Protein AF-A0A975MZT1-F1 (afdb_monomer)

Radius of gyration: 40.88 Å; Cα contacts (8 Å, |Δi|>4): 598; chains: 1; bounding box: 102×52×107 Å

pLDDT: mean 73.88, std 17.23, range [32.19, 97.5]

Solvent-accessible surface area (backbone atoms only — not comparable to full-atom values): 27147 Å² total; per-residue (Å²): 133,56,74,67,60,53,53,51,53,48,47,58,49,14,68,72,69,76,45,55,59,68,58,54,52,48,57,64,64,66,68,65,71,82,81,72,93,66,81,82,68,78,74,76,83,67,62,69,78,75,48,38,39,38,52,30,38,39,34,41,80,92,55,64,87,86,48,52,51,46,24,29,26,72,45,65,45,78,77,51,101,84,35,39,41,34,33,29,26,22,51,75,49,96,95,52,94,55,54,16,40,75,42,83,40,44,58,80,67,29,53,71,44,62,38,70,67,57,55,53,29,66,70,45,85,74,56,53,46,45,99,85,70,30,34,42,39,56,83,77,76,62,56,60,56,33,42,23,35,69,76,53,29,48,74,72,43,26,38,75,37,90,89,64,70,66,34,27,31,33,47,42,95,87,63,63,71,45,58,21,32,49,42,67,63,32,39,73,54,75,79,75,50,72,67,54,48,54,50,54,48,49,31,17,25,19,74,82,82,60,51,74,49,98,58,68,39,54,71,36,85,84,72,47,17,26,45,84,84,51,32,62,58,52,35,48,54,47,50,54,50,52,40,46,41,39,18,48,37,30,24,54,50,29,40,52,50,75,70,37,87,58,26,33,39,36,14,68,18,68,37,78,91,78,56,22,34,35,39,31,32,23,35,81,90,65,50,76,65,42,81,46,79,38,70,67,78,62,98,77,70,61,70,80,73,44,65,86,69,55,62,78,66,69,76,32,67,61,64,54,56,60,65,74,38,51,69,42,56,46,89,72,52,65,66,58,51,55,50,50,53,49,49,49,67,69,43,70,87,49,93,69,71,73,63,74,82,67,66,80,60,50,48,66,58,39,51,47,34,46,52,49,62,58,60,43,93,86,48,76,68,52,90,79,58,88,78,60,65,72,82,66,78,52,92,80,49,48,21,65,57,50,38,51,51,51,51,50,52,37,47,57,39,37,68,55,86,73,54,75,67,51,51,57,53,33,72,45,77,76,80,70,74,83,61,52,76,67,55,44,53,51,51,52,50,54,53,56,71,71,39,87,86,58,67,68,70,64,56,55,63,62,77,69,68,83,128

Secondary structure (DSSP, 8-state):
--HHHHHHHHHHHHHHHT--HHHHHHHHHHT-PPPP-----------GGGSTT-EEEEE-TT--GGGEEEEEEEEEEE-SSS-EEEEEEEPPBTTB--TTPEEEEETTTSEEEE-HHHHHHHHSTTSSB-TTS-BEE-TTSS-TTTEE-HHHHHHTTEEPPTTPPP-EEEE-TTSSEEEEEEGGGPEEPPPPPHHHHHHHHHHHB-TTT--B-SSPPEE-TTS-EE-HHHHHHHHHHHHHHHHHHHHHHHHHHHHHHHH-TTEEEEEEEEETTTTEEEEEEEETT--EEEEEEEE---TT--HHHHGGG--GGGG-HHHHHGGGSEEEE-S-HHHHHHHHHHHHHHHTTS------------HHHHHHHHHGGGG-TTS---TTTTT--TT---TT--HHHHHHHHHHHHHHHHHS---HHHHHHHHSPP------HHHHHHHHHHHHHT-TTS-HHHHHHHHS---

Foldseek 3Di:
DDPVVVLVVLVVVCVVVVHDSVVSVVVVVVPPDDDPDDPDDPPPDPDQLLQQQFKKWKAFPPDPPVRTFIFGFHHWDDPDPRKIWTWTQGPDDPPDPSHRPTDTDIVVGMDIGTDPVVVVVLVPPDPQADPVSAGEAEVPPGDVSFKNFQVSCVVVQWGADVPRDFRHWYADPVGDITGIHGSSRTHGNDDDDPVRVVVVQQQQAAPPPRDGDPDGADQAQVRGGHDPVCRVVRNVVVVLVVLLLLQLLLLVVLQVLLPDQLEKEWFWAQDPVQRWIFIWIAGLVGHTLDTDTGHPDDPPPDLVVCPVVDDPCLPPVSVVSNQLGHYQYDPPCPVVVVSNVNSCVVCVVPPPDRNPPPPRPHLQVSLCSNCVSQVPPPRDRPPPRVPCDPQDPDNPDDRVNSRVSSSVSSVVSNVPDDDPVSNVSSPDDPPDRPQDPVRVVVVVVVVVVVCPPDDVVVVVVVVPPDD

Nearest PDB structures (foldseek):
  2qsh-assembly1_A  TM=8.111E-01  e=2.366E+00  Saccharomyces cerevisiae
  4yir-assembly1_A  TM=8.191E-01  e=4.434E+00  Saccharomyces cerevisiae S288C
  7yta-assembly3_C  TM=5.699E-01  e=7.999E-01  Nicotiana tabacum
  6cfi-assembly1_A  TM=8.114E-01  e=4.970E+00  Saccharomyces cerevisiae S288C
  4ol8-assembly1_A  TM=1.560E-01  e=8.469E-01  Saccharomyces cerevisiae

Mean predicted aligned error: 18.11 Å

Sequence (467 aa):
MNSRSRKRRIRAAANRSGESYTTTLRKRTARAEPASSTEATPISWVAPGLLLGVRVDVNLPGAELHASGSGVIVSSTVTSLDSQFCRVALLPVDGHNDDGRLLGVESDIWDMRPSPAEIAEAAQRGEGRCRLGRPLYQPGDIPTSVLATVPELERMRLRPHPGQPPLASRKKKSGGTDDLYATALAEPIPAKSPRDKARQERARTCAECHATSKVPFKEGDDGKHYCATHLDEANARTAHQAVADQSFRAVLWARELMLDPATVLVGTSWDREIQGYRLRVETFSSDVVVDRLLPRLERHIQTQKLVKYLPSWVSDPDAHTWTTSRIIEAPIAHAVAAYRDLLRAVSADTSCHAPNVHKKDNFSRRYTEFIQPLAAPDTAPVPGYADAEPVRPHTSQSAADVIEQMRTVLREMGDTALTEEQIKRAKRRPRQPKLNGVERIRRDRLRATANPDGNPSLLASRLYRDD

Structure (mmCIF, N/CA/C/O backbone):
data_AF-A0A975MZT1-F1
#
_entry.id   AF-A0A975MZT1-F1
#
loop_
_atom_site.group_PDB
_atom_site.id
_atom_site.type_symbol
_atom_site.label_atom_id
_atom_site.label_alt_id
_atom_site.label_comp_id
_atom_site.label_asym_id
_atom_site.label_entity_id
_atom_site.label_seq_id
_atom_site.pdbx_PDB_ins_code
_atom_site.Cartn_x
_atom_site.Cartn_y
_atom_site.Cartn_z
_atom_site.occupancy
_atom_site.B_iso_or_equiv
_atom_site.auth_seq_id
_atom_site.auth_comp_id
_atom_site.auth_asym_id
_atom_site.auth_atom_id
_atom_site.pdbx_PDB_model_num
ATOM 1 N N . MET A 1 1 ? 53.944 -8.806 -9.855 1.00 49.22 1 MET A N 1
ATOM 2 C CA . MET A 1 1 ? 54.673 -7.848 -8.984 1.00 49.22 1 MET A CA 1
ATOM 3 C C . MET A 1 1 ? 53.750 -6.666 -8.688 1.00 49.22 1 MET A C 1
ATOM 5 O O . MET A 1 1 ? 53.369 -5.978 -9.625 1.00 49.22 1 MET A O 1
ATOM 9 N N . ASN A 1 2 ? 53.311 -6.463 -7.440 1.00 51.50 2 ASN A N 1
ATOM 10 C CA . ASN A 1 2 ? 52.351 -5.397 -7.104 1.00 51.50 2 ASN A CA 1
ATOM 11 C C . ASN A 1 2 ? 52.976 -3.983 -7.239 1.00 51.50 2 ASN A C 1
ATOM 13 O O . ASN A 1 2 ? 54.203 -3.821 -7.239 1.00 51.50 2 ASN A O 1
ATOM 17 N N . SER A 1 3 ? 52.141 -2.944 -7.380 1.00 59.62 3 SER A N 1
ATOM 18 C CA . SER A 1 3 ? 52.603 -1.564 -7.640 1.00 59.62 3 SER A CA 1
ATOM 19 C C . SER A 1 3 ? 53.528 -1.029 -6.535 1.00 59.62 3 SER A C 1
ATOM 21 O O . SER A 1 3 ? 54.468 -0.275 -6.808 1.00 59.62 3 SER A O 1
ATOM 23 N N . ARG A 1 4 ? 53.325 -1.495 -5.294 1.00 62.81 4 ARG A N 1
ATOM 24 C CA . ARG A 1 4 ? 54.157 -1.176 -4.125 1.00 62.81 4 ARG A CA 1
ATOM 25 C C . ARG A 1 4 ? 55.567 -1.768 -4.238 1.00 62.81 4 ARG A C 1
ATOM 27 O O . ARG A 1 4 ? 56.537 -1.040 -4.019 1.00 62.81 4 ARG A O 1
ATOM 34 N N . SER A 1 5 ? 55.711 -3.021 -4.672 1.00 67.38 5 SER A N 1
ATOM 35 C CA . SER A 1 5 ? 57.021 -3.657 -4.888 1.00 67.38 5 SER A CA 1
ATOM 36 C C . SER A 1 5 ? 57.790 -3.040 -6.060 1.00 67.38 5 SER A C 1
ATOM 38 O O . SER A 1 5 ? 59.013 -2.908 -5.989 1.00 67.38 5 SER A O 1
ATOM 40 N N . ARG A 1 6 ? 57.095 -2.576 -7.112 1.00 67.44 6 ARG A N 1
ATOM 41 C CA . ARG A 1 6 ? 57.721 -1.840 -8.230 1.00 67.44 6 ARG A CA 1
ATOM 42 C C . ARG A 1 6 ? 58.277 -0.488 -7.777 1.00 67.44 6 ARG A C 1
ATOM 44 O O . ARG A 1 6 ? 59.429 -0.181 -8.079 1.00 67.44 6 ARG A O 1
ATOM 51 N N . LYS A 1 7 ? 57.515 0.280 -6.988 1.00 75.31 7 LYS A N 1
ATOM 52 C CA . LYS A 1 7 ? 57.978 1.563 -6.428 1.00 75.31 7 LYS A CA 1
ATOM 53 C C . LYS A 1 7 ? 59.166 1.392 -5.476 1.00 75.31 7 LYS A C 1
ATOM 55 O O . LYS A 1 7 ? 60.121 2.158 -5.586 1.00 75.31 7 LYS A O 1
ATOM 60 N N . ARG A 1 8 ? 59.155 0.372 -4.604 1.00 80.31 8 ARG A N 1
ATOM 61 C CA . ARG A 1 8 ? 60.295 0.069 -3.713 1.00 80.31 8 ARG A CA 1
ATOM 62 C C . ARG A 1 8 ? 61.567 -0.270 -4.493 1.00 80.31 8 ARG A C 1
ATOM 64 O O . ARG A 1 8 ? 62.614 0.280 -4.179 1.00 80.31 8 ARG A O 1
ATOM 71 N N . ARG A 1 9 ? 61.478 -1.092 -5.547 1.00 77.56 9 ARG A N 1
ATOM 72 C CA . ARG A 1 9 ? 62.640 -1.425 -6.396 1.00 77.56 9 ARG A CA 1
ATOM 73 C C . ARG A 1 9 ? 63.222 -0.211 -7.123 1.00 77.56 9 ARG A C 1
ATOM 75 O O . ARG A 1 9 ? 64.437 -0.103 -7.207 1.00 77.56 9 ARG A O 1
ATOM 82 N N . ILE A 1 10 ? 62.380 0.691 -7.634 1.00 70.12 10 ILE A N 1
ATOM 83 C CA . ILE A 1 10 ? 62.850 1.897 -8.340 1.00 70.12 10 ILE A CA 1
ATOM 84 C C . ILE A 1 10 ? 63.498 2.879 -7.355 1.00 70.12 10 ILE A C 1
ATOM 86 O O . ILE A 1 10 ? 64.565 3.400 -7.650 1.00 70.12 10 ILE A O 1
ATOM 90 N N . ARG A 1 11 ? 62.930 3.061 -6.154 1.00 78.75 11 ARG A N 1
ATOM 91 C CA . ARG A 1 11 ? 63.566 3.871 -5.097 1.00 78.75 11 ARG A CA 1
ATOM 92 C C . ARG A 1 11 ? 64.896 3.279 -4.630 1.00 78.75 11 ARG A C 1
ATOM 94 O O . ARG A 1 11 ? 65.860 4.010 -4.478 1.00 78.75 11 ARG A O 1
ATOM 101 N N . ALA A 1 12 ? 64.977 1.959 -4.469 1.00 78.44 12 ALA A N 1
ATOM 102 C CA . ALA A 1 12 ? 66.222 1.287 -4.096 1.00 78.44 12 ALA A CA 1
ATOM 103 C C . ALA A 1 12 ? 67.294 1.332 -5.202 1.00 78.44 12 ALA A C 1
ATOM 105 O O . ALA A 1 12 ? 68.479 1.195 -4.911 1.00 78.44 12 ALA A O 1
ATOM 106 N N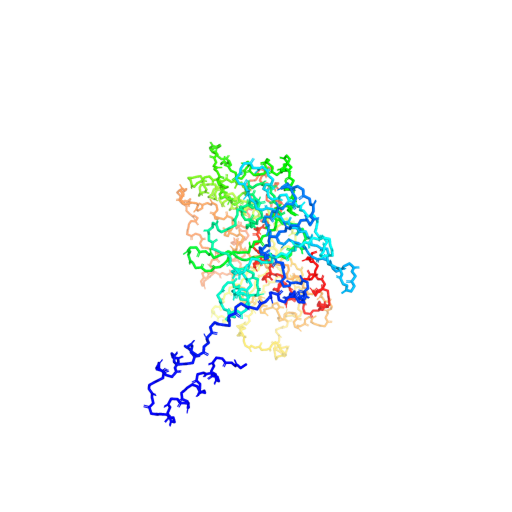 . ALA A 1 13 ? 66.899 1.470 -6.471 1.00 73.56 13 ALA A N 1
ATOM 107 C CA . ALA A 1 13 ? 67.829 1.692 -7.576 1.00 73.56 13 ALA A CA 1
ATOM 108 C C . ALA A 1 13 ? 68.323 3.147 -7.594 1.00 73.56 13 ALA A C 1
ATOM 110 O O . ALA A 1 13 ? 69.527 3.358 -7.621 1.00 73.56 13 ALA A O 1
ATOM 111 N N . ALA A 1 14 ? 67.408 4.114 -7.465 1.00 78.88 14 ALA A N 1
ATOM 112 C CA . ALA A 1 14 ? 67.715 5.543 -7.391 1.00 78.88 14 ALA A CA 1
ATOM 113 C C . ALA A 1 14 ? 68.654 5.882 -6.215 1.00 78.88 14 ALA A C 1
ATOM 115 O O . ALA A 1 14 ? 69.676 6.534 -6.399 1.00 78.88 14 ALA A O 1
ATOM 116 N N . ASN A 1 15 ? 68.378 5.337 -5.023 1.00 80.81 15 ASN A N 1
ATOM 117 C CA . ASN A 1 15 ? 69.221 5.544 -3.840 1.00 80.81 15 ASN A CA 1
ATOM 118 C C . ASN A 1 15 ? 70.630 4.952 -3.990 1.00 80.81 15 ASN A C 1
ATOM 120 O O . ASN A 1 15 ? 71.560 5.454 -3.373 1.00 80.81 15 ASN A O 1
ATOM 124 N N . ARG A 1 16 ? 70.794 3.883 -4.781 1.00 82.12 16 ARG A N 1
ATOM 125 C CA . ARG A 1 16 ? 72.109 3.272 -5.026 1.00 82.12 16 ARG A CA 1
ATOM 126 C C . ARG A 1 16 ? 72.921 4.018 -6.076 1.00 82.12 16 ARG A C 1
ATOM 128 O O . ARG A 1 16 ? 74.140 3.969 -6.017 1.00 82.12 16 ARG A O 1
ATOM 135 N N . SER A 1 17 ? 72.263 4.681 -7.023 1.00 80.69 17 SER A N 1
ATOM 136 C CA . SER A 1 17 ? 72.931 5.436 -8.086 1.00 80.69 17 SER A CA 1
ATOM 137 C C . SER A 1 17 ? 73.109 6.924 -7.769 1.00 80.69 17 SER A C 1
ATOM 139 O O . SER A 1 17 ? 73.713 7.628 -8.568 1.00 80.69 17 SER A O 1
ATOM 141 N N . GLY A 1 18 ? 72.558 7.421 -6.654 1.00 76.44 18 GLY A N 1
ATOM 142 C CA . GLY A 1 18 ? 72.543 8.854 -6.325 1.00 76.44 18 GLY A CA 1
ATOM 143 C C . GLY A 1 18 ? 71.661 9.696 -7.258 1.00 76.44 18 GLY A C 1
ATOM 144 O O . GLY A 1 18 ? 71.683 10.921 -7.195 1.00 76.44 18 GLY A O 1
ATOM 145 N N . GLU A 1 19 ? 70.874 9.056 -8.127 1.00 82.50 19 GLU A N 1
ATOM 146 C CA . GLU A 1 19 ? 70.016 9.738 -9.096 1.00 82.50 19 GLU A CA 1
ATOM 147 C C . GLU A 1 19 ? 68.617 9.977 -8.522 1.00 82.50 19 GLU A C 1
ATOM 149 O O . GLU A 1 19 ? 68.115 9.208 -7.699 1.00 82.50 19 GLU A O 1
ATOM 154 N N . SER A 1 20 ? 67.932 11.020 -8.997 1.00 80.81 20 SER A N 1
ATOM 155 C CA . SER A 1 20 ? 66.545 11.252 -8.598 1.00 80.81 20 SER A CA 1
ATOM 156 C C . SER A 1 20 ? 65.618 10.163 -9.162 1.00 80.81 20 SER A C 1
ATOM 158 O O . SER A 1 20 ? 65.795 9.655 -10.273 1.00 80.81 20 SER A O 1
ATOM 160 N N . TYR A 1 21 ? 64.576 9.825 -8.396 1.00 73.06 21 TYR A N 1
ATOM 161 C CA . TYR A 1 21 ? 63.594 8.791 -8.749 1.00 73.06 21 TYR A CA 1
ATOM 162 C C . TYR A 1 21 ? 62.990 8.980 -10.151 1.00 73.06 21 TYR A C 1
ATOM 164 O O . TYR A 1 21 ? 62.734 8.003 -10.855 1.00 73.06 21 TYR A O 1
ATOM 172 N N . THR A 1 22 ? 62.760 10.229 -10.562 1.00 74.06 22 THR A N 1
ATOM 173 C CA . THR A 1 22 ? 62.193 10.581 -11.870 1.00 74.06 22 THR A CA 1
ATOM 174 C C . THR A 1 22 ? 63.183 10.338 -13.009 1.00 74.06 22 THR A C 1
ATOM 176 O O . THR A 1 22 ? 62.777 9.844 -14.062 1.00 74.06 22 THR A O 1
ATOM 179 N N . THR A 1 23 ? 64.477 10.584 -12.793 1.00 74.69 23 THR A N 1
ATOM 180 C CA . THR A 1 23 ? 65.537 10.309 -13.774 1.00 74.69 23 THR A CA 1
ATOM 181 C C . THR A 1 23 ? 65.730 8.807 -13.976 1.00 74.69 23 THR A C 1
ATOM 183 O O . THR A 1 23 ? 65.762 8.333 -15.113 1.00 74.69 23 THR A O 1
ATOM 186 N N . THR A 1 24 ? 65.739 8.023 -12.892 1.00 70.44 24 THR A N 1
ATOM 187 C CA . THR A 1 24 ? 65.833 6.553 -12.968 1.00 70.44 24 THR A CA 1
ATOM 188 C C . THR A 1 24 ? 64.589 5.928 -13.613 1.00 70.44 24 THR A C 1
ATOM 190 O O . THR A 1 24 ? 64.685 4.912 -14.307 1.00 70.44 24 THR A O 1
ATOM 193 N N . LEU A 1 25 ? 63.410 6.533 -13.415 1.00 68.31 25 LEU A N 1
ATOM 194 C CA . LEU A 1 25 ? 62.173 6.126 -14.084 1.00 68.31 25 LEU A CA 1
ATOM 195 C C . LEU A 1 25 ? 62.263 6.369 -15.600 1.00 68.31 25 LEU A C 1
ATOM 197 O O . LEU A 1 25 ? 61.980 5.449 -16.364 1.00 68.31 25 LEU A O 1
ATOM 201 N N . ARG A 1 26 ? 62.728 7.558 -16.019 1.00 70.94 26 ARG A N 1
ATOM 202 C CA . ARG A 1 26 ? 62.876 7.941 -17.434 1.00 70.94 26 ARG A CA 1
ATOM 203 C C . ARG A 1 26 ? 63.918 7.107 -18.179 1.00 70.94 26 ARG A C 1
ATOM 205 O O . ARG A 1 26 ? 63.640 6.657 -19.285 1.00 70.94 26 ARG A O 1
ATOM 212 N N . LYS A 1 27 ? 65.072 6.822 -17.564 1.00 69.88 27 LYS A N 1
ATOM 213 C CA . LYS A 1 27 ? 66.105 5.952 -18.164 1.00 69.88 27 LYS A CA 1
ATOM 214 C C . LYS A 1 27 ? 65.606 4.525 -18.401 1.00 69.88 27 LYS A C 1
ATOM 216 O O . LYS A 1 27 ? 66.024 3.882 -19.356 1.00 69.88 27 LYS A O 1
ATOM 221 N N . ARG A 1 28 ? 64.691 4.022 -17.562 1.00 58.56 28 ARG A N 1
ATOM 222 C CA . ARG A 1 28 ? 64.089 2.691 -17.749 1.00 58.56 28 ARG A CA 1
ATOM 223 C C . ARG A 1 28 ? 63.011 2.645 -18.823 1.00 58.56 28 ARG A C 1
ATOM 225 O O . ARG A 1 28 ? 62.843 1.594 -19.424 1.00 58.56 28 ARG A O 1
ATOM 232 N N . THR A 1 29 ? 62.295 3.740 -19.056 1.00 53.84 29 THR 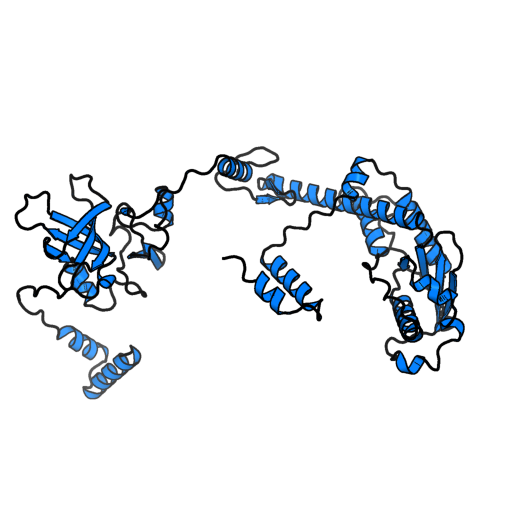A N 1
ATOM 233 C CA . THR A 1 29 ? 61.356 3.850 -20.183 1.00 53.84 29 THR A CA 1
ATOM 234 C C . THR A 1 29 ? 62.067 4.136 -21.506 1.00 53.84 29 THR A C 1
ATOM 236 O O . THR A 1 29 ? 61.599 3.677 -22.535 1.00 53.84 29 THR A O 1
ATOM 239 N N . ALA A 1 30 ? 63.217 4.820 -21.485 1.00 45.94 30 ALA A N 1
ATOM 240 C CA . ALA A 1 30 ? 63.980 5.172 -22.687 1.00 45.94 30 ALA A CA 1
ATOM 241 C C . ALA A 1 30 ? 64.866 4.038 -23.242 1.00 45.94 30 ALA A C 1
ATOM 243 O O . ALA A 1 30 ? 65.376 4.160 -24.346 1.00 45.94 30 ALA A O 1
ATOM 244 N N . ARG A 1 31 ? 65.057 2.936 -22.501 1.00 40.34 31 ARG A N 1
ATOM 245 C CA . ARG A 1 31 ? 65.858 1.776 -22.945 1.00 40.34 31 ARG A CA 1
ATOM 246 C C . ARG A 1 31 ? 65.047 0.697 -23.677 1.00 40.34 31 ARG A C 1
ATOM 248 O O . ARG A 1 31 ? 65.533 -0.417 -23.835 1.00 40.34 31 ARG A O 1
ATOM 255 N N . ALA A 1 32 ? 63.815 1.008 -24.072 1.00 41.78 32 ALA A N 1
ATOM 256 C CA . ALA A 1 32 ? 63.055 0.207 -25.021 1.00 41.78 32 ALA A CA 1
ATOM 257 C C . ALA A 1 32 ? 63.304 0.790 -26.418 1.00 41.78 32 ALA A C 1
ATOM 259 O O . ALA A 1 32 ? 62.562 1.653 -26.879 1.00 41.78 32 ALA A O 1
ATOM 260 N N . GLU A 1 33 ? 64.411 0.386 -27.038 1.00 33.28 33 GLU A N 1
ATOM 261 C CA . GLU A 1 33 ? 64.651 0.662 -28.455 1.00 33.28 33 GLU A CA 1
ATOM 262 C C . GLU A 1 33 ? 63.573 -0.038 -29.303 1.00 33.28 33 GLU A C 1
ATOM 264 O O . GLU A 1 33 ? 63.150 -1.148 -28.955 1.00 33.28 33 GLU A O 1
ATOM 269 N N . PRO A 1 34 ? 63.102 0.582 -30.399 1.00 36.09 34 PRO A N 1
ATOM 270 C CA . PRO A 1 34 ? 62.216 -0.080 -31.339 1.00 36.09 34 PRO A CA 1
ATOM 271 C C . PRO A 1 34 ? 63.022 -1.145 -32.086 1.00 36.09 34 PRO A C 1
ATOM 273 O O . PRO A 1 34 ? 63.969 -0.828 -32.804 1.00 36.09 34 PRO A O 1
ATOM 276 N N . ALA A 1 35 ? 62.654 -2.413 -31.909 1.00 32.19 35 ALA A N 1
ATOM 277 C CA . ALA A 1 35 ? 63.165 -3.481 -32.753 1.00 32.19 35 ALA A CA 1
ATOM 278 C C . ALA A 1 35 ? 62.807 -3.156 -34.210 1.00 32.19 35 ALA A C 1
ATOM 280 O O . ALA A 1 35 ? 61.638 -2.963 -34.552 1.00 32.19 35 ALA A O 1
ATOM 281 N N . SER A 1 36 ? 63.835 -3.046 -35.046 1.00 32.88 36 SER A N 1
ATOM 282 C CA . SER A 1 36 ? 63.712 -2.908 -36.489 1.00 32.88 36 SER A CA 1
ATOM 283 C C . SER A 1 36 ? 62.979 -4.111 -37.079 1.00 32.88 36 SER A C 1
ATOM 285 O O . SER A 1 36 ? 63.187 -5.241 -36.634 1.00 32.88 36 SER A O 1
ATOM 287 N N . SER A 1 37 ? 62.156 -3.827 -38.092 1.00 44.41 37 SER A N 1
ATOM 288 C CA . SER A 1 37 ? 61.491 -4.749 -39.022 1.00 44.41 37 SER A CA 1
ATOM 289 C C . SER A 1 37 ? 61.905 -6.217 -38.881 1.00 44.41 37 SER A C 1
ATOM 291 O O . SER A 1 37 ? 62.922 -6.654 -39.417 1.00 44.41 37 SER A O 1
ATOM 293 N N . THR A 1 38 ? 61.087 -6.978 -38.169 1.00 34.62 38 THR A N 1
ATOM 294 C CA . THR A 1 38 ? 61.089 -8.438 -38.212 1.00 34.62 38 THR A CA 1
ATOM 295 C C . THR A 1 38 ? 59.696 -8.846 -38.653 1.00 34.62 38 THR A C 1
ATOM 297 O O . THR A 1 38 ? 58.711 -8.281 -38.174 1.00 34.62 38 THR A O 1
ATOM 300 N N . GLU A 1 39 ? 59.632 -9.750 -39.628 1.00 37.38 39 GLU A N 1
ATOM 301 C CA . GLU A 1 39 ? 58.408 -10.371 -40.126 1.00 37.38 39 GLU A CA 1
ATOM 302 C C . GLU A 1 39 ? 57.459 -10.662 -38.962 1.00 37.38 39 GLU A C 1
ATOM 304 O O . GLU A 1 39 ? 57.864 -11.258 -37.958 1.00 37.38 39 GLU A O 1
ATOM 309 N N . ALA A 1 40 ? 56.219 -10.174 -39.072 1.00 38.09 40 ALA A N 1
ATOM 310 C CA . ALA A 1 40 ? 55.190 -10.401 -38.074 1.00 38.09 40 ALA A CA 1
ATOM 311 C C . ALA A 1 40 ? 55.026 -11.913 -37.909 1.00 38.09 40 ALA A C 1
ATOM 313 O O . ALA A 1 40 ? 54.444 -12.586 -38.756 1.00 38.09 40 ALA A O 1
ATOM 314 N N . THR A 1 41 ? 55.594 -12.453 -36.835 1.00 35.88 41 THR A N 1
ATOM 315 C CA . THR A 1 41 ? 55.403 -13.848 -36.460 1.00 35.88 41 THR A CA 1
ATOM 316 C C . THR A 1 41 ? 53.895 -14.030 -36.289 1.00 35.88 41 THR A C 1
ATOM 318 O O . THR A 1 41 ? 53.296 -13.214 -35.577 1.00 35.88 41 THR A O 1
ATOM 321 N N . PRO A 1 42 ? 53.253 -15.018 -36.944 1.00 42.66 42 PRO A N 1
ATOM 322 C CA . PRO A 1 42 ? 51.826 -15.242 -36.768 1.00 42.66 42 PRO A CA 1
ATOM 323 C C . PRO A 1 42 ? 51.590 -15.430 -35.273 1.00 42.66 42 PRO A C 1
ATOM 325 O O . PRO A 1 42 ? 52.156 -16.328 -34.647 1.00 42.66 42 PRO A O 1
ATOM 328 N N . ILE A 1 43 ? 50.848 -14.495 -34.678 1.00 45.84 43 ILE A N 1
ATOM 329 C CA . ILE A 1 43 ? 50.525 -14.510 -33.256 1.00 45.84 43 ILE A CA 1
ATOM 330 C C . ILE A 1 43 ? 49.833 -15.848 -33.020 1.00 45.84 43 ILE A C 1
ATOM 332 O O . ILE A 1 43 ? 48.726 -16.044 -33.512 1.00 45.84 43 ILE A O 1
ATOM 336 N N . SER A 1 44 ? 50.484 -16.784 -32.316 1.00 45.84 44 SER A N 1
ATOM 337 C CA . SER A 1 44 ? 49.837 -18.044 -31.952 1.00 45.84 44 SER A CA 1
ATOM 338 C C . SER A 1 44 ? 48.573 -17.673 -31.185 1.00 45.84 44 SER A C 1
ATOM 340 O O . SER A 1 44 ? 48.674 -17.040 -30.127 1.00 45.84 44 SER A O 1
ATOM 342 N N . TRP A 1 45 ? 47.415 -17.971 -31.767 1.00 52.44 45 TRP A N 1
ATOM 343 C CA . TRP A 1 45 ? 46.110 -17.484 -31.342 1.00 52.44 45 TRP A CA 1
ATOM 344 C C . TRP A 1 45 ? 45.920 -17.691 -29.837 1.00 52.44 45 TRP A C 1
ATOM 346 O O . TRP A 1 45 ? 45.753 -18.799 -29.330 1.00 52.44 45 TRP A O 1
ATOM 356 N N . VAL A 1 46 ? 46.045 -16.592 -29.093 1.00 54.47 46 VAL A N 1
ATOM 357 C CA . VAL A 1 46 ? 45.933 -16.580 -27.636 1.00 54.47 46 VAL A CA 1
ATOM 358 C C . VAL A 1 46 ? 44.463 -16.809 -27.284 1.00 54.47 46 VAL A C 1
ATOM 360 O O . VAL A 1 46 ? 43.597 -16.205 -27.905 1.00 54.47 46 VAL A O 1
ATOM 363 N N . ALA A 1 47 ? 44.211 -17.671 -26.292 1.00 59.03 47 ALA A N 1
ATOM 364 C CA . ALA A 1 47 ? 42.921 -18.039 -25.692 1.00 59.03 47 ALA A CA 1
ATOM 365 C C . ALA A 1 47 ? 41.662 -17.322 -26.264 1.00 59.03 47 ALA A C 1
ATOM 367 O O . ALA A 1 47 ? 41.529 -16.108 -26.082 1.00 59.03 47 ALA A O 1
ATOM 368 N N . PRO A 1 48 ? 40.673 -18.056 -26.816 1.00 57.34 48 PRO A N 1
ATOM 369 C CA . PRO A 1 48 ? 39.525 -17.522 -27.571 1.00 57.34 48 PRO A CA 1
ATOM 370 C C . PRO A 1 48 ? 38.761 -16.346 -26.943 1.00 57.34 48 PRO A C 1
ATOM 372 O O . PRO A 1 48 ? 38.201 -15.512 -27.650 1.00 57.34 48 PRO A O 1
ATOM 375 N N . GLY A 1 49 ? 38.743 -16.246 -25.611 1.00 59.62 49 GLY A N 1
ATOM 376 C CA . GLY A 1 49 ? 38.072 -15.163 -24.889 1.00 59.62 49 GLY A CA 1
ATOM 377 C C . GLY A 1 49 ? 38.777 -13.800 -24.940 1.00 59.62 49 GLY A C 1
ATOM 378 O O . GLY A 1 49 ? 38.147 -12.793 -24.631 1.00 59.62 49 GLY A O 1
ATOM 379 N N . LEU A 1 50 ? 40.060 -13.728 -25.316 1.00 66.00 50 LEU A N 1
ATOM 380 C CA . LEU A 1 50 ? 40.830 -12.471 -25.326 1.00 66.00 50 LEU A CA 1
ATOM 381 C C . LEU A 1 50 ? 40.571 -11.589 -26.549 1.00 66.00 50 LEU A C 1
ATOM 383 O O . LEU A 1 50 ? 40.894 -10.395 -26.511 1.00 66.00 50 LEU A O 1
ATOM 387 N N . LEU A 1 51 ? 40.001 -12.187 -27.594 1.00 72.50 51 LEU A N 1
ATOM 388 C CA . LEU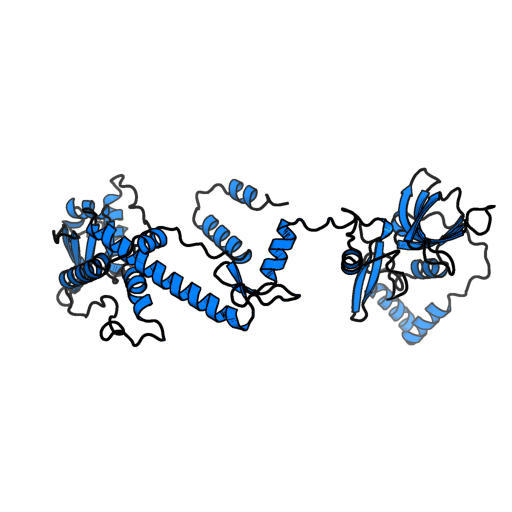 A 1 51 ? 39.707 -11.562 -28.879 1.00 72.50 51 LEU A CA 1
ATOM 389 C C . LEU A 1 51 ? 38.294 -10.976 -28.944 1.00 72.50 51 LEU A C 1
ATOM 391 O O . LEU A 1 51 ? 38.001 -10.190 -29.835 1.00 72.50 51 LEU A O 1
ATOM 395 N N . LEU A 1 52 ? 37.418 -11.315 -27.995 1.00 80.12 52 LEU A N 1
ATOM 396 C CA . LEU A 1 52 ? 36.069 -10.757 -27.945 1.00 80.12 52 LEU A CA 1
ATOM 397 C C . LEU A 1 52 ? 36.115 -9.238 -27.753 1.00 80.12 52 LEU A C 1
ATOM 399 O O . LEU A 1 52 ? 36.789 -8.726 -26.857 1.00 80.12 52 LEU A O 1
ATOM 403 N N . GLY A 1 53 ? 35.373 -8.535 -28.604 1.00 75.06 53 GLY A N 1
ATOM 404 C CA . GLY A 1 53 ? 35.309 -7.082 -28.628 1.00 75.06 53 GLY A CA 1
ATOM 405 C C . GLY A 1 53 ? 36.535 -6.402 -29.236 1.00 75.06 53 GLY A C 1
ATOM 406 O O . GLY A 1 53 ? 36.596 -5.189 -29.126 1.00 75.06 53 GLY A O 1
ATOM 407 N N . VAL A 1 54 ? 37.492 -7.137 -29.820 1.00 83.12 54 VAL A N 1
ATOM 408 C CA . VAL A 1 54 ? 38.698 -6.595 -30.481 1.00 83.12 54 VAL A CA 1
ATOM 409 C C . VAL A 1 54 ? 38.395 -6.293 -31.949 1.00 83.12 54 VAL A C 1
ATOM 411 O O . VAL A 1 54 ? 37.691 -7.063 -32.613 1.00 83.12 54 VAL A O 1
ATOM 414 N N . ARG A 1 55 ? 38.935 -5.185 -32.458 1.00 84.62 55 ARG A N 1
ATOM 415 C CA . ARG A 1 55 ? 38.886 -4.787 -33.861 1.00 84.62 55 ARG A CA 1
ATOM 416 C C . ARG A 1 55 ? 39.904 -5.575 -34.681 1.00 84.62 55 ARG A C 1
ATOM 418 O O . ARG A 1 55 ? 41.094 -5.638 -34.365 1.00 84.62 55 ARG A O 1
ATOM 425 N N . VAL A 1 56 ? 39.426 -6.137 -35.778 1.00 85.19 56 VAL A N 1
ATOM 426 C CA . VAL A 1 56 ? 40.206 -6.941 -36.713 1.00 85.19 56 VAL A CA 1
ATOM 427 C C . VAL A 1 56 ? 39.968 -6.471 -38.136 1.00 85.19 56 VAL A C 1
ATOM 429 O O . VAL A 1 56 ? 38.852 -6.095 -38.493 1.00 85.19 56 VAL A O 1
ATOM 432 N N . ASP A 1 57 ? 41.019 -6.526 -38.938 1.00 84.88 57 ASP A N 1
ATOM 433 C CA . ASP A 1 57 ? 40.925 -6.486 -40.387 1.00 84.88 57 ASP A CA 1
ATOM 434 C C . ASP A 1 57 ? 40.916 -7.932 -40.878 1.00 84.88 57 ASP A C 1
ATOM 436 O O . ASP A 1 57 ? 41.766 -8.738 -40.492 1.00 84.88 57 ASP A O 1
ATOM 440 N N . VAL A 1 58 ? 39.916 -8.280 -41.678 1.00 84.81 58 VAL A N 1
ATOM 441 C CA . VAL A 1 58 ? 39.738 -9.623 -42.227 1.00 84.81 58 VAL A CA 1
ATOM 442 C C . VAL A 1 58 ? 39.892 -9.571 -43.735 1.00 84.81 58 VAL A C 1
ATOM 444 O O . VAL A 1 58 ? 39.331 -8.692 -44.390 1.00 84.81 58 VAL A O 1
ATOM 447 N N . ASN A 1 59 ? 40.675 -10.495 -44.283 1.00 84.50 59 ASN A N 1
ATOM 448 C CA . ASN A 1 59 ? 40.941 -10.583 -45.710 1.00 84.50 59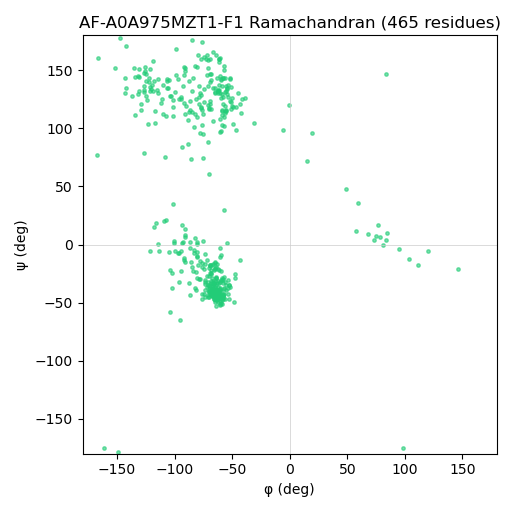 ASN A CA 1
ATOM 449 C C . ASN A 1 59 ? 40.888 -12.040 -46.179 1.00 84.50 59 ASN A C 1
ATOM 451 O O . ASN A 1 59 ? 41.569 -12.892 -45.612 1.00 84.50 59 ASN A O 1
ATOM 455 N N . LEU A 1 60 ? 40.102 -12.325 -47.218 1.00 82.06 60 LEU A N 1
ATOM 456 C CA . LEU A 1 60 ? 40.079 -13.636 -47.859 1.00 82.06 60 LEU A CA 1
ATOM 457 C C . LEU A 1 60 ? 41.164 -13.700 -48.953 1.00 82.06 60 LEU A C 1
ATOM 459 O O . LEU A 1 60 ? 41.058 -12.983 -49.953 1.00 82.06 60 LEU A O 1
ATOM 463 N N . PRO A 1 61 ? 42.207 -14.540 -48.810 1.00 77.38 61 PRO A N 1
ATOM 464 C CA . PRO A 1 61 ? 43.282 -14.618 -49.794 1.00 77.38 61 PRO A CA 1
ATOM 465 C C . PRO A 1 61 ? 42.749 -15.013 -51.180 1.00 77.38 61 PRO A C 1
ATOM 467 O O . PRO A 1 61 ? 42.088 -16.036 -51.331 1.00 77.38 61 PRO A O 1
ATOM 470 N N . GLY A 1 62 ? 43.057 -14.212 -52.204 1.00 71.94 62 GLY A N 1
ATOM 471 C CA . GLY A 1 62 ? 42.714 -14.514 -53.602 1.00 71.94 62 GLY A CA 1
ATOM 472 C C . GLY A 1 62 ? 41.300 -14.126 -54.049 1.00 71.94 62 GLY A C 1
ATOM 473 O O . GLY A 1 62 ? 40.950 -14.394 -55.196 1.00 71.94 62 GLY A O 1
ATOM 474 N N . ALA A 1 63 ? 40.499 -13.485 -53.195 1.00 69.00 63 ALA A N 1
ATOM 475 C CA . ALA A 1 63 ? 39.200 -12.937 -53.578 1.00 69.00 63 ALA A CA 1
ATOM 476 C C . ALA A 1 63 ? 39.306 -11.474 -54.058 1.00 69.00 63 ALA A C 1
ATOM 478 O O . ALA A 1 63 ? 40.206 -10.736 -53.654 1.00 69.00 63 ALA A O 1
ATOM 479 N N . GLU A 1 64 ? 38.389 -11.047 -54.935 1.00 54.22 64 GLU A N 1
ATOM 480 C CA . GLU A 1 64 ? 38.273 -9.644 -55.364 1.00 54.22 64 GLU A CA 1
ATOM 481 C C . GLU A 1 64 ? 37.951 -8.719 -54.168 1.00 54.22 64 GLU A C 1
ATOM 483 O O . GLU A 1 64 ? 37.444 -9.180 -53.144 1.00 54.22 64 GLU A O 1
ATOM 488 N N . LEU A 1 65 ? 38.217 -7.408 -54.313 1.00 54.03 65 LEU A N 1
ATOM 489 C CA . LEU A 1 65 ? 38.132 -6.316 -53.310 1.00 54.03 65 LEU A CA 1
ATOM 490 C C . LEU A 1 65 ? 36.896 -6.304 -52.376 1.00 54.03 65 LEU A C 1
ATOM 492 O O . LEU A 1 65 ? 36.900 -5.598 -51.372 1.00 54.03 65 LEU A O 1
ATOM 496 N N . HIS A 1 66 ? 35.852 -7.076 -52.672 1.00 55.09 66 HIS A N 1
ATOM 497 C CA . HIS A 1 66 ? 34.638 -7.219 -51.868 1.00 55.09 66 HIS A CA 1
ATOM 498 C C . HIS A 1 66 ? 34.741 -8.231 -50.709 1.00 55.09 66 HIS A C 1
ATOM 500 O O . HIS A 1 66 ? 33.798 -8.344 -49.928 1.00 55.09 66 HIS A O 1
ATOM 506 N N . ALA A 1 67 ? 35.852 -8.963 -50.575 1.00 64.69 67 ALA A N 1
ATOM 507 C CA . ALA A 1 67 ? 36.054 -9.960 -49.515 1.00 64.69 67 ALA A CA 1
ATOM 508 C C . ALA A 1 67 ? 37.062 -9.527 -48.431 1.00 64.69 67 ALA A C 1
ATOM 510 O O . ALA A 1 67 ? 37.611 -10.368 -47.716 1.00 64.69 67 ALA A O 1
ATOM 511 N N . SER A 1 68 ? 37.303 -8.221 -48.295 1.00 75.12 68 SER A N 1
ATOM 512 C CA . SER A 1 68 ? 38.108 -7.645 -47.215 1.00 75.12 68 SER A CA 1
ATOM 513 C C . SER A 1 68 ? 37.282 -6.620 -46.435 1.00 75.12 68 SER A C 1
ATOM 515 O O . SER A 1 68 ? 36.486 -5.887 -47.018 1.00 75.12 68 SER A O 1
ATOM 517 N N . GLY A 1 69 ? 37.466 -6.537 -45.118 1.00 81.75 69 GLY A N 1
ATOM 518 C CA . GLY A 1 69 ? 36.759 -5.555 -44.294 1.00 81.75 69 GLY A CA 1
ATOM 519 C C . GLY A 1 69 ? 37.342 -5.400 -42.894 1.00 81.75 69 GLY A C 1
ATOM 520 O O . GLY A 1 69 ? 38.046 -6.276 -42.402 1.00 81.75 69 GLY A O 1
ATOM 521 N N . SER A 1 70 ? 37.033 -4.285 -42.235 1.00 85.25 70 SER A N 1
ATOM 522 C CA . SER A 1 70 ? 37.320 -4.093 -40.809 1.00 85.25 70 SER A CA 1
ATOM 523 C C . SER A 1 70 ? 36.078 -4.420 -39.988 1.00 85.25 70 SER A C 1
ATOM 525 O O . SER A 1 70 ? 34.965 -4.065 -40.369 1.00 85.25 70 SER A O 1
ATOM 527 N N . GLY A 1 71 ? 36.241 -5.035 -38.824 1.00 86.94 71 GLY A N 1
ATOM 528 C CA . GLY A 1 71 ? 35.122 -5.349 -37.943 1.00 86.94 71 GLY A CA 1
ATOM 529 C C . GLY A 1 71 ? 35.544 -5.630 -36.511 1.00 86.94 71 GLY A C 1
ATOM 530 O O . GLY A 1 71 ? 36.707 -5.483 -36.155 1.00 86.94 71 GLY A O 1
ATOM 531 N N . VAL A 1 72 ? 34.588 -6.021 -35.676 1.00 86.06 72 VAL A N 1
ATOM 532 C CA . VAL A 1 72 ? 34.798 -6.369 -34.267 1.00 86.06 72 VAL A CA 1
ATOM 533 C C . VAL A 1 72 ? 34.404 -7.820 -34.040 1.00 86.06 72 VAL A C 1
ATOM 535 O O . VAL A 1 72 ? 33.314 -8.232 -34.433 1.00 86.06 72 VAL A O 1
ATOM 538 N N . ILE A 1 73 ? 35.248 -8.606 -33.373 1.00 85.88 73 ILE A N 1
ATOM 539 C CA . ILE A 1 73 ? 34.912 -9.996 -33.040 1.00 85.88 73 ILE A CA 1
ATOM 540 C C . ILE A 1 73 ? 33.817 -10.008 -31.966 1.00 85.88 73 ILE A C 1
ATOM 542 O O . ILE A 1 73 ? 34.024 -9.553 -30.840 1.00 85.88 73 ILE A O 1
ATOM 546 N N . VAL A 1 74 ? 32.649 -10.566 -32.289 1.00 85.31 74 VAL A N 1
ATOM 547 C CA . VAL A 1 74 ? 31.492 -10.626 -31.377 1.00 85.31 74 VAL A CA 1
ATOM 548 C C . VAL A 1 74 ? 31.269 -11.999 -30.756 1.00 85.31 74 VAL A C 1
ATOM 550 O O . VAL A 1 74 ? 30.652 -12.104 -29.697 1.00 85.31 74 VAL A O 1
ATOM 553 N N . SER A 1 75 ? 31.783 -13.054 -31.383 1.00 84.12 75 SER A N 1
ATOM 554 C CA . SER A 1 75 ? 31.823 -14.397 -30.808 1.00 84.12 75 SER A CA 1
ATOM 555 C C . SER A 1 75 ? 32.997 -15.173 -31.374 1.00 84.12 75 SER A C 1
ATOM 557 O O . SER A 1 75 ? 33.382 -14.962 -32.524 1.00 84.12 75 SER A O 1
ATOM 559 N N . SER A 1 76 ? 33.512 -16.117 -30.598 1.00 83.00 76 SER A N 1
ATOM 560 C CA . SER A 1 76 ? 34.554 -17.020 -31.055 1.00 83.00 76 SER A CA 1
ATOM 561 C C . SER A 1 76 ? 34.331 -18.420 -30.499 1.00 83.00 76 SER A C 1
ATOM 563 O O . SER A 1 76 ? 34.026 -18.581 -29.316 1.00 83.00 76 SER A O 1
ATOM 565 N N . THR A 1 77 ? 34.464 -19.419 -31.363 1.00 80.88 77 THR A N 1
ATOM 566 C CA . THR A 1 77 ? 34.315 -20.839 -31.051 1.00 80.88 77 THR A CA 1
ATOM 567 C C . THR A 1 77 ? 35.496 -21.599 -31.629 1.00 80.88 77 THR A C 1
ATOM 569 O O . THR A 1 77 ? 35.818 -21.448 -32.804 1.00 80.88 77 THR A O 1
ATOM 572 N N . VAL A 1 78 ? 36.133 -22.427 -30.806 1.00 75.62 78 VAL A N 1
ATOM 573 C CA . VAL A 1 78 ? 37.195 -23.331 -31.260 1.00 75.62 78 VAL A CA 1
ATOM 574 C C . VAL A 1 78 ? 36.533 -24.506 -31.968 1.00 75.62 78 VAL A C 1
ATOM 576 O O . VAL A 1 78 ? 35.723 -25.201 -31.354 1.00 75.62 78 VAL A O 1
ATOM 579 N N . THR A 1 79 ? 36.829 -24.690 -33.251 1.00 70.62 79 THR A N 1
ATOM 580 C CA . THR A 1 79 ? 36.268 -25.769 -34.079 1.00 70.62 79 THR A CA 1
ATOM 581 C C . THR A 1 79 ? 37.214 -26.967 -34.145 1.00 70.62 79 THR A C 1
ATOM 583 O O . THR A 1 79 ? 36.747 -28.104 -34.169 1.00 70.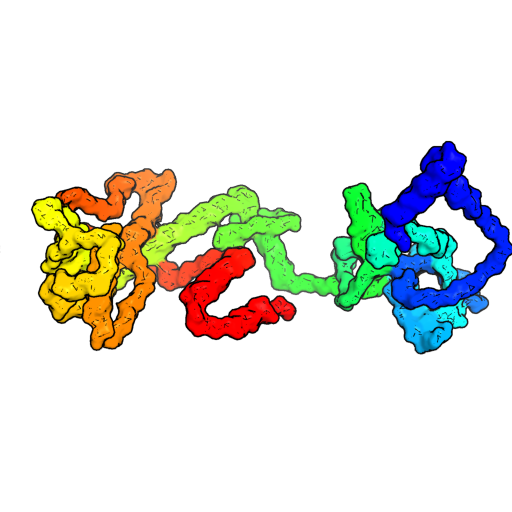62 79 THR A O 1
ATOM 586 N N . SER A 1 80 ? 38.531 -26.742 -34.092 1.00 72.12 80 SER A N 1
ATOM 587 C CA . SER A 1 80 ? 39.558 -27.787 -33.997 1.00 72.12 80 SER A CA 1
ATOM 588 C C . SER A 1 80 ? 40.794 -27.290 -33.228 1.00 72.12 80 SER A C 1
ATOM 590 O O . SER A 1 80 ? 40.807 -26.166 -32.734 1.00 72.12 80 SER A O 1
ATOM 592 N N . LEU A 1 81 ? 41.830 -28.127 -33.087 1.00 66.06 81 LEU A N 1
ATOM 593 C CA . LEU A 1 81 ? 43.096 -27.735 -32.441 1.00 66.06 81 LEU A CA 1
ATOM 594 C C . LEU A 1 81 ? 43.781 -26.548 -33.145 1.00 66.06 81 LEU A C 1
ATOM 596 O O . LEU A 1 81 ? 44.432 -25.757 -32.467 1.00 66.06 81 LEU A O 1
ATOM 600 N N . ASP A 1 82 ? 43.569 -26.406 -34.458 1.00 68.69 82 ASP A N 1
ATOM 601 C CA . ASP A 1 82 ? 44.263 -25.432 -35.310 1.00 68.69 82 ASP A CA 1
ATOM 602 C C . ASP A 1 82 ? 43.315 -24.445 -36.024 1.00 68.69 82 ASP A C 1
ATOM 604 O O . ASP A 1 82 ? 43.783 -23.505 -36.664 1.00 68.69 82 ASP A O 1
ATOM 608 N N . SER A 1 83 ? 41.990 -24.622 -35.912 1.00 74.75 83 SER A N 1
ATOM 609 C CA . SER A 1 83 ? 40.988 -23.729 -36.511 1.00 74.75 83 SER A CA 1
ATOM 610 C C . SER A 1 83 ? 40.051 -23.133 -35.459 1.00 74.75 83 SER A C 1
ATOM 612 O O . SER A 1 83 ? 39.552 -23.798 -34.540 1.00 74.75 83 SER A O 1
ATOM 614 N N . GLN A 1 84 ? 39.824 -21.832 -35.605 1.00 80.25 84 GLN A N 1
ATOM 615 C CA . GLN A 1 84 ? 38.947 -21.019 -34.789 1.00 80.25 84 GLN A CA 1
ATOM 616 C C . GLN A 1 84 ? 37.927 -20.342 -35.701 1.00 80.25 84 GLN A C 1
ATOM 618 O O . GLN A 1 84 ? 38.279 -19.611 -36.627 1.00 80.25 84 GLN A O 1
ATOM 623 N N . PHE A 1 85 ? 36.650 -20.550 -35.398 1.00 83.56 85 PHE A N 1
ATOM 624 C CA . PHE A 1 85 ? 35.560 -19.841 -36.047 1.00 83.56 85 PHE A CA 1
ATOM 625 C C . PHE A 1 85 ? 35.225 -18.581 -35.248 1.00 83.56 85 PHE A C 1
ATOM 627 O O . PHE A 1 85 ? 34.867 -18.635 -34.067 1.00 83.56 85 PHE A O 1
ATOM 634 N N . CYS A 1 86 ? 35.321 -17.430 -35.897 1.00 84.94 86 CYS A N 1
ATOM 635 C CA . CYS A 1 86 ? 34.988 -16.127 -35.345 1.00 84.94 86 CYS A CA 1
ATOM 636 C C . CYS A 1 86 ? 33.780 -15.543 -36.080 1.00 84.94 86 CYS A C 1
ATOM 638 O O . CYS A 1 86 ? 33.651 -15.666 -37.294 1.00 84.94 86 CYS A O 1
ATOM 640 N N . ARG A 1 87 ? 32.897 -14.858 -35.349 1.00 87.50 87 ARG A N 1
ATOM 641 C CA . ARG A 1 87 ? 31.913 -13.956 -35.964 1.00 87.50 87 ARG A CA 1
ATOM 642 C C . ARG A 1 87 ? 32.401 -12.533 -35.797 1.00 87.50 87 ARG A C 1
ATOM 644 O O . ARG A 1 87 ? 32.630 -12.096 -34.668 1.00 87.50 87 ARG A O 1
ATOM 651 N N . VAL A 1 88 ? 32.529 -11.826 -36.909 1.00 86.94 88 VAL A N 1
ATOM 652 C CA . VAL A 1 88 ? 33.014 -10.450 -36.968 1.00 86.94 88 VAL A CA 1
ATOM 653 C C . VAL A 1 88 ? 31.860 -9.548 -37.391 1.00 86.94 88 VAL A C 1
ATOM 655 O O . VAL A 1 88 ? 31.268 -9.761 -38.442 1.00 86.94 88 VAL A O 1
ATOM 658 N N . ALA A 1 89 ? 31.516 -8.563 -36.565 1.00 86.94 89 ALA A N 1
ATOM 659 C CA . ALA A 1 89 ? 30.562 -7.520 -36.920 1.00 86.94 89 ALA A CA 1
ATOM 660 C C . ALA A 1 89 ? 31.297 -6.404 -37.671 1.00 86.94 89 ALA A C 1
ATOM 662 O O . ALA A 1 89 ? 32.174 -5.755 -37.097 1.00 86.94 89 ALA A O 1
ATOM 663 N N . LEU A 1 90 ? 30.973 -6.217 -38.948 1.00 87.69 90 LEU A N 1
ATOM 664 C CA . LEU A 1 90 ? 31.682 -5.297 -39.836 1.00 87.69 90 LEU A CA 1
ATOM 665 C C . LEU A 1 90 ? 31.432 -3.831 -39.459 1.00 87.69 90 LEU A C 1
ATOM 667 O O . LEU A 1 90 ? 30.321 -3.440 -39.095 1.00 87.69 90 LEU A O 1
ATOM 671 N N . LEU A 1 91 ? 32.490 -3.028 -39.532 1.00 84.88 91 LEU A N 1
ATOM 672 C CA . LEU A 1 91 ? 32.443 -1.576 -39.398 1.00 84.88 91 LEU A CA 1
ATOM 673 C C . LEU A 1 91 ? 32.034 -0.941 -40.742 1.00 84.88 91 LEU A C 1
ATOM 675 O O . LEU A 1 91 ? 32.317 -1.527 -41.787 1.00 84.88 91 LEU A O 1
ATOM 679 N N . PRO A 1 92 ? 31.415 0.255 -40.726 1.00 80.50 92 PRO A N 1
ATOM 680 C CA . PRO A 1 92 ? 31.126 1.015 -41.936 1.00 80.50 92 PRO A CA 1
ATOM 681 C C . PRO A 1 92 ? 32.382 1.248 -42.768 1.00 80.50 92 PRO A C 1
ATOM 683 O O . PRO A 1 92 ? 33.414 1.671 -42.240 1.00 80.50 92 PRO A O 1
ATOM 686 N N . VAL A 1 93 ? 32.258 1.024 -44.075 1.00 79.00 93 VAL A N 1
ATOM 687 C CA . VAL A 1 93 ? 33.249 1.395 -45.088 1.00 79.00 93 VAL A CA 1
ATOM 688 C C . VAL A 1 93 ? 32.562 2.340 -46.068 1.00 79.00 93 VAL A C 1
ATOM 690 O O . VAL A 1 93 ? 31.438 2.074 -46.496 1.00 79.00 93 VAL A O 1
ATOM 693 N N . ASP A 1 94 ? 33.221 3.450 -46.407 1.00 66.38 94 ASP A N 1
ATOM 694 C CA . ASP A 1 94 ? 32.667 4.481 -47.287 1.00 66.38 94 ASP A CA 1
ATOM 695 C C . ASP A 1 94 ? 32.098 3.868 -48.580 1.00 66.38 94 ASP A C 1
ATOM 697 O O . ASP A 1 94 ? 32.811 3.234 -49.355 1.00 66.38 94 ASP A O 1
ATOM 701 N N . GLY A 1 95 ? 30.793 4.054 -48.806 1.00 60.62 95 GLY A N 1
ATOM 702 C CA . GLY A 1 95 ? 30.095 3.590 -50.010 1.00 60.62 95 GLY A CA 1
ATOM 703 C C . GLY A 1 95 ? 29.400 2.224 -49.914 1.00 60.62 95 GLY A C 1
ATOM 704 O O . GLY A 1 95 ? 28.683 1.870 -50.850 1.00 60.62 95 GLY A O 1
ATOM 705 N N . HIS A 1 96 ? 29.523 1.492 -48.799 1.00 62.94 96 HIS A N 1
ATOM 706 C CA . HIS A 1 96 ? 28.831 0.214 -48.577 1.00 62.94 96 HIS A CA 1
ATOM 707 C C . HIS A 1 96 ? 27.949 0.246 -47.320 1.00 62.94 96 HIS A C 1
ATOM 709 O O . HIS A 1 96 ? 28.325 0.801 -46.297 1.00 62.94 96 HIS A O 1
ATOM 715 N N . ASN A 1 97 ? 26.757 -0.356 -47.399 1.00 60.94 97 ASN A N 1
ATOM 716 C CA . ASN A 1 97 ? 25.722 -0.304 -46.354 1.00 60.94 97 ASN A CA 1
ATOM 717 C C . ASN A 1 97 ? 25.683 -1.601 -45.511 1.00 60.94 97 ASN A C 1
ATOM 719 O O . ASN A 1 97 ? 24.611 -2.075 -45.139 1.00 60.94 97 ASN A O 1
ATOM 723 N N . ASP A 1 98 ? 26.848 -2.216 -45.276 1.00 67.81 98 ASP A N 1
ATOM 724 C CA . ASP A 1 98 ? 27.009 -3.503 -44.573 1.00 67.81 98 ASP A CA 1
ATOM 725 C C . ASP A 1 98 ? 27.283 -3.338 -43.057 1.00 67.81 98 ASP A C 1
ATOM 727 O O . ASP A 1 98 ? 27.723 -4.271 -42.381 1.00 67.81 98 ASP A O 1
ATOM 731 N N . ASP A 1 99 ? 27.009 -2.161 -42.494 1.00 72.56 99 ASP A N 1
ATOM 732 C CA . ASP A 1 99 ? 27.231 -1.827 -41.084 1.00 72.56 99 ASP A CA 1
ATOM 733 C C . ASP A 1 99 ? 26.608 -2.842 -40.117 1.00 72.56 99 ASP A C 1
ATOM 735 O O . ASP A 1 99 ? 25.396 -3.068 -40.102 1.00 72.56 99 ASP A O 1
ATOM 739 N N . GLY A 1 100 ? 27.432 -3.419 -39.240 1.00 73.62 100 GLY A N 1
ATOM 740 C CA . GLY A 1 100 ? 26.969 -4.378 -38.237 1.00 73.62 100 GLY A CA 1
ATOM 741 C C . GLY A 1 100 ? 26.609 -5.753 -38.801 1.00 73.62 100 GLY A C 1
ATOM 742 O O . GLY A 1 100 ? 26.185 -6.621 -38.036 1.00 73.62 100 GLY A O 1
ATOM 743 N N . ARG A 1 101 ? 26.808 -6.003 -40.102 1.00 83.75 101 ARG A N 1
ATOM 744 C CA . ARG A 1 101 ? 26.656 -7.337 -40.690 1.00 83.75 101 ARG A CA 1
ATOM 745 C C . ARG A 1 101 ? 27.650 -8.306 -40.055 1.00 83.75 101 ARG A C 1
ATOM 747 O O . ARG A 1 101 ? 28.816 -7.977 -39.849 1.00 83.75 101 ARG A O 1
ATOM 754 N N . LEU A 1 102 ? 27.180 -9.515 -39.755 1.00 86.75 102 LEU A N 1
ATOM 755 C CA . LEU A 1 102 ? 28.025 -10.585 -39.234 1.00 86.75 102 LEU A CA 1
ATOM 756 C C . LEU A 1 102 ? 28.674 -11.354 -40.378 1.00 86.75 102 LEU A C 1
ATOM 758 O O . LEU A 1 102 ? 27.983 -11.930 -41.218 1.00 86.75 102 LEU A O 1
ATOM 762 N N . LEU A 1 103 ? 29.998 -11.408 -40.355 1.00 85.25 103 LEU A N 1
ATOM 763 C CA . LEU A 1 103 ? 30.808 -12.266 -41.201 1.00 85.25 103 LEU A CA 1
ATOM 764 C C . LEU A 1 103 ? 31.306 -13.457 -40.376 1.00 85.25 103 LEU A C 1
ATOM 766 O O . LEU A 1 103 ? 31.857 -13.277 -39.288 1.00 85.25 103 LEU A O 1
ATOM 770 N N . GLY A 1 104 ? 31.074 -14.670 -40.876 1.00 85.69 104 GLY A N 1
ATOM 771 C CA . GLY A 1 104 ? 31.691 -15.883 -40.343 1.00 85.69 104 GLY A CA 1
ATOM 772 C C . GLY A 1 104 ? 33.093 -16.027 -40.917 1.00 85.69 104 GLY A C 1
ATOM 773 O O . GLY A 1 104 ? 33.256 -15.994 -42.133 1.00 85.69 104 GLY A O 1
ATOM 774 N N . VAL A 1 105 ? 34.085 -16.145 -40.044 1.00 84.06 105 VAL A N 1
ATOM 775 C CA . VAL A 1 105 ? 35.501 -16.107 -40.400 1.00 84.06 105 VAL A CA 1
ATOM 776 C C . VAL A 1 105 ? 36.183 -17.318 -39.778 1.00 84.06 105 VAL A C 1
ATOM 778 O O . VAL A 1 105 ? 36.227 -17.446 -38.555 1.00 84.06 105 VAL A O 1
ATOM 781 N N . GLU A 1 106 ? 36.688 -18.210 -40.622 1.00 84.62 106 GLU A N 1
ATOM 782 C CA . GLU A 1 106 ? 37.492 -19.368 -40.221 1.00 84.62 106 GLU A CA 1
ATOM 783 C C . GLU A 1 106 ? 38.972 -19.002 -40.320 1.00 84.62 106 GLU A C 1
ATOM 785 O O . GLU A 1 106 ? 39.423 -18.520 -41.361 1.00 84.62 106 GLU A O 1
ATOM 790 N N . SER A 1 107 ? 39.718 -19.172 -39.226 1.00 78.56 107 SER A N 1
ATOM 791 C CA . SER A 1 107 ? 41.107 -18.703 -39.108 1.00 78.56 107 SER A CA 1
ATOM 792 C C . SER A 1 107 ? 42.098 -19.375 -40.058 1.00 78.56 107 SER A C 1
ATOM 794 O O . SER A 1 107 ? 43.180 -18.841 -40.273 1.00 78.56 107 SER A O 1
ATOM 796 N N . ASP A 1 108 ? 41.760 -20.545 -40.593 1.00 80.38 108 ASP A N 1
ATOM 797 C CA . ASP A 1 108 ? 42.537 -21.284 -41.591 1.00 80.38 108 ASP A CA 1
ATOM 798 C C . ASP A 1 108 ? 42.259 -20.825 -43.030 1.00 80.38 108 ASP A C 1
ATOM 800 O O . ASP A 1 108 ? 43.080 -21.051 -43.918 1.00 80.38 108 ASP A O 1
ATOM 804 N N . ILE A 1 109 ? 41.134 -20.143 -43.254 1.00 81.06 109 ILE A N 1
ATOM 805 C CA . ILE A 1 109 ? 40.713 -19.653 -44.572 1.00 81.06 109 ILE A CA 1
ATOM 806 C C . ILE A 1 109 ? 40.984 -18.150 -44.713 1.00 81.06 109 ILE A C 1
ATOM 808 O O . ILE A 1 109 ? 41.364 -17.680 -45.784 1.00 81.06 109 ILE A O 1
ATOM 812 N N . TRP A 1 110 ? 40.788 -17.383 -43.642 1.00 83.38 110 TRP A N 1
ATOM 813 C CA . TRP A 1 110 ? 40.868 -15.925 -43.652 1.00 83.38 110 TRP A CA 1
ATOM 814 C C . TRP A 1 110 ? 42.135 -15.415 -42.967 1.00 83.38 110 TRP A C 1
ATOM 816 O O . TRP A 1 110 ? 42.441 -15.803 -41.839 1.00 83.38 110 TRP A O 1
ATOM 826 N N . ASP A 1 111 ? 42.814 -14.455 -43.599 1.00 80.50 111 ASP A N 1
ATOM 827 C CA . ASP A 1 111 ? 43.861 -13.674 -42.941 1.00 80.50 111 ASP A CA 1
ATOM 828 C C . ASP A 1 111 ? 43.191 -12.642 -42.025 1.00 80.50 111 ASP A C 1
ATOM 830 O O . ASP A 1 111 ? 42.618 -11.645 -42.472 1.00 80.50 111 ASP A O 1
ATOM 834 N N . MET A 1 112 ? 43.207 -12.930 -40.726 1.00 75.81 112 MET A N 1
ATOM 835 C CA . MET A 1 112 ? 42.686 -12.059 -39.680 1.00 75.81 112 MET A CA 1
ATOM 836 C C . MET A 1 112 ? 43.842 -11.338 -38.993 1.00 75.81 112 MET A C 1
ATOM 838 O O . MET A 1 112 ? 44.595 -11.934 -38.219 1.00 75.81 112 MET A O 1
ATOM 842 N N . ARG A 1 113 ? 43.944 -10.029 -39.208 1.00 78.81 113 ARG A N 1
ATOM 843 C CA . ARG A 1 113 ? 44.951 -9.185 -38.565 1.00 78.81 113 ARG A CA 1
ATOM 844 C C . ARG A 1 113 ? 44.265 -8.320 -37.516 1.00 78.81 113 ARG A C 1
ATOM 846 O O . ARG A 1 113 ? 43.497 -7.429 -37.878 1.00 78.81 113 ARG A O 1
ATOM 853 N N . PRO A 1 114 ? 44.497 -8.547 -36.210 1.00 70.69 114 PRO A N 1
ATOM 854 C CA . PRO A 1 114 ? 44.038 -7.589 -35.220 1.00 70.69 114 PRO A CA 1
ATOM 855 C C . PRO A 1 114 ? 44.706 -6.242 -35.491 1.00 70.69 114 PRO A C 1
ATOM 857 O O . PRO A 1 114 ? 45.850 -6.195 -35.949 1.00 70.69 114 PRO A O 1
ATOM 860 N N . SER A 1 115 ? 43.990 -5.146 -35.241 1.00 66.81 115 SER A N 1
ATOM 861 C CA . SER A 1 115 ? 44.534 -3.814 -35.504 1.00 66.81 115 SER A CA 1
ATOM 862 C C . SER A 1 115 ? 45.895 -3.661 -34.804 1.00 66.81 115 SER A C 1
ATOM 864 O O . SER A 1 115 ? 45.970 -3.882 -33.590 1.00 66.81 115 SER A O 1
ATOM 866 N N . PRO A 1 116 ? 46.978 -3.270 -35.507 1.00 56.91 116 PRO A N 1
ATOM 867 C CA . PRO A 1 116 ? 48.302 -3.106 -34.905 1.00 56.91 116 PRO A CA 1
ATOM 868 C C . PRO A 1 116 ? 48.297 -2.178 -33.681 1.00 56.91 116 PRO A C 1
ATOM 870 O O . PRO A 1 116 ? 49.060 -2.394 -32.739 1.00 56.91 116 PRO A O 1
ATOM 873 N N . ALA A 1 117 ? 47.396 -1.188 -33.664 1.00 58.66 117 ALA A N 1
ATOM 874 C CA . ALA A 1 117 ? 47.179 -0.292 -32.531 1.00 58.66 117 ALA A CA 1
ATOM 875 C C . ALA A 1 117 ? 46.580 -1.024 -31.318 1.00 58.66 117 ALA A C 1
ATOM 877 O O . ALA A 1 117 ? 47.075 -0.870 -30.206 1.00 58.66 117 ALA A O 1
ATOM 878 N N . GLU A 1 118 ? 45.583 -1.886 -31.526 1.00 60.84 118 GLU A N 1
ATOM 879 C CA . GLU A 1 118 ? 44.965 -2.659 -30.443 1.00 60.84 118 GLU A CA 1
ATOM 880 C C . GLU A 1 118 ? 45.869 -3.801 -29.947 1.00 60.84 118 GLU A C 1
ATOM 882 O O . GLU A 1 118 ? 45.845 -4.124 -28.760 1.00 60.84 118 GLU A O 1
ATOM 887 N N . ILE A 1 119 ? 46.720 -4.381 -30.806 1.00 58.47 119 ILE A N 1
ATOM 888 C CA . ILE A 1 119 ? 47.760 -5.346 -30.397 1.00 58.47 119 ILE A CA 1
ATOM 889 C C . ILE A 1 119 ? 48.820 -4.646 -29.535 1.00 58.47 119 ILE A C 1
ATOM 891 O O . ILE A 1 119 ? 49.208 -5.168 -28.485 1.00 58.47 119 ILE A O 1
ATOM 895 N N . ALA A 1 120 ? 49.267 -3.454 -29.943 1.00 55.75 120 ALA A N 1
ATOM 896 C CA . ALA A 1 120 ? 50.221 -2.649 -29.184 1.00 55.75 120 ALA A CA 1
ATOM 897 C C . ALA A 1 120 ? 49.644 -2.190 -27.827 1.00 55.75 120 ALA A C 1
ATOM 899 O O . ALA A 1 120 ? 50.332 -2.287 -26.807 1.00 55.75 120 ALA A O 1
ATOM 900 N N . GLU A 1 121 ? 48.371 -1.781 -27.785 1.00 53.41 121 GLU A N 1
ATOM 901 C CA . GLU A 1 121 ? 47.641 -1.436 -26.554 1.00 53.41 121 GLU A CA 1
ATOM 902 C C . GLU A 1 121 ? 47.368 -2.664 -25.664 1.00 53.41 121 GLU A C 1
ATOM 904 O O . GLU A 1 121 ? 47.513 -2.602 -24.441 1.00 53.41 121 GLU A O 1
ATOM 909 N N . ALA A 1 122 ? 47.049 -3.826 -26.245 1.00 52.06 122 ALA A N 1
ATOM 910 C CA . ALA A 1 122 ? 46.865 -5.071 -25.497 1.00 52.06 122 ALA A CA 1
ATOM 911 C C . ALA A 1 122 ? 48.175 -5.572 -24.858 1.00 52.06 122 ALA A C 1
ATOM 913 O O . ALA A 1 122 ? 48.149 -6.125 -23.752 1.00 52.06 122 ALA A O 1
ATOM 914 N N . ALA A 1 123 ? 49.318 -5.356 -25.518 1.00 49.22 123 ALA A N 1
ATOM 915 C CA . ALA A 1 123 ? 50.642 -5.699 -25.001 1.00 49.22 123 ALA A CA 1
ATOM 916 C C . ALA A 1 123 ? 51.103 -4.746 -23.876 1.00 49.22 123 ALA A C 1
ATOM 918 O O . ALA A 1 123 ? 51.745 -5.175 -22.906 1.00 49.22 123 ALA A O 1
ATOM 919 N N . GLN A 1 124 ? 50.735 -3.463 -23.944 1.00 53.78 124 GLN A N 1
ATOM 920 C CA . GLN A 1 124 ? 51.042 -2.463 -22.921 1.00 53.78 124 GLN A CA 1
ATOM 921 C C . GLN A 1 124 ? 49.955 -2.427 -21.837 1.00 53.78 124 GLN A C 1
ATOM 923 O O . GLN A 1 124 ? 49.021 -1.638 -21.869 1.00 53.78 124 GLN A O 1
ATOM 928 N N . ARG A 1 125 ? 50.083 -3.290 -20.818 1.00 47.44 125 ARG A N 1
ATOM 929 C CA . ARG A 1 125 ? 49.133 -3.390 -19.686 1.00 47.44 125 ARG A CA 1
ATOM 930 C C . ARG A 1 125 ? 48.744 -2.018 -19.087 1.00 47.44 125 ARG A C 1
ATOM 932 O O . ARG A 1 125 ? 49.435 -1.537 -18.185 1.00 47.44 125 ARG A O 1
ATOM 939 N N . GLY A 1 126 ? 47.591 -1.468 -19.479 1.00 53.38 126 GLY A N 1
ATOM 940 C CA . GLY A 1 126 ? 46.884 -0.423 -18.724 1.00 53.38 126 GLY A CA 1
ATOM 941 C C . GLY A 1 126 ? 46.112 0.630 -19.524 1.00 53.38 126 GLY A C 1
ATOM 942 O O . GLY A 1 126 ? 45.196 1.229 -18.962 1.00 53.38 126 GLY A O 1
ATOM 943 N N . GLU A 1 127 ? 46.425 0.847 -20.798 1.00 56.12 127 GLU A N 1
ATOM 944 C CA . GLU A 1 127 ? 45.792 1.873 -21.636 1.00 56.12 127 GLU A CA 1
ATOM 945 C C . GLU A 1 127 ? 45.062 1.150 -22.777 1.00 56.12 127 GLU A C 1
ATOM 947 O O . GLU A 1 127 ? 45.706 0.562 -23.625 1.00 56.12 127 GLU A O 1
ATOM 952 N N . GLY A 1 128 ? 43.726 1.054 -22.720 1.00 63.97 128 GLY A N 1
ATOM 953 C CA . GLY A 1 128 ? 42.919 0.377 -23.759 1.00 63.97 128 GLY A CA 1
ATOM 954 C C . GLY A 1 128 ? 42.081 -0.817 -23.281 1.00 63.97 128 GLY A C 1
ATOM 955 O O . GLY A 1 128 ? 41.241 -1.320 -24.020 1.00 63.97 128 GLY A O 1
ATOM 956 N N . ARG A 1 129 ? 42.214 -1.246 -22.014 1.00 73.44 129 ARG A N 1
ATOM 957 C CA . ARG A 1 129 ? 41.321 -2.250 -21.397 1.00 73.44 129 ARG A CA 1
ATOM 958 C C . ARG A 1 129 ? 40.674 -1.752 -20.108 1.00 73.44 129 ARG A C 1
ATOM 960 O O . ARG A 1 129 ? 41.262 -0.985 -19.345 1.00 73.44 129 ARG A O 1
ATOM 967 N N . CYS A 1 130 ? 39.446 -2.191 -19.847 1.00 78.38 130 CYS A N 1
ATOM 968 C CA . CYS A 1 130 ? 38.744 -1.902 -18.602 1.00 78.38 130 CYS A CA 1
ATOM 969 C C . CYS A 1 130 ? 39.278 -2.776 -17.451 1.00 78.38 130 CYS A C 1
ATOM 971 O O . CYS A 1 130 ? 40.088 -3.684 -17.645 1.00 78.38 130 CYS A O 1
ATOM 973 N N . ARG A 1 131 ? 38.803 -2.538 -16.220 1.00 77.50 131 ARG A N 1
ATOM 974 C CA . ARG A 1 131 ? 39.229 -3.310 -15.032 1.00 77.50 131 ARG A CA 1
ATOM 975 C C . ARG A 1 131 ? 38.933 -4.812 -15.131 1.00 77.50 131 ARG A C 1
ATOM 977 O O . ARG A 1 131 ? 39.584 -5.588 -14.443 1.00 77.50 131 ARG A O 1
ATOM 984 N N . LEU A 1 132 ? 37.973 -5.198 -15.972 1.00 76.62 132 LEU A N 1
ATOM 985 C CA . LEU A 1 132 ? 37.591 -6.587 -16.239 1.00 76.62 132 LEU A CA 1
ATOM 986 C C . LEU A 1 132 ? 38.362 -7.199 -17.422 1.00 76.62 132 LEU A C 1
ATOM 988 O O . LEU A 1 132 ? 38.046 -8.301 -17.849 1.00 76.62 132 LEU A O 1
ATOM 992 N N . GLY A 1 133 ? 39.350 -6.485 -17.973 1.00 73.50 133 GLY A N 1
ATOM 993 C CA . GLY A 1 133 ? 40.175 -6.960 -19.082 1.00 73.50 133 GLY A CA 1
ATOM 994 C C . GLY A 1 133 ? 39.517 -6.871 -20.461 1.00 73.50 133 GLY A C 1
ATOM 995 O O . GLY A 1 133 ? 40.116 -7.343 -21.420 1.00 73.50 133 GLY A O 1
ATOM 996 N N . ARG A 1 134 ? 38.333 -6.259 -20.592 1.00 82.62 134 ARG A N 1
ATOM 997 C CA . ARG A 1 134 ? 37.647 -6.049 -21.883 1.00 82.62 134 ARG A CA 1
ATOM 998 C C . ARG A 1 134 ? 38.223 -4.833 -22.622 1.00 82.62 134 ARG A C 1
ATOM 1000 O O . ARG A 1 134 ? 38.685 -3.918 -21.933 1.00 82.62 134 ARG A O 1
ATOM 1007 N N . PRO A 1 135 ? 38.171 -4.779 -23.962 1.00 84.19 135 PRO A N 1
ATOM 1008 C CA . PRO A 1 135 ? 38.519 -3.585 -24.737 1.00 84.19 135 PRO A CA 1
ATOM 1009 C C . PRO A 1 135 ? 37.769 -2.338 -24.252 1.00 84.19 135 PRO A C 1
ATOM 1011 O O . PRO A 1 135 ? 36.617 -2.425 -23.815 1.00 84.19 135 PRO A O 1
ATOM 1014 N N . LEU A 1 136 ? 38.442 -1.187 -24.261 1.00 86.12 136 LEU A N 1
ATOM 1015 C CA . LEU A 1 136 ? 37.934 0.076 -23.734 1.00 86.12 136 LEU A CA 1
ATOM 1016 C C . LEU A 1 136 ? 37.942 1.168 -24.805 1.00 86.12 136 LEU A C 1
ATOM 1018 O O . LEU A 1 136 ? 38.971 1.786 -25.054 1.00 86.12 136 LEU A O 1
ATOM 1022 N N . TYR A 1 137 ? 36.763 1.466 -25.334 1.00 87.00 137 TYR A N 1
ATOM 1023 C CA . TYR A 1 137 ? 36.540 2.455 -26.383 1.00 87.00 137 TYR A CA 1
ATOM 1024 C C . TYR A 1 137 ? 36.244 3.852 -25.825 1.00 87.00 137 TYR A C 1
ATOM 1026 O O . TYR A 1 137 ? 35.646 4.007 -24.752 1.00 87.00 137 TYR A O 1
ATOM 1034 N N . GLN A 1 138 ? 36.638 4.891 -26.553 1.00 87.19 138 GLN A N 1
ATOM 1035 C CA . GLN A 1 138 ? 36.209 6.269 -26.333 1.00 87.19 138 GLN A CA 1
ATOM 1036 C C . GLN A 1 138 ? 34.813 6.504 -26.940 1.00 87.19 138 GLN A C 1
ATOM 1038 O O . GLN A 1 138 ? 34.322 5.716 -27.754 1.00 87.19 138 GLN A O 1
ATOM 1043 N N . PRO A 1 139 ? 34.115 7.582 -26.539 1.00 86.69 139 PRO A N 1
ATOM 1044 C CA . PRO A 1 139 ? 32.884 7.989 -27.205 1.00 86.69 139 PRO A CA 1
ATOM 1045 C C . PRO A 1 139 ? 33.117 8.277 -28.697 1.00 86.69 139 PRO A C 1
ATOM 1047 O O . PRO A 1 139 ? 33.801 9.241 -29.025 1.00 86.69 139 PRO A O 1
ATOM 1050 N N . GLY A 1 140 ? 32.495 7.488 -29.575 1.00 83.62 140 GLY A N 1
ATOM 1051 C CA . GLY A 1 140 ? 32.563 7.658 -31.033 1.00 83.62 140 GLY A CA 1
ATOM 1052 C C . GLY A 1 140 ? 33.474 6.667 -31.761 1.00 83.62 140 GLY A C 1
ATOM 1053 O O . GLY A 1 140 ? 33.354 6.558 -32.973 1.00 83.62 140 GLY A O 1
ATOM 1054 N N . ASP A 1 141 ? 34.312 5.907 -31.046 1.00 83.88 141 ASP A N 1
ATOM 1055 C CA . ASP A 1 141 ? 35.269 4.976 -31.673 1.00 83.88 141 ASP A CA 1
ATOM 1056 C C . ASP A 1 141 ? 34.592 3.810 -32.400 1.00 83.88 141 ASP A C 1
ATOM 1058 O O . ASP A 1 141 ? 35.119 3.293 -33.382 1.00 83.88 141 ASP A O 1
ATOM 1062 N N . ILE A 1 142 ? 33.431 3.380 -31.897 1.00 83.19 142 ILE A N 1
ATOM 1063 C CA . ILE A 1 142 ? 32.641 2.297 -32.477 1.00 83.19 142 ILE A CA 1
ATOM 1064 C C . ILE A 1 142 ? 31.210 2.783 -32.721 1.00 83.19 142 ILE A C 1
ATOM 1066 O O . ILE A 1 142 ? 30.592 3.342 -31.804 1.00 83.19 142 ILE A O 1
ATOM 1070 N N . PRO A 1 143 ? 30.660 2.551 -33.925 1.00 86.94 143 PRO A N 1
ATOM 1071 C CA . PRO A 1 143 ? 29.285 2.893 -34.247 1.00 86.94 143 PRO A CA 1
ATOM 1072 C C . PRO A 1 143 ? 28.288 2.003 -33.493 1.00 86.94 143 PRO A C 1
ATOM 1074 O O . PRO A 1 143 ? 28.506 0.808 -33.280 1.00 86.94 143 PRO A O 1
ATOM 1077 N N . THR A 1 144 ? 27.138 2.580 -33.139 1.00 89.25 144 THR A N 1
ATOM 1078 C CA . THR A 1 144 ? 26.066 1.886 -32.401 1.00 89.25 144 THR A CA 1
ATOM 1079 C C . THR A 1 144 ? 25.442 0.722 -33.176 1.00 89.25 144 THR A C 1
ATOM 1081 O O . THR A 1 144 ? 24.827 -0.154 -32.572 1.00 89.25 144 THR A O 1
ATOM 1084 N N . SER A 1 145 ? 25.608 0.684 -34.503 1.00 86.56 145 SER A N 1
ATOM 1085 C CA . SER A 1 145 ? 25.214 -0.443 -35.361 1.00 86.56 145 SER A CA 1
ATOM 1086 C C . SER A 1 145 ? 26.017 -1.720 -35.088 1.00 86.56 145 SER A C 1
ATOM 1088 O O . SER A 1 145 ? 25.523 -2.808 -35.362 1.00 86.56 145 SER A O 1
ATOM 1090 N N . VAL A 1 146 ? 27.213 -1.609 -34.498 1.00 89.38 146 VAL A N 1
ATOM 1091 C CA . VAL A 1 146 ? 28.120 -2.736 -34.227 1.00 89.38 146 VAL A CA 1
ATOM 1092 C C . VAL A 1 146 ? 28.091 -3.108 -32.747 1.00 89.38 146 VAL A C 1
ATOM 1094 O O . VAL A 1 146 ? 27.727 -4.234 -32.396 1.00 89.38 146 VAL A O 1
ATOM 1097 N N . LEU A 1 147 ? 28.421 -2.152 -31.872 1.00 92.06 147 LEU A N 1
ATOM 1098 C CA . LEU A 1 147 ? 28.335 -2.313 -30.423 1.00 92.06 147 LEU A CA 1
ATOM 1099 C C . LEU A 1 147 ? 27.512 -1.184 -29.804 1.00 92.06 147 LEU A C 1
ATOM 1101 O O . LEU A 1 147 ? 27.768 -0.006 -30.048 1.00 92.06 147 LEU A O 1
ATOM 1105 N N . ALA A 1 148 ? 26.582 -1.540 -28.927 1.00 94.19 148 ALA A N 1
ATOM 1106 C CA . ALA A 1 148 ? 25.711 -0.588 -28.257 1.00 94.19 148 ALA A CA 1
ATOM 1107 C C . ALA A 1 148 ? 25.578 -0.890 -26.762 1.00 94.19 148 ALA A C 1
ATOM 1109 O O . ALA A 1 148 ? 25.682 -2.028 -26.301 1.00 94.19 148 ALA A O 1
ATOM 1110 N N . THR A 1 149 ? 25.332 0.160 -25.987 1.00 95.25 149 THR A N 1
ATOM 1111 C CA . THR A 1 149 ? 24.915 0.047 -24.584 1.00 95.25 149 THR A CA 1
ATOM 1112 C C . THR A 1 149 ? 23.453 -0.398 -24.488 1.00 95.25 149 THR A C 1
ATOM 1114 O O . THR A 1 149 ? 22.687 -0.232 -25.437 1.00 95.25 149 THR A O 1
ATOM 1117 N N . VAL A 1 150 ? 23.017 -0.905 -23.327 1.00 93.44 150 VAL A N 1
ATOM 1118 C CA . VAL A 1 150 ? 21.602 -1.287 -23.117 1.00 93.44 150 VAL A CA 1
ATOM 1119 C C . VAL A 1 150 ? 20.630 -0.145 -23.467 1.00 93.44 150 VAL A C 1
ATOM 1121 O O . VAL A 1 150 ? 19.710 -0.392 -24.242 1.00 93.44 150 VAL A O 1
ATOM 1124 N N . PRO A 1 151 ? 20.841 1.115 -23.026 1.00 92.44 151 PRO A N 1
ATOM 1125 C CA . PRO A 1 151 ? 19.948 2.211 -23.404 1.00 92.44 151 PRO A CA 1
ATOM 1126 C C . PRO A 1 151 ? 19.939 2.528 -24.908 1.00 92.44 151 PRO A C 1
ATOM 1128 O O . PRO A 1 151 ? 18.947 3.043 -25.419 1.00 92.44 151 PRO A O 1
ATOM 1131 N N . GLU A 1 152 ? 21.035 2.274 -25.628 1.00 93.56 152 GLU A N 1
ATOM 1132 C CA . GLU A 1 152 ? 21.102 2.460 -27.085 1.00 93.56 152 GLU A CA 1
ATOM 1133 C C . GLU A 1 152 ? 20.378 1.335 -27.827 1.00 93.56 152 GLU A C 1
ATOM 1135 O O . GLU A 1 152 ? 19.588 1.628 -28.725 1.00 93.56 152 GLU A O 1
ATOM 1140 N N . LEU A 1 153 ? 20.555 0.080 -27.400 1.00 93.06 153 LEU A N 1
ATOM 1141 C CA . LEU A 1 153 ? 19.781 -1.054 -27.912 1.00 93.06 153 LEU A CA 1
ATOM 1142 C C . LEU A 1 153 ? 18.279 -0.830 -27.702 1.00 93.06 153 LEU A C 1
ATOM 1144 O O . LEU A 1 153 ? 17.497 -0.983 -28.638 1.00 93.06 153 LEU A O 1
ATOM 1148 N N . GLU A 1 154 ? 17.865 -0.361 -26.523 1.00 90.19 154 GLU A N 1
ATOM 1149 C CA . GLU A 1 154 ? 16.455 -0.076 -26.236 1.00 90.19 154 GLU A CA 1
ATOM 1150 C C . GLU A 1 154 ? 15.866 0.995 -27.169 1.00 90.19 154 GLU A C 1
ATOM 1152 O O . GLU A 1 154 ? 14.718 0.867 -27.606 1.00 90.19 154 GLU A O 1
ATOM 1157 N N . ARG A 1 155 ? 16.644 2.027 -27.536 1.00 89.50 155 ARG A N 1
ATOM 1158 C CA . ARG A 1 155 ? 16.226 3.034 -28.536 1.00 89.50 155 ARG A CA 1
ATOM 1159 C C . ARG A 1 155 ? 16.016 2.414 -29.916 1.00 89.50 155 ARG A C 1
ATOM 1161 O O . ARG A 1 155 ? 15.111 2.838 -30.630 1.00 89.50 155 ARG A O 1
ATOM 1168 N N . MET A 1 156 ? 16.803 1.395 -30.255 1.00 90.12 156 MET A N 1
ATOM 1169 C CA . MET A 1 156 ? 16.670 0.600 -31.478 1.00 90.12 156 MET A CA 1
ATOM 1170 C C . MET A 1 156 ? 15.582 -0.482 -31.389 1.00 90.12 156 MET A C 1
ATOM 1172 O O . MET A 1 156 ? 15.382 -1.223 -32.346 1.00 90.12 156 MET A O 1
ATOM 1176 N N . ARG A 1 157 ? 14.853 -0.574 -30.266 1.00 90.56 157 ARG A N 1
ATOM 1177 C CA . ARG A 1 157 ? 13.911 -1.666 -29.957 1.00 90.56 157 ARG A CA 1
ATOM 1178 C C . ARG A 1 157 ? 14.576 -3.043 -29.934 1.00 90.56 157 ARG A C 1
ATOM 1180 O O . ARG A 1 157 ? 13.951 -4.033 -30.305 1.00 90.56 157 ARG A O 1
ATOM 1187 N N . LEU A 1 158 ? 15.811 -3.102 -29.456 1.00 93.06 158 LEU A N 1
ATOM 1188 C CA . LEU A 1 158 ? 16.578 -4.320 -29.242 1.00 93.06 158 LEU A CA 1
ATOM 1189 C C . LEU A 1 158 ? 16.927 -4.479 -27.757 1.00 93.06 158 LEU A C 1
ATOM 1191 O O . LEU A 1 158 ? 16.972 -3.507 -27.004 1.00 93.06 158 LEU A O 1
ATOM 1195 N N . ARG A 1 159 ? 17.202 -5.707 -27.331 1.00 92.69 159 ARG A N 1
ATOM 1196 C CA . ARG A 1 159 ? 17.786 -6.032 -26.024 1.00 92.69 159 ARG A CA 1
ATOM 1197 C C . ARG A 1 159 ? 18.963 -6.989 -26.221 1.00 92.69 159 ARG A C 1
ATOM 1199 O O . ARG A 1 159 ? 18.923 -7.769 -27.172 1.00 92.69 159 ARG A O 1
ATOM 1206 N N . PRO A 1 160 ? 19.987 -6.976 -25.349 1.00 93.69 160 PRO A N 1
ATOM 1207 C CA . PRO A 1 160 ? 21.048 -7.977 -25.410 1.00 93.69 160 PRO A CA 1
ATOM 1208 C C . PRO A 1 160 ? 20.464 -9.391 -25.424 1.00 93.69 160 PRO A C 1
ATOM 1210 O O . PRO A 1 160 ? 19.463 -9.646 -24.745 1.00 93.69 160 PRO A O 1
ATOM 1213 N N . HIS A 1 161 ? 21.088 -10.300 -26.172 1.00 90.88 161 HIS A N 1
ATOM 1214 C CA . HIS A 1 161 ? 20.668 -11.698 -26.160 1.00 90.88 161 HIS A CA 1
ATOM 1215 C C . HIS A 1 161 ? 20.760 -12.242 -24.725 1.00 90.88 161 HIS A C 1
ATOM 1217 O O . HIS A 1 161 ? 21.756 -11.971 -24.040 1.00 90.88 161 HIS A O 1
ATOM 1223 N N . PRO A 1 162 ? 19.766 -13.007 -24.236 1.00 88.38 162 PRO A N 1
ATOM 1224 C CA . PRO A 1 162 ? 19.839 -13.627 -22.920 1.00 88.38 162 PRO A CA 1
ATOM 1225 C C . PRO A 1 162 ? 21.165 -14.380 -22.735 1.00 88.38 162 PRO A C 1
ATOM 1227 O O . PRO A 1 162 ? 21.550 -15.194 -23.574 1.00 88.38 162 PRO A O 1
ATOM 1230 N N . GLY A 1 163 ? 21.893 -14.067 -21.660 1.00 86.19 163 GLY A N 1
ATOM 1231 C CA . GLY A 1 163 ? 23.191 -14.680 -21.351 1.00 86.19 163 GLY A CA 1
ATOM 1232 C C . GLY A 1 163 ? 24.404 -14.106 -22.095 1.00 86.19 163 GLY A C 1
ATOM 1233 O O . GLY A 1 163 ? 25.517 -14.554 -21.834 1.00 86.19 163 GLY A O 1
ATOM 1234 N N . GLN A 1 164 ? 24.242 -13.110 -22.973 1.00 85.75 164 GLN A N 1
ATOM 1235 C CA . GLN A 1 164 ? 25.368 -12.464 -23.650 1.00 85.75 164 GLN A CA 1
ATOM 1236 C C . GLN A 1 164 ? 26.207 -11.643 -22.653 1.00 85.75 164 GLN A C 1
ATOM 1238 O O . GLN A 1 164 ? 25.708 -10.653 -22.107 1.00 85.75 164 GLN A O 1
ATOM 1243 N N . PRO A 1 165 ? 27.488 -11.990 -22.417 1.00 86.69 165 PRO A N 1
ATOM 1244 C CA . PRO A 1 165 ? 28.363 -11.148 -21.616 1.00 86.69 165 PRO A CA 1
ATOM 1245 C C . PRO A 1 165 ? 28.711 -9.861 -22.387 1.00 86.69 165 PRO A C 1
ATOM 1247 O O . PRO A 1 165 ? 28.775 -9.882 -23.619 1.00 86.69 165 PRO A O 1
ATOM 1250 N N . PRO A 1 166 ? 28.999 -8.743 -21.697 1.00 91.44 166 PRO A N 1
ATOM 1251 C CA . PRO A 1 166 ? 29.489 -7.547 -22.369 1.00 91.44 166 PRO A CA 1
ATOM 1252 C C . PRO A 1 166 ? 30.816 -7.822 -23.077 1.00 91.44 166 PRO A C 1
ATOM 1254 O O . PRO A 1 166 ? 31.736 -8.392 -22.482 1.00 91.44 166 PRO A O 1
ATOM 1257 N N . LEU A 1 167 ? 30.915 -7.380 -24.327 1.00 88.19 167 LEU A N 1
ATOM 1258 C CA . LEU A 1 167 ? 32.067 -7.632 -25.196 1.00 88.19 167 LEU A CA 1
ATOM 1259 C C . LEU A 1 167 ? 33.152 -6.568 -25.026 1.00 88.19 167 LEU A C 1
ATOM 1261 O O . LEU A 1 167 ? 34.338 -6.871 -25.093 1.00 88.19 167 LEU A O 1
ATOM 1265 N N . ALA A 1 168 ? 32.750 -5.329 -24.750 1.00 88.50 168 ALA A N 1
ATOM 1266 C CA . ALA A 1 168 ? 33.656 -4.208 -24.548 1.00 88.50 168 ALA A CA 1
ATOM 1267 C C . ALA A 1 168 ? 33.086 -3.221 -23.524 1.00 88.50 168 ALA A C 1
ATOM 1269 O O . ALA A 1 168 ? 31.976 -3.385 -23.009 1.00 88.50 168 ALA A O 1
ATOM 1270 N N . SER A 1 169 ? 33.854 -2.183 -23.222 1.00 91.75 169 SER A N 1
ATOM 1271 C CA . SER A 1 169 ? 33.421 -1.070 -22.389 1.00 91.75 169 SER A CA 1
ATOM 1272 C C . SER A 1 169 ? 33.648 0.258 -23.111 1.00 91.75 169 SER A C 1
ATOM 1274 O O . SER A 1 169 ? 34.623 0.406 -23.839 1.00 91.75 169 SER A O 1
ATOM 1276 N N . ARG A 1 170 ? 32.790 1.254 -22.880 1.00 92.06 170 ARG A N 1
ATOM 1277 C CA . ARG A 1 170 ? 32.931 2.618 -23.415 1.00 92.06 170 ARG A CA 1
ATOM 1278 C C . ARG A 1 170 ? 33.172 3.618 -22.295 1.00 92.06 170 ARG A C 1
ATOM 1280 O O . ARG A 1 170 ? 32.420 3.621 -21.324 1.00 92.06 170 ARG A O 1
ATOM 1287 N N . LYS A 1 171 ? 34.178 4.488 -22.400 1.00 89.69 171 LYS A N 1
ATOM 1288 C CA . LYS A 1 171 ? 34.412 5.557 -21.412 1.00 89.69 171 LYS A CA 1
ATOM 1289 C C . LYS A 1 171 ? 33.277 6.581 -21.437 1.00 89.69 171 LYS A C 1
ATOM 1291 O O . LYS A 1 171 ? 32.876 7.053 -22.495 1.00 89.69 171 LYS A O 1
ATOM 1296 N N . LYS A 1 172 ? 32.793 6.977 -20.259 1.00 88.69 172 LYS A N 1
ATOM 1297 C CA . LYS A 1 172 ? 31.838 8.085 -20.107 1.00 88.69 172 LYS A CA 1
ATOM 1298 C C . LYS A 1 172 ? 32.565 9.422 -20.070 1.00 88.69 172 LYS A C 1
ATOM 1300 O O . LYS A 1 172 ? 33.589 9.544 -19.400 1.00 88.69 172 LYS A O 1
ATOM 1305 N N . LYS A 1 173 ? 31.962 10.461 -20.663 1.00 82.44 173 LYS A N 1
ATOM 1306 C CA . LYS A 1 173 ? 32.428 11.855 -20.507 1.00 82.44 173 LYS A CA 1
ATOM 1307 C C . LYS A 1 173 ? 32.451 12.302 -19.037 1.00 82.44 173 LYS A C 1
ATOM 1309 O O . LYS A 1 173 ? 33.332 13.049 -18.641 1.00 82.44 173 LYS A O 1
ATOM 1314 N N . SER A 1 174 ? 31.519 11.807 -18.221 1.00 86.31 174 SER A N 1
ATOM 1315 C CA . SER A 1 174 ? 31.402 12.102 -16.784 1.00 86.31 174 SER A CA 1
ATOM 1316 C C . SER A 1 174 ? 32.328 11.266 -15.884 1.00 86.31 174 SER A C 1
ATOM 1318 O O . SER A 1 174 ? 32.192 11.314 -14.665 1.00 86.31 174 SER A O 1
ATOM 1320 N N . GLY A 1 175 ? 33.221 10.454 -16.459 1.00 82.62 175 GLY A N 1
ATOM 1321 C CA . GLY A 1 175 ? 33.972 9.432 -15.733 1.00 82.62 175 GLY A CA 1
ATOM 1322 C C . GLY A 1 175 ? 33.186 8.124 -15.561 1.00 82.62 175 GLY A C 1
ATOM 1323 O O . GLY A 1 175 ? 31.959 8.111 -15.460 1.00 82.62 175 GLY A O 1
ATOM 1324 N N . GLY A 1 176 ? 33.908 7.000 -15.563 1.00 87.19 176 GLY A N 1
ATOM 1325 C CA . GLY A 1 176 ? 33.343 5.646 -15.542 1.00 87.19 176 GLY A CA 1
ATOM 1326 C C . GLY A 1 176 ? 33.270 4.992 -16.925 1.00 87.19 176 GLY A C 1
ATOM 1327 O O . GLY A 1 176 ? 33.767 5.539 -17.912 1.00 87.19 176 GLY A O 1
ATOM 1328 N N . THR A 1 177 ? 32.670 3.803 -16.985 1.00 89.69 177 THR A N 1
ATOM 1329 C CA . THR A 1 177 ? 32.519 3.017 -18.216 1.00 89.69 177 THR A CA 1
ATOM 1330 C C . THR A 1 177 ? 31.104 2.463 -18.354 1.00 89.69 177 THR A C 1
ATOM 1332 O O . THR A 1 177 ? 30.502 2.096 -17.348 1.00 89.69 177 THR A O 1
ATOM 1335 N N . ASP A 1 178 ? 30.586 2.398 -19.578 1.00 93.31 178 ASP A N 1
ATOM 1336 C CA . ASP A 1 178 ? 29.386 1.633 -19.930 1.00 93.31 178 ASP A CA 1
ATOM 1337 C C . ASP A 1 178 ? 29.768 0.296 -20.554 1.00 93.31 178 ASP A C 1
ATOM 1339 O O . ASP A 1 178 ? 30.752 0.218 -21.285 1.00 93.31 178 ASP A O 1
ATOM 1343 N N . ASP A 1 179 ? 28.972 -0.733 -20.296 1.00 95.00 179 ASP A N 1
ATOM 1344 C CA . ASP A 1 179 ? 29.107 -2.034 -20.945 1.00 95.00 179 ASP A CA 1
ATOM 1345 C C . ASP A 1 179 ? 28.499 -2.007 -22.355 1.00 95.00 179 ASP A C 1
ATOM 1347 O O . ASP A 1 179 ? 27.408 -1.468 -22.565 1.00 95.00 179 ASP A O 1
ATOM 1351 N N . LEU A 1 180 ? 29.219 -2.593 -23.312 1.00 94.19 180 LEU A N 1
ATOM 1352 C CA . LEU A 1 180 ? 28.839 -2.685 -24.717 1.00 94.19 180 LEU A CA 1
ATOM 1353 C C . LEU A 1 180 ? 28.491 -4.128 -25.101 1.00 94.19 180 LEU A C 1
ATOM 1355 O O . LEU A 1 180 ? 29.215 -5.069 -24.762 1.00 94.19 180 LEU A O 1
ATOM 1359 N N . TYR A 1 181 ? 27.411 -4.277 -25.861 1.00 95.31 181 TYR A N 1
ATOM 1360 C CA . TYR A 1 181 ? 26.878 -5.543 -26.360 1.00 95.31 181 TYR A CA 1
ATOM 1361 C C . TYR A 1 181 ? 26.827 -5.507 -27.888 1.00 95.31 181 TYR A C 1
ATOM 1363 O O . TYR A 1 181 ? 26.672 -4.434 -28.471 1.00 95.31 181 TYR A O 1
ATOM 1371 N N . ALA A 1 182 ? 26.950 -6.664 -28.543 1.00 93.25 182 ALA A N 1
ATOM 1372 C CA . ALA A 1 182 ? 26.848 -6.723 -30.000 1.00 93.25 182 ALA A CA 1
ATOM 1373 C C . ALA A 1 182 ? 25.412 -6.478 -30.450 1.00 93.25 182 ALA A C 1
ATOM 1375 O O . ALA A 1 182 ? 24.517 -7.261 -30.131 1.00 93.25 182 ALA A O 1
ATOM 1376 N N . THR A 1 183 ? 25.225 -5.434 -31.247 1.00 92.38 183 THR A N 1
ATOM 1377 C CA . THR A 1 183 ? 23.927 -5.050 -31.803 1.00 92.38 183 THR A CA 1
ATOM 1378 C C . THR A 1 183 ? 23.379 -6.127 -32.736 1.00 92.38 183 THR A C 1
ATOM 1380 O O . THR A 1 183 ? 22.197 -6.446 -32.677 1.00 92.38 183 THR A O 1
ATOM 1383 N N . ALA A 1 184 ? 24.245 -6.768 -33.521 1.00 90.00 184 ALA A N 1
ATOM 1384 C CA . ALA A 1 184 ? 23.866 -7.829 -34.452 1.00 90.00 184 ALA A CA 1
ATOM 1385 C C . ALA A 1 184 ? 23.426 -9.145 -33.784 1.00 90.00 184 ALA A C 1
ATOM 1387 O O . ALA A 1 184 ? 22.797 -9.983 -34.423 1.00 90.00 184 ALA A O 1
ATOM 1388 N N . LEU A 1 185 ? 23.772 -9.341 -32.506 1.00 89.75 185 LEU A N 1
ATOM 1389 C CA . LEU A 1 185 ? 23.311 -10.483 -31.712 1.00 89.75 185 LEU A CA 1
ATOM 1390 C C . LEU A 1 185 ? 22.092 -10.130 -30.850 1.00 89.75 185 LEU A C 1
ATOM 1392 O O . LEU A 1 185 ? 21.534 -11.014 -30.211 1.00 89.75 185 LEU A O 1
ATOM 1396 N N . ALA A 1 186 ? 21.695 -8.859 -30.795 1.00 92.25 186 ALA A N 1
ATOM 1397 C CA . ALA A 1 186 ? 20.605 -8.407 -29.948 1.00 92.25 186 ALA A CA 1
ATOM 1398 C C . ALA A 1 186 ? 19.243 -8.881 -30.484 1.00 92.25 186 ALA A C 1
ATOM 1400 O O . ALA A 1 186 ? 19.006 -8.958 -31.688 1.00 92.25 186 ALA A O 1
ATOM 1401 N N . GLU A 1 187 ? 18.321 -9.177 -29.573 1.00 92.38 187 GLU A N 1
ATOM 1402 C CA . GLU A 1 187 ? 16.972 -9.626 -29.910 1.00 92.38 187 GLU A CA 1
ATOM 1403 C C . GLU A 1 187 ? 16.002 -8.444 -30.000 1.00 92.38 187 GLU A C 1
ATOM 1405 O O . GLU A 1 187 ? 16.109 -7.508 -29.199 1.00 92.38 187 GLU A O 1
ATOM 1410 N N . PRO A 1 188 ? 14.995 -8.484 -30.891 1.00 90.44 188 PRO A N 1
ATOM 1411 C CA . PRO A 1 188 ? 13.944 -7.480 -30.906 1.00 90.44 188 PRO A CA 1
ATOM 1412 C C . PRO A 1 188 ? 13.152 -7.501 -29.596 1.00 90.44 188 PRO A C 1
ATOM 1414 O O . PRO A 1 188 ? 12.694 -8.544 -29.127 1.00 90.44 188 PRO A O 1
ATOM 1417 N N . ILE A 1 189 ? 12.942 -6.322 -29.013 1.00 86.69 189 ILE A N 1
ATOM 1418 C CA . ILE A 1 189 ? 12.019 -6.158 -27.894 1.00 86.69 189 ILE A CA 1
ATOM 1419 C C . ILE A 1 189 ? 10.604 -6.368 -28.449 1.00 86.69 189 ILE A C 1
ATOM 1421 O O . ILE A 1 189 ? 10.189 -5.617 -29.341 1.00 86.69 189 ILE A O 1
ATOM 1425 N N . PRO A 1 190 ? 9.837 -7.348 -27.934 1.00 81.44 190 PRO A N 1
ATOM 1426 C CA . PRO A 1 190 ? 8.483 -7.582 -28.405 1.00 81.44 190 PRO A CA 1
ATOM 1427 C C . PRO A 1 190 ? 7.634 -6.322 -28.224 1.00 81.44 190 PRO A C 1
ATOM 1429 O O . PRO A 1 190 ? 7.769 -5.579 -27.245 1.00 81.44 190 PRO A O 1
ATOM 1432 N N . ALA A 1 191 ? 6.735 -6.075 -29.179 1.00 79.62 191 ALA A N 1
ATOM 1433 C CA . ALA A 1 191 ? 5.792 -4.976 -29.062 1.00 79.62 191 ALA A CA 1
ATOM 1434 C C . ALA A 1 191 ? 4.999 -5.115 -27.754 1.00 79.62 191 ALA A C 1
ATOM 1436 O O . ALA A 1 191 ? 4.535 -6.200 -27.406 1.00 79.62 191 ALA A O 1
ATOM 1437 N N . LYS A 1 192 ? 4.825 -4.001 -27.032 1.00 79.31 192 LYS A N 1
ATOM 1438 C CA . LYS A 1 192 ? 4.019 -3.995 -25.805 1.00 79.31 192 LYS A CA 1
ATOM 1439 C C . LYS A 1 192 ? 2.626 -4.540 -26.098 1.00 79.31 192 LYS A C 1
ATOM 1441 O O . LYS A 1 192 ? 1.990 -4.100 -27.064 1.00 79.31 192 LYS A O 1
ATOM 1446 N N . SER A 1 193 ? 2.149 -5.437 -25.238 1.00 86.69 193 SER A N 1
ATOM 1447 C CA . SER A 1 193 ? 0.791 -5.963 -25.338 1.00 86.69 193 SER A CA 1
ATOM 1448 C C . SER A 1 193 ? -0.233 -4.813 -25.295 1.00 86.69 193 SER A C 1
ATOM 1450 O O . SER A 1 193 ? 0.044 -3.766 -24.693 1.00 86.69 193 SER A O 1
ATOM 1452 N N . PRO A 1 194 ? -1.435 -4.966 -25.885 1.00 89.88 194 PRO A N 1
ATOM 1453 C CA . PRO A 1 194 ? -2.494 -3.958 -25.775 1.00 89.88 194 PRO A CA 1
ATOM 1454 C C . PRO A 1 194 ? -2.796 -3.580 -24.318 1.00 89.88 194 PRO A C 1
ATOM 1456 O O . PRO A 1 194 ? -3.033 -2.415 -24.001 1.00 89.88 194 PRO A O 1
ATOM 1459 N N . ARG A 1 195 ? -2.691 -4.556 -23.409 1.00 88.50 195 ARG A N 1
ATOM 1460 C CA . ARG A 1 195 ? -2.857 -4.363 -21.968 1.00 88.50 195 ARG A CA 1
ATOM 1461 C C . ARG A 1 195 ? -1.765 -3.478 -21.368 1.00 88.50 195 ARG A C 1
ATOM 1463 O O . ARG A 1 195 ? -2.076 -2.595 -20.571 1.00 88.50 195 ARG A O 1
ATOM 1470 N N . ASP A 1 196 ? -0.508 -3.675 -21.756 1.00 87.31 196 ASP A N 1
ATOM 1471 C CA . ASP A 1 196 ? 0.610 -2.858 -21.269 1.00 87.31 196 ASP A CA 1
ATOM 1472 C C . ASP A 1 196 ? 0.576 -1.443 -21.836 1.00 87.31 196 ASP A C 1
ATOM 1474 O O . ASP A 1 196 ? 0.901 -0.492 -21.123 1.00 87.31 196 ASP A O 1
ATOM 1478 N N . LYS A 1 197 ? 0.135 -1.285 -23.091 1.00 89.25 197 LYS A N 1
ATOM 1479 C CA . LYS A 1 197 ? -0.116 0.032 -23.688 1.00 89.25 197 LYS A CA 1
ATOM 1480 C C . LYS A 1 197 ? -1.191 0.782 -22.906 1.00 89.25 197 LYS A C 1
ATOM 1482 O O . LYS A 1 197 ? -0.916 1.877 -22.429 1.00 89.25 197 LYS A O 1
ATOM 1487 N N . ALA A 1 198 ? -2.343 0.152 -22.668 1.00 91.44 198 ALA A N 1
ATOM 1488 C CA . ALA A 1 198 ? -3.423 0.744 -21.880 1.00 91.44 198 ALA A CA 1
ATOM 1489 C C . ALA A 1 198 ? -2.988 1.058 -20.437 1.00 91.44 198 ALA A C 1
ATOM 1491 O O . ALA A 1 198 ? -3.357 2.089 -19.882 1.00 91.44 198 ALA A O 1
ATOM 1492 N N . ARG A 1 199 ? -2.170 0.199 -19.812 1.00 91.75 199 ARG A N 1
ATOM 1493 C CA . ARG A 1 199 ? -1.608 0.460 -18.478 1.00 91.75 199 ARG A CA 1
ATOM 1494 C C . ARG A 1 199 ? -0.665 1.663 -18.487 1.00 91.75 199 ARG A C 1
ATOM 1496 O O . ARG A 1 199 ? -0.749 2.498 -17.592 1.00 91.75 199 ARG A O 1
ATOM 1503 N N . GLN A 1 200 ? 0.227 1.753 -19.471 1.00 91.25 200 GLN A N 1
ATOM 1504 C CA . GLN A 1 200 ? 1.159 2.872 -19.602 1.00 91.25 200 GLN A CA 1
ATOM 1505 C C . GLN A 1 200 ? 0.429 4.185 -19.893 1.00 91.25 200 GLN A C 1
ATOM 1507 O O . GLN A 1 200 ? 0.818 5.223 -19.369 1.00 91.25 200 GLN A O 1
ATOM 1512 N N . GLU A 1 201 ? -0.619 4.134 -20.708 1.00 94.44 201 GLU A N 1
ATOM 1513 C CA . GLU A 1 201 ? -1.482 5.273 -21.002 1.00 94.44 201 GLU A CA 1
ATOM 1514 C C . GLU A 1 201 ? -2.226 5.736 -19.749 1.00 94.44 201 GLU A C 1
ATOM 1516 O O . GLU A 1 201 ? -2.093 6.890 -19.366 1.00 94.44 201 GLU A O 1
ATOM 1521 N N . ARG A 1 202 ? -2.871 4.825 -19.006 1.00 94.12 202 ARG A N 1
ATOM 1522 C CA . ARG A 1 202 ? -3.482 5.148 -17.703 1.00 94.12 202 ARG A CA 1
ATOM 1523 C C . ARG A 1 202 ? -2.488 5.757 -16.719 1.00 94.12 202 ARG A C 1
ATOM 1525 O O . ARG A 1 202 ? -2.842 6.679 -16.001 1.00 94.12 202 ARG A O 1
ATOM 1532 N N . ALA A 1 203 ? -1.249 5.268 -16.696 1.00 95.44 203 ALA A N 1
ATOM 1533 C CA . ALA A 1 203 ? -0.208 5.826 -15.839 1.00 95.44 203 ALA A CA 1
ATOM 1534 C C . ALA A 1 203 ? 0.230 7.236 -16.264 1.00 95.44 203 ALA A C 1
ATOM 1536 O O . ALA A 1 203 ? 0.785 7.975 -15.460 1.00 95.44 203 ALA A O 1
ATOM 1537 N N . ARG A 1 204 ? -0.000 7.615 -17.522 1.00 96.75 204 ARG A N 1
ATOM 1538 C CA . ARG A 1 204 ? 0.353 8.915 -18.107 1.00 96.75 204 ARG A CA 1
ATOM 1539 C C . ARG A 1 204 ? -0.812 9.889 -18.188 1.00 96.75 204 ARG A C 1
ATOM 1541 O O . ARG A 1 204 ? -0.573 11.034 -18.557 1.00 96.75 204 ARG A O 1
ATOM 1548 N N . THR A 1 205 ? -2.021 9.459 -17.853 1.00 97.50 205 THR A N 1
ATOM 1549 C CA . THR A 1 205 ? -3.233 10.271 -17.927 1.00 97.50 205 THR A CA 1
ATOM 1550 C C . THR A 1 205 ? -3.723 10.568 -16.519 1.00 97.50 205 THR A C 1
ATOM 1552 O O . THR A 1 205 ? -3.921 9.652 -15.724 1.00 97.50 205 THR A O 1
ATOM 1555 N N . CYS A 1 206 ? -3.907 11.847 -16.194 1.00 97.50 206 CYS A N 1
ATOM 1556 C CA . CYS A 1 206 ? -4.469 12.235 -14.907 1.00 97.50 206 CYS A CA 1
ATOM 1557 C C . CYS A 1 206 ? -5.917 11.737 -14.809 1.00 97.50 206 CYS A C 1
ATOM 1559 O O . CYS A 1 206 ? -6.714 11.956 -15.716 1.00 97.50 206 CYS A O 1
ATOM 1561 N N . ALA A 1 207 ? -6.263 11.075 -13.707 1.00 96.88 207 ALA A N 1
ATOM 1562 C CA . ALA A 1 207 ? -7.596 10.520 -13.505 1.00 96.88 207 ALA A CA 1
ATOM 1563 C C . ALA A 1 207 ? -8.693 11.580 -13.298 1.00 96.88 207 ALA A C 1
ATOM 1565 O O . ALA A 1 207 ? -9.861 11.241 -13.450 1.00 96.88 207 ALA A O 1
ATOM 1566 N N . GLU A 1 208 ? -8.315 12.818 -12.964 1.00 96.25 208 GLU A N 1
ATOM 1567 C CA . GLU A 1 208 ? -9.239 13.933 -12.721 1.00 96.25 208 GLU A CA 1
ATOM 1568 C C . GLU A 1 208 ? -9.430 14.782 -13.986 1.00 96.25 208 GLU A C 1
ATOM 1570 O O . GLU A 1 208 ? -10.498 14.799 -14.581 1.00 96.25 208 GLU A O 1
ATOM 1575 N N . CYS A 1 209 ? -8.369 15.447 -14.454 1.00 96.62 209 CYS A N 1
ATOM 1576 C CA . CYS A 1 209 ? -8.455 16.370 -15.588 1.00 96.62 209 CYS A CA 1
ATOM 1577 C C . CYS A 1 209 ? -8.142 15.741 -16.952 1.00 96.62 209 CYS A C 1
ATOM 1579 O O . CYS A 1 209 ? -8.096 16.452 -17.952 1.00 96.62 209 CYS A O 1
ATOM 1581 N N . HIS A 1 210 ? -7.844 14.439 -17.004 1.00 96.88 210 HIS A N 1
ATOM 1582 C CA . HIS A 1 210 ? -7.484 13.708 -18.228 1.00 96.88 210 HIS A CA 1
ATOM 1583 C C . HIS A 1 210 ? -6.272 14.247 -19.010 1.00 96.88 210 HIS A C 1
ATOM 1585 O O . HIS A 1 210 ? -5.996 13.783 -20.116 1.00 96.88 210 HIS A O 1
ATOM 1591 N N . ALA A 1 211 ? -5.489 15.167 -18.436 1.00 96.06 211 ALA A N 1
ATOM 1592 C CA . ALA A 1 211 ? -4.239 15.626 -19.035 1.00 96.06 211 ALA A CA 1
ATOM 1593 C C . ALA A 1 211 ? -3.267 14.452 -19.227 1.00 96.06 211 ALA A C 1
ATOM 1595 O O . ALA A 1 211 ? -3.167 13.590 -18.354 1.00 96.06 211 ALA A O 1
ATOM 1596 N N . THR A 1 212 ? -2.528 14.433 -20.339 1.00 96.38 212 THR A N 1
ATOM 1597 C CA . THR A 1 212 ? -1.541 13.387 -20.660 1.00 96.38 212 THR A CA 1
ATOM 1598 C C . THR A 1 212 ? -0.105 13.886 -20.502 1.00 96.38 212 THR A C 1
ATOM 1600 O O . THR A 1 212 ? 0.203 15.011 -20.890 1.00 96.38 212 THR A O 1
ATOM 1603 N N . SER A 1 213 ? 0.805 13.039 -20.017 1.00 95.19 213 SER A N 1
ATOM 1604 C CA . SER A 1 213 ? 2.232 13.349 -19.846 1.00 95.19 213 SER A CA 1
ATOM 1605 C C . SER A 1 213 ? 3.146 12.332 -20.541 1.00 95.19 213 SER A C 1
ATOM 1607 O O . SER A 1 213 ? 2.820 11.154 -20.693 1.00 95.19 213 SER A O 1
ATOM 1609 N N . LYS A 1 214 ? 4.352 12.767 -20.940 1.00 93.62 214 LYS A N 1
ATOM 1610 C CA . LYS A 1 214 ? 5.401 11.866 -21.464 1.00 93.62 214 LYS A CA 1
ATOM 1611 C C . LYS A 1 214 ? 5.908 10.897 -20.385 1.00 93.62 214 LYS A C 1
ATOM 1613 O O . LYS A 1 214 ? 6.259 9.748 -20.683 1.00 93.62 214 LYS A O 1
ATOM 1618 N N . VAL A 1 215 ? 5.923 11.357 -19.137 1.00 91.31 215 VAL A N 1
ATOM 1619 C CA . VAL A 1 215 ? 6.353 10.603 -17.954 1.00 91.31 215 VAL A CA 1
ATOM 1620 C C . VAL A 1 215 ? 5.113 10.182 -17.160 1.00 91.31 215 VAL A C 1
ATOM 1622 O O . VAL A 1 215 ? 4.172 10.972 -17.080 1.00 91.31 215 VAL A O 1
ATOM 1625 N N . PRO A 1 216 ? 5.073 8.966 -16.585 1.00 94.12 216 PRO A N 1
ATOM 1626 C CA . PRO A 1 216 ? 3.976 8.564 -15.716 1.00 94.12 216 PRO A CA 1
ATOM 1627 C C . PRO A 1 216 ? 3.743 9.557 -14.572 1.00 94.12 216 PRO A C 1
ATOM 1629 O O . PRO A 1 216 ? 4.687 10.032 -13.941 1.00 94.12 216 PRO A O 1
ATOM 1632 N N . PHE A 1 217 ? 2.478 9.844 -14.305 1.00 95.81 217 PHE A N 1
ATOM 1633 C CA . PHE A 1 217 ? 2.031 10.575 -13.133 1.00 95.81 217 PHE A CA 1
ATOM 1634 C C . PHE A 1 217 ? 2.185 9.732 -11.862 1.00 95.81 217 PHE A C 1
ATOM 1636 O O . PHE A 1 217 ? 2.244 8.498 -11.910 1.00 95.81 217 PHE A O 1
ATOM 1643 N N . LYS A 1 218 ? 2.231 10.400 -10.706 1.00 92.62 218 LYS A N 1
ATOM 1644 C CA . LYS A 1 218 ? 2.298 9.717 -9.408 1.00 92.62 218 LYS A CA 1
ATOM 1645 C C . LYS A 1 218 ? 0.980 8.991 -9.129 1.00 92.62 218 LYS A C 1
ATOM 1647 O O . LYS A 1 218 ? -0.085 9.497 -9.475 1.00 92.62 218 LYS A O 1
ATOM 1652 N N . GLU A 1 219 ? 1.077 7.801 -8.541 1.00 94.19 219 GLU A N 1
ATOM 1653 C CA . GLU A 1 219 ? -0.077 7.039 -8.045 1.00 94.19 219 GLU A CA 1
ATOM 1654 C C . GLU A 1 219 ? -0.535 7.670 -6.717 1.00 94.19 219 GLU A C 1
ATOM 1656 O O . GLU A 1 219 ? 0.301 7.914 -5.846 1.00 94.19 219 GLU A O 1
ATOM 1661 N N . GLY A 1 220 ? -1.826 7.978 -6.594 1.00 91.81 220 GLY A N 1
ATOM 1662 C CA . GLY A 1 220 ? -2.459 8.396 -5.342 1.00 91.81 220 GLY A CA 1
ATOM 1663 C C . GLY A 1 220 ? -2.893 7.199 -4.494 1.00 91.81 220 GLY A C 1
ATOM 1664 O O . GLY A 1 220 ? -2.816 6.046 -4.928 1.00 91.81 220 GLY A O 1
ATOM 1665 N N . ASP A 1 221 ? -3.398 7.467 -3.292 1.00 86.88 221 ASP A N 1
ATOM 1666 C CA . ASP A 1 221 ? -3.772 6.422 -2.323 1.00 86.88 221 ASP A CA 1
ATOM 1667 C C . ASP A 1 221 ? -4.939 5.526 -2.788 1.00 86.88 221 ASP A C 1
ATOM 1669 O O . ASP A 1 221 ? -5.096 4.386 -2.336 1.00 86.88 221 ASP A O 1
ATOM 1673 N N . ASP A 1 222 ? -5.745 6.000 -3.739 1.00 88.06 222 ASP A N 1
ATOM 1674 C CA . ASP A 1 222 ? -6.824 5.234 -4.368 1.00 88.06 222 ASP A CA 1
ATOM 1675 C C . ASP A 1 222 ? -6.340 4.270 -5.476 1.00 88.06 222 ASP A C 1
ATOM 1677 O O . ASP A 1 222 ? -7.122 3.445 -5.972 1.00 88.06 222 ASP A O 1
ATOM 1681 N N . GLY A 1 223 ? -5.053 4.333 -5.838 1.00 89.25 223 GLY A N 1
ATOM 1682 C CA . GLY A 1 223 ? -4.411 3.534 -6.882 1.00 89.25 223 GLY A CA 1
ATOM 1683 C C . GLY A 1 223 ? -4.546 4.096 -8.301 1.00 89.25 223 GLY A C 1
ATOM 1684 O O . GLY A 1 223 ? -4.233 3.389 -9.264 1.00 89.25 223 GLY A O 1
ATOM 1685 N N . LYS A 1 224 ? -5.043 5.328 -8.461 1.00 94.06 224 LYS A N 1
ATOM 1686 C CA . LYS A 1 224 ? -5.100 6.038 -9.748 1.00 94.06 224 LYS A CA 1
ATOM 1687 C C . LYS A 1 224 ? -3.937 7.021 -9.881 1.00 94.06 224 LYS A C 1
ATOM 1689 O O . LYS A 1 224 ? -3.232 7.292 -8.918 1.00 94.06 224 LYS A O 1
ATOM 1694 N N . HIS A 1 225 ? -3.720 7.550 -11.083 1.00 95.81 225 HIS A N 1
ATOM 1695 C CA . HIS A 1 225 ? -2.603 8.448 -11.373 1.00 95.81 225 HIS A CA 1
ATOM 1696 C C . HIS A 1 225 ? -3.058 9.905 -11.512 1.00 95.81 225 HIS A C 1
ATOM 1698 O O . HIS A 1 225 ? -4.041 10.181 -12.200 1.00 95.81 225 HIS A O 1
ATOM 1704 N N . TYR A 1 226 ? -2.330 10.841 -10.897 1.00 96.75 226 TYR A N 1
ATOM 1705 C CA . TYR A 1 226 ? -2.710 12.258 -10.840 1.00 96.75 226 TYR A CA 1
ATOM 1706 C C . TYR A 1 226 ? -1.563 13.196 -11.221 1.00 96.75 226 TYR A C 1
ATOM 1708 O O . TYR A 1 226 ? -0.392 12.946 -10.919 1.00 96.75 226 TYR A O 1
ATOM 1716 N N . CYS A 1 227 ? -1.902 14.310 -11.875 1.00 96.81 227 CYS A N 1
ATOM 1717 C CA . CYS A 1 227 ? -0.958 15.410 -12.029 1.00 96.81 227 CYS A CA 1
ATOM 1718 C C . CYS A 1 227 ? -0.657 16.055 -10.667 1.00 96.81 227 CYS A C 1
ATOM 1720 O O . CYS A 1 227 ? -1.369 15.824 -9.692 1.00 96.81 227 CYS A O 1
ATOM 1722 N N . ALA A 1 228 ? 0.399 16.871 -10.607 1.00 94.31 228 ALA A N 1
ATOM 1723 C CA . ALA A 1 228 ? 0.834 17.499 -9.360 1.00 94.31 228 ALA A CA 1
ATOM 1724 C C . ALA A 1 228 ? -0.281 18.313 -8.677 1.00 94.31 228 ALA A C 1
ATOM 1726 O O . ALA A 1 228 ? -0.370 18.289 -7.460 1.00 94.31 228 ALA A O 1
ATOM 1727 N N . THR A 1 229 ? -1.153 18.960 -9.455 1.00 95.88 229 THR A N 1
ATOM 1728 C CA . THR A 1 229 ? -2.258 19.782 -8.943 1.00 95.88 229 THR A CA 1
ATOM 1729 C C . THR A 1 229 ? -3.344 18.966 -8.238 1.00 95.88 229 THR A C 1
ATOM 1731 O O . THR A 1 229 ? -3.822 19.381 -7.195 1.00 95.88 229 THR A O 1
ATOM 1734 N N . HIS A 1 230 ? -3.721 17.797 -8.770 1.00 96.38 230 HIS A N 1
ATOM 1735 C CA . HIS A 1 230 ? -4.853 17.012 -8.243 1.00 96.38 230 HIS A CA 1
ATOM 1736 C C . HIS A 1 230 ? -4.440 15.906 -7.264 1.00 96.38 230 HIS A C 1
ATOM 1738 O O . HIS A 1 230 ? -5.302 15.233 -6.701 1.00 96.38 230 HIS A O 1
ATOM 1744 N N . LEU A 1 231 ? -3.138 15.662 -7.091 1.00 93.25 231 LEU A N 1
ATOM 1745 C CA . LEU A 1 231 ? -2.657 14.560 -6.258 1.00 93.25 231 LEU A CA 1
ATOM 1746 C C . LEU A 1 231 ? -3.039 14.753 -4.786 1.00 93.25 231 LEU A C 1
ATOM 1748 O O . LEU A 1 231 ? -3.556 13.825 -4.165 1.00 93.25 231 LEU A O 1
ATOM 1752 N N . ASP A 1 232 ? -2.810 15.948 -4.245 1.00 87.81 232 ASP A N 1
ATOM 1753 C CA . ASP A 1 232 ? -3.056 16.229 -2.829 1.00 87.81 232 ASP A CA 1
ATOM 1754 C C . ASP A 1 232 ? -4.555 16.196 -2.511 1.00 87.81 232 ASP A C 1
ATOM 1756 O O . ASP A 1 232 ? -4.965 15.581 -1.528 1.00 87.81 232 ASP A O 1
ATOM 1760 N N . GLU A 1 233 ? -5.392 16.735 -3.401 1.00 91.00 233 GLU A N 1
ATOM 1761 C CA . GLU A 1 233 ? -6.852 16.657 -3.286 1.00 91.00 233 GLU A CA 1
ATOM 1762 C C . GLU A 1 233 ? -7.364 15.211 -3.349 1.00 91.00 233 GLU A C 1
ATOM 1764 O O . GLU A 1 233 ? -8.218 14.811 -2.556 1.00 91.00 233 GLU A O 1
ATOM 1769 N N . ALA A 1 234 ? -6.841 14.394 -4.268 1.00 88.94 234 ALA A N 1
ATOM 1770 C CA . ALA A 1 234 ? -7.229 12.990 -4.380 1.00 88.94 234 ALA A CA 1
ATOM 1771 C C . ALA A 1 234 ? -6.844 12.180 -3.130 1.00 88.94 234 ALA A C 1
ATOM 1773 O O . ALA A 1 234 ? -7.634 11.359 -2.644 1.00 88.94 234 ALA A O 1
ATOM 1774 N N . ASN A 1 235 ? -5.657 12.438 -2.577 1.00 85.62 235 ASN A N 1
ATOM 1775 C CA . ASN A 1 235 ? -5.209 11.822 -1.331 1.00 85.62 235 ASN A CA 1
ATOM 1776 C C . ASN A 1 235 ? -6.063 12.290 -0.145 1.00 85.62 235 ASN A C 1
ATOM 1778 O O . ASN A 1 235 ? -6.503 11.457 0.646 1.00 85.62 235 ASN A O 1
ATOM 1782 N N . ALA A 1 236 ? -6.396 13.583 -0.067 1.00 82.44 236 ALA A N 1
ATOM 1783 C CA . ALA A 1 236 ? -7.291 14.120 0.957 1.00 82.44 236 ALA A CA 1
ATOM 1784 C C . ALA A 1 236 ? -8.674 13.452 0.904 1.00 82.44 236 ALA A C 1
ATOM 1786 O O . ALA A 1 236 ? -9.150 12.948 1.922 1.00 82.44 236 ALA A O 1
ATOM 1787 N N . ARG A 1 237 ? -9.292 13.334 -0.282 1.00 86.06 237 ARG A N 1
ATOM 1788 C CA . ARG A 1 237 ? -10.574 12.618 -0.453 1.00 86.06 237 ARG A CA 1
ATOM 1789 C C . ARG A 1 237 ? -10.491 11.169 0.025 1.00 86.06 237 ARG A C 1
ATOM 1791 O O . ARG A 1 237 ? -11.400 10.692 0.703 1.00 86.06 237 ARG A O 1
ATOM 1798 N N . THR A 1 238 ? -9.398 10.478 -0.295 1.00 84.56 238 THR A N 1
ATOM 1799 C CA . THR A 1 238 ? -9.176 9.089 0.132 1.00 84.56 238 THR A CA 1
ATOM 1800 C C . THR A 1 238 ? -9.015 8.987 1.650 1.00 84.56 238 THR A C 1
ATOM 1802 O O . THR A 1 238 ? -9.604 8.098 2.268 1.00 84.56 238 THR A O 1
ATOM 1805 N N . ALA A 1 239 ? -8.283 9.915 2.268 1.00 80.25 239 ALA A N 1
ATOM 1806 C CA . ALA A 1 239 ? -8.121 9.992 3.716 1.00 80.25 239 ALA A CA 1
ATOM 1807 C C . ALA A 1 239 ? -9.457 10.272 4.425 1.00 80.25 239 ALA A C 1
ATOM 1809 O O . ALA A 1 239 ? -9.826 9.533 5.339 1.00 80.25 239 ALA A O 1
ATOM 1810 N N . HIS A 1 240 ? -10.235 11.254 3.955 1.00 82.88 240 HIS A N 1
ATOM 1811 C CA . HIS A 1 240 ? -11.577 11.541 4.474 1.00 82.88 240 HIS A CA 1
ATOM 1812 C C . HIS A 1 240 ? -12.498 10.326 4.366 1.00 82.88 240 HIS A C 1
ATOM 1814 O O . HIS A 1 240 ? -13.187 9.963 5.321 1.00 82.88 240 HIS A O 1
ATOM 1820 N N . GLN A 1 241 ? -12.469 9.644 3.222 1.00 84.62 241 GLN A N 1
ATOM 1821 C CA . GLN A 1 241 ? -13.258 8.441 3.008 1.00 84.62 241 GLN A CA 1
ATOM 1822 C C . GLN A 1 241 ? -12.820 7.290 3.929 1.00 84.62 241 GLN A C 1
ATOM 1824 O O . GLN A 1 241 ? -13.667 6.539 4.412 1.00 84.62 241 GLN A O 1
ATOM 1829 N N . ALA A 1 242 ? -11.521 7.158 4.212 1.00 82.50 242 ALA A N 1
ATOM 1830 C CA . ALA A 1 242 ? -11.000 6.170 5.150 1.00 82.50 242 ALA A CA 1
ATOM 1831 C C . ALA A 1 242 ? -11.420 6.456 6.601 1.00 82.50 242 ALA A C 1
ATOM 1833 O O . ALA A 1 242 ? -11.722 5.510 7.330 1.00 82.50 242 ALA A O 1
ATOM 1834 N N . VAL A 1 243 ? -11.464 7.728 7.010 1.00 82.00 243 VAL A N 1
ATOM 1835 C CA . VAL A 1 243 ? -11.962 8.157 8.330 1.00 82.00 243 VAL A CA 1
ATOM 1836 C C . VAL A 1 243 ? -13.462 7.872 8.459 1.00 82.00 243 VAL A C 1
ATOM 1838 O O . VAL A 1 243 ? -13.880 7.236 9.426 1.00 82.00 243 VAL A O 1
ATOM 1841 N N . ALA A 1 244 ? -14.266 8.222 7.451 1.00 85.19 244 ALA A N 1
ATOM 1842 C CA . ALA A 1 244 ? -15.695 7.896 7.430 1.00 85.19 244 ALA A CA 1
ATOM 1843 C C . ALA A 1 244 ? -15.945 6.377 7.519 1.00 85.19 244 ALA A C 1
ATOM 1845 O O . ALA A 1 244 ? -16.755 5.913 8.321 1.00 85.19 244 ALA A O 1
ATOM 1846 N N . ASP A 1 245 ? -15.186 5.576 6.762 1.00 86.25 245 ASP A N 1
ATOM 1847 C CA . ASP A 1 245 ? -15.288 4.113 6.805 1.00 86.25 245 ASP A CA 1
ATOM 1848 C C . ASP A 1 245 ? -14.899 3.530 8.182 1.00 86.25 245 ASP A C 1
ATOM 1850 O O . ASP A 1 245 ? -15.395 2.463 8.558 1.00 86.25 245 ASP A O 1
ATOM 1854 N N . GLN A 1 246 ? -14.011 4.187 8.940 1.00 85.75 246 GLN A N 1
ATOM 1855 C CA . GLN A 1 246 ? -13.680 3.792 10.316 1.00 85.75 246 GLN A CA 1
ATOM 1856 C C . GLN A 1 246 ? -14.836 4.073 11.278 1.00 85.75 246 GLN A C 1
ATOM 1858 O O . GLN A 1 246 ? -15.193 3.181 12.048 1.00 85.75 246 GLN A O 1
ATOM 1863 N N . SER A 1 247 ? -15.474 5.238 11.168 1.00 87.56 247 SER A N 1
ATOM 1864 C CA . SER A 1 247 ? -16.668 5.576 11.951 1.00 87.56 247 SER A CA 1
ATOM 1865 C C . SER A 1 247 ? -17.803 4.576 11.726 1.00 87.56 247 SER A C 1
ATOM 1867 O O . SER A 1 247 ? -18.328 4.012 12.687 1.00 87.56 247 SER A O 1
ATOM 1869 N N . PHE A 1 248 ? -18.106 4.224 10.472 1.00 90.75 248 PHE A N 1
ATOM 1870 C CA . PHE A 1 248 ? -19.151 3.234 10.183 1.00 90.75 248 PHE A CA 1
ATOM 1871 C C . PHE A 1 248 ? -18.835 1.856 10.779 1.00 90.75 248 PHE A C 1
ATOM 1873 O O . PHE A 1 248 ? -19.735 1.127 11.199 1.00 90.75 248 PHE A O 1
ATOM 1880 N N . ARG A 1 249 ? -17.552 1.479 10.851 1.00 89.50 249 ARG A N 1
ATOM 1881 C CA . ARG A 1 249 ? -17.135 0.246 11.535 1.00 89.50 249 ARG A CA 1
ATOM 1882 C C . ARG A 1 249 ? -17.286 0.337 13.045 1.00 89.50 249 ARG A C 1
ATOM 1884 O O . ARG A 1 249 ? -17.607 -0.681 13.648 1.00 89.50 249 ARG A O 1
ATOM 1891 N N . ALA A 1 250 ? -17.045 1.501 13.640 1.00 88.81 250 ALA A N 1
ATOM 1892 C CA . ALA A 1 250 ? -17.259 1.725 15.063 1.00 88.81 250 ALA A CA 1
ATOM 1893 C C . ALA A 1 250 ? -18.754 1.609 15.418 1.00 88.81 250 ALA A C 1
ATOM 1895 O O . ALA A 1 250 ? -19.091 0.901 16.362 1.00 88.81 250 ALA A O 1
ATOM 1896 N N . VAL A 1 251 ? -19.645 2.176 14.596 1.00 92.69 251 VAL A N 1
ATOM 1897 C CA . VAL A 1 251 ? -21.108 2.020 14.723 1.00 92.69 251 VAL A CA 1
ATOM 1898 C C . VAL A 1 251 ? -21.531 0.550 14.632 1.00 92.69 251 VAL A C 1
ATOM 1900 O O . VAL A 1 251 ? -22.237 0.047 15.504 1.00 92.69 251 VAL A O 1
ATOM 1903 N N . LEU A 1 252 ? -21.080 -0.179 13.601 1.00 92.44 252 LEU A N 1
ATOM 1904 C CA . LEU A 1 252 ? -21.416 -1.603 13.458 1.00 92.44 252 LEU A CA 1
ATOM 1905 C C . LEU A 1 252 ? -20.883 -2.454 14.615 1.00 92.44 252 LEU A C 1
ATOM 1907 O O . LEU A 1 252 ? -21.558 -3.385 15.041 1.00 92.44 252 LEU A O 1
ATOM 1911 N N . TRP A 1 253 ? -19.695 -2.126 15.119 1.00 91.31 253 TRP A N 1
ATOM 1912 C CA . TRP A 1 253 ? -19.119 -2.771 16.293 1.00 91.31 253 TRP A CA 1
ATOM 1913 C C . TRP A 1 253 ? -19.958 -2.510 17.552 1.00 91.31 253 TRP A C 1
ATOM 1915 O O . TRP A 1 253 ? -20.249 -3.458 18.271 1.00 91.31 253 TRP A O 1
ATOM 1925 N N . ALA A 1 254 ? -20.419 -1.277 17.788 1.00 92.06 254 ALA A N 1
ATOM 1926 C CA . ALA A 1 254 ? -21.292 -0.969 18.923 1.00 92.06 254 ALA A CA 1
ATOM 1927 C C . ALA A 1 254 ? -22.623 -1.736 18.851 1.00 92.06 254 ALA A C 1
ATOM 1929 O O . ALA A 1 254 ? -23.030 -2.341 19.838 1.00 92.06 254 ALA A O 1
ATOM 1930 N N . ARG A 1 255 ? -23.253 -1.809 17.669 1.00 93.94 255 ARG A N 1
ATOM 1931 C CA . ARG A 1 255 ? -24.472 -2.617 17.461 1.00 93.94 255 ARG A CA 1
ATOM 1932 C C . ARG A 1 255 ? -24.263 -4.091 17.783 1.00 93.94 255 ARG A C 1
ATOM 1934 O O . ARG A 1 255 ? -25.128 -4.712 18.385 1.00 93.94 255 ARG A O 1
ATOM 1941 N N . GLU A 1 256 ? -23.128 -4.648 17.367 1.00 91.44 256 GLU A N 1
ATOM 1942 C CA . GLU A 1 256 ? -22.772 -6.038 17.657 1.00 91.44 256 GLU A CA 1
ATOM 1943 C C . GLU A 1 256 ? -22.673 -6.280 19.168 1.00 91.44 256 GLU A C 1
ATOM 1945 O O . GLU A 1 256 ? -23.217 -7.262 19.658 1.00 91.44 256 GLU A O 1
ATOM 1950 N N . LEU A 1 257 ? -22.054 -5.355 19.908 1.00 89.44 257 LEU A N 1
ATOM 1951 C CA . LEU A 1 257 ? -21.939 -5.435 21.366 1.00 89.44 257 LEU A CA 1
ATOM 1952 C C . LEU A 1 257 ? -23.287 -5.334 22.081 1.00 89.44 257 LEU A C 1
ATOM 1954 O O . LEU A 1 257 ? -23.533 -6.072 23.026 1.00 89.44 257 LEU A O 1
ATOM 1958 N N . MET A 1 258 ? -24.157 -4.429 21.631 1.00 90.25 258 MET A N 1
ATOM 1959 C CA . MET A 1 258 ? -25.476 -4.215 22.236 1.00 90.25 258 MET A CA 1
ATOM 1960 C C . MET A 1 258 ? -26.422 -5.406 22.048 1.00 90.25 258 MET A C 1
ATOM 1962 O O . MET A 1 258 ? -27.324 -5.605 22.856 1.00 90.25 258 MET A O 1
ATOM 1966 N N . LEU A 1 259 ? -26.243 -6.170 20.966 1.00 90.00 259 LEU A N 1
ATOM 1967 C CA . LEU A 1 259 ? -27.062 -7.339 20.639 1.00 90.00 259 LEU A CA 1
ATOM 1968 C C . LEU A 1 259 ? -26.500 -8.647 21.211 1.00 90.00 259 LEU A C 1
ATOM 1970 O O . LEU A 1 259 ? -27.211 -9.650 21.213 1.00 90.00 259 LEU A O 1
ATOM 1974 N N . ASP A 1 260 ? -25.242 -8.659 21.653 1.00 86.50 260 ASP A N 1
ATOM 1975 C CA . ASP A 1 260 ? -24.585 -9.844 22.197 1.00 86.50 260 ASP A CA 1
ATOM 1976 C C . ASP A 1 260 ? -24.836 -9.952 23.714 1.00 86.50 260 ASP A C 1
ATOM 1978 O O . ASP A 1 260 ? -24.226 -9.203 24.487 1.00 86.50 260 ASP A O 1
ATOM 1982 N N . PRO A 1 261 ? -25.685 -10.895 24.174 1.00 82.81 261 PRO A N 1
ATOM 1983 C CA . PRO A 1 261 ? -25.992 -11.056 25.595 1.00 82.81 261 PRO A CA 1
ATOM 1984 C C . PRO A 1 261 ? -24.775 -11.486 26.428 1.00 82.81 261 PRO A C 1
ATOM 1986 O O . PRO A 1 261 ? -24.804 -11.363 27.649 1.00 82.81 261 PRO A O 1
ATOM 1989 N N . ALA A 1 262 ? -23.700 -11.971 25.795 1.00 83.19 262 ALA A N 1
ATOM 1990 C CA . ALA A 1 262 ? -22.454 -12.326 26.466 1.00 83.19 262 ALA A CA 1
ATOM 1991 C C . ALA A 1 262 ? -21.485 -11.137 26.618 1.00 83.19 262 ALA A C 1
ATOM 1993 O O . ALA A 1 262 ? -20.370 -11.325 27.114 1.00 83.19 262 ALA A O 1
ATOM 1994 N N . THR A 1 263 ? -21.867 -9.926 26.194 1.00 85.62 263 THR A N 1
ATOM 1995 C CA . THR A 1 263 ? -21.047 -8.723 26.377 1.00 85.62 263 THR A CA 1
ATOM 1996 C C . THR A 1 263 ? -21.161 -8.189 27.802 1.00 85.62 263 THR A C 1
ATOM 1998 O O . THR A 1 263 ? -22.254 -7.891 28.290 1.00 85.62 263 THR A O 1
ATOM 2001 N N . VAL A 1 264 ? -20.007 -7.995 28.444 1.00 87.25 264 VAL A N 1
ATOM 2002 C CA . VAL A 1 264 ? -19.895 -7.362 29.763 1.00 87.25 264 VAL A CA 1
ATOM 2003 C C . VAL A 1 264 ? -19.073 -6.074 29.699 1.00 87.25 264 VAL A C 1
ATOM 2005 O O . VAL A 1 264 ? -18.061 -5.978 28.995 1.00 87.25 264 VAL A O 1
ATOM 2008 N N . LEU A 1 265 ? -19.514 -5.075 30.456 1.00 88.06 265 LEU A N 1
ATOM 2009 C CA . LEU A 1 265 ? -18.863 -3.784 30.634 1.00 88.06 265 LEU A CA 1
ATOM 2010 C C . LEU A 1 265 ? -18.089 -3.793 31.949 1.00 88.06 265 LEU A C 1
ATOM 2012 O O . LEU A 1 265 ? -18.627 -4.174 32.988 1.00 88.06 265 LEU A O 1
ATOM 2016 N N . VAL A 1 266 ? -16.829 -3.364 31.903 1.00 85.38 266 VAL A N 1
ATOM 2017 C CA . VAL A 1 266 ? -15.947 -3.364 33.074 1.00 85.38 266 VAL A CA 1
ATOM 2018 C C . VAL A 1 266 ? -15.545 -1.941 33.429 1.00 85.38 266 VAL A C 1
ATOM 2020 O O . VAL A 1 266 ? -14.812 -1.282 32.686 1.00 85.38 266 VAL A O 1
ATOM 2023 N N . GLY A 1 267 ? -15.990 -1.500 34.603 1.00 83.75 267 GLY A N 1
ATOM 2024 C CA . GLY A 1 267 ? -15.619 -0.233 35.216 1.00 83.75 267 GLY A CA 1
ATOM 2025 C C . GLY A 1 267 ? -14.666 -0.448 36.386 1.00 83.75 267 GLY A C 1
ATOM 2026 O O . GLY A 1 267 ? -14.833 -1.365 37.191 1.00 83.75 267 GLY A O 1
ATOM 2027 N N . THR A 1 268 ? -13.672 0.430 36.510 1.00 80.62 268 THR A N 1
ATOM 2028 C CA . THR A 1 268 ? -12.824 0.496 37.705 1.00 80.62 268 THR A CA 1
ATOM 2029 C C . THR A 1 268 ? -12.714 1.925 38.197 1.00 80.62 268 THR A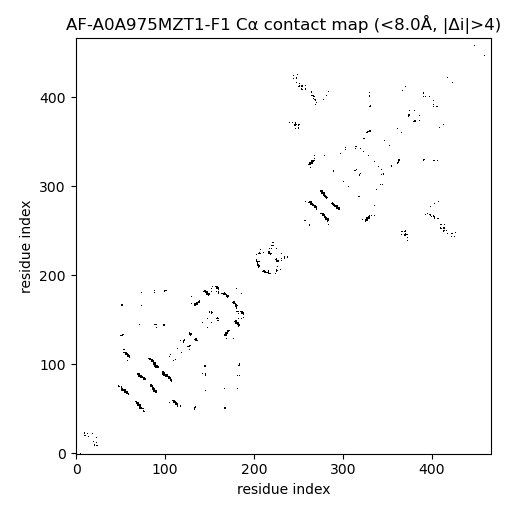 C 1
ATOM 2031 O O . THR A 1 268 ? -12.371 2.808 37.410 1.00 80.62 268 THR A O 1
ATOM 2034 N N . SER A 1 269 ? -12.913 2.137 39.493 1.00 83.25 269 SER A N 1
ATOM 2035 C CA . SER A 1 269 ? -12.693 3.427 40.152 1.00 83.25 269 SER A CA 1
ATOM 2036 C C . SER A 1 269 ? -11.737 3.263 41.327 1.00 83.25 269 SER A C 1
ATOM 2038 O O . SER A 1 269 ? -11.797 2.270 42.048 1.00 83.25 269 SER A O 1
ATOM 2040 N N . TRP A 1 270 ? -10.840 4.226 41.526 1.00 79.44 270 TRP A N 1
ATOM 2041 C CA . TRP A 1 270 ? -10.009 4.258 42.727 1.00 79.44 270 TRP A CA 1
ATOM 2042 C C . TRP A 1 270 ? -10.824 4.809 43.896 1.00 79.44 270 TRP A C 1
ATOM 2044 O O . TRP A 1 270 ? -11.293 5.944 43.845 1.00 79.44 270 TRP A O 1
ATOM 2054 N N . ASP A 1 271 ? -10.958 4.012 44.945 1.00 75.50 271 ASP A N 1
ATOM 2055 C CA . ASP A 1 271 ? -11.543 4.402 46.216 1.00 75.50 271 ASP A CA 1
ATOM 2056 C C . ASP A 1 271 ? -10.430 4.916 47.140 1.00 75.50 271 ASP A C 1
ATOM 2058 O O . ASP A 1 271 ? -9.528 4.174 47.547 1.00 75.50 271 ASP A O 1
ATOM 2062 N N . ARG A 1 272 ? -10.463 6.222 47.433 1.00 74.25 272 ARG A N 1
ATOM 2063 C CA . ARG A 1 272 ? -9.458 6.877 48.281 1.00 74.25 272 ARG A CA 1
ATOM 2064 C C . ARG A 1 272 ? -9.618 6.540 49.756 1.00 74.25 272 ARG A C 1
ATOM 2066 O O . ARG A 1 272 ? -8.604 6.510 50.448 1.00 74.25 272 ARG A O 1
ATOM 2073 N N . GLU A 1 273 ? -10.841 6.311 50.222 1.00 76.44 273 GLU A N 1
ATOM 2074 C CA . GLU A 1 273 ? -11.118 6.052 51.637 1.00 76.44 273 GLU A CA 1
ATOM 2075 C C . GLU A 1 273 ? -10.580 4.680 52.036 1.00 76.44 273 GLU A C 1
ATOM 2077 O O . GLU A 1 273 ? -9.951 4.532 53.081 1.00 76.44 273 GLU A O 1
ATOM 2082 N N . ILE A 1 274 ? -10.744 3.698 51.148 1.00 72.38 274 ILE A N 1
ATOM 2083 C CA . ILE A 1 274 ? -10.368 2.303 51.406 1.00 72.38 274 ILE A CA 1
ATOM 2084 C C . ILE A 1 274 ? -9.022 1.935 50.747 1.00 72.38 274 ILE A C 1
ATOM 2086 O O . ILE A 1 274 ? -8.548 0.807 50.857 1.00 72.38 274 ILE A O 1
ATOM 2090 N N . GLN A 1 275 ? -8.371 2.890 50.069 1.00 79.06 275 GLN A N 1
ATOM 2091 C CA . GLN A 1 275 ? -7.108 2.705 49.339 1.00 79.06 275 GLN A CA 1
ATOM 2092 C C . GLN A 1 275 ? -7.120 1.475 48.406 1.00 79.06 275 GLN A C 1
ATOM 2094 O O . GLN A 1 275 ? -6.181 0.672 48.387 1.00 79.06 275 GLN A O 1
ATOM 2099 N N . GLY A 1 276 ? -8.184 1.329 47.615 1.00 76.81 276 GLY A N 1
ATOM 2100 C CA . GLY A 1 276 ? -8.396 0.182 46.730 1.00 76.81 276 GLY A CA 1
ATOM 2101 C C . GLY A 1 276 ? -9.031 0.567 45.398 1.00 76.81 276 GLY A C 1
ATOM 2102 O O . GLY A 1 276 ? -9.465 1.695 45.201 1.00 76.81 276 GLY A O 1
ATOM 2103 N N . TYR A 1 277 ? -9.094 -0.372 44.457 1.00 79.50 277 TYR A N 1
ATOM 2104 C CA . TYR A 1 277 ? -9.845 -0.196 43.213 1.00 79.50 277 TYR A CA 1
ATOM 2105 C C . TYR A 1 277 ? -11.174 -0.927 43.316 1.00 79.50 277 TYR A C 1
ATOM 2107 O O . TYR A 1 277 ? -11.193 -2.148 43.421 1.00 79.50 277 TYR A O 1
ATOM 2115 N N . ARG A 1 278 ? -12.298 -0.222 43.226 1.00 82.69 278 ARG A N 1
ATOM 2116 C CA . ARG A 1 278 ? -13.591 -0.881 43.060 1.00 82.69 278 ARG A CA 1
ATOM 2117 C C . ARG A 1 278 ? -13.715 -1.356 41.617 1.00 82.69 278 ARG A C 1
ATOM 2119 O O . ARG A 1 278 ? -13.693 -0.541 40.698 1.00 82.69 278 ARG A O 1
ATOM 2126 N N . LEU A 1 279 ? -13.791 -2.668 41.434 1.00 84.62 279 LEU A N 1
ATOM 2127 C CA . LEU A 1 279 ? -14.048 -3.339 40.168 1.00 84.62 279 LEU A CA 1
ATOM 2128 C C . LEU A 1 279 ? -15.533 -3.659 40.092 1.00 84.62 279 LEU A C 1
ATOM 2130 O O . LEU A 1 279 ? -16.063 -4.350 40.961 1.00 84.62 279 LEU A O 1
ATOM 2134 N N . ARG A 1 280 ? -16.172 -3.208 39.019 1.00 87.75 280 ARG A N 1
ATOM 2135 C CA . ARG A 1 280 ? -17.552 -3.551 38.713 1.00 87.75 280 ARG A CA 1
ATOM 2136 C C . ARG A 1 280 ? -17.642 -4.103 37.299 1.00 87.75 280 ARG A C 1
ATOM 2138 O O . ARG A 1 280 ? -17.008 -3.583 36.382 1.00 87.75 280 ARG A O 1
ATOM 2145 N N . VAL A 1 281 ? -18.401 -5.176 37.153 1.00 87.62 281 VAL A N 1
ATOM 2146 C CA . VAL A 1 281 ? -18.665 -5.877 35.902 1.00 87.62 281 VAL A CA 1
ATOM 2147 C C . VAL A 1 281 ? -20.168 -6.028 35.786 1.00 87.62 281 VAL A C 1
ATOM 2149 O O . VAL A 1 281 ? -20.805 -6.625 36.656 1.00 87.62 281 VAL A O 1
ATOM 2152 N N . GLU A 1 282 ? -20.725 -5.487 34.713 1.00 90.62 282 GLU A N 1
ATOM 2153 C CA . GLU A 1 282 ? -22.151 -5.577 34.416 1.00 90.62 282 GLU A CA 1
ATOM 2154 C C . GLU A 1 282 ? -22.371 -6.149 33.025 1.00 90.62 282 GLU A C 1
ATOM 2156 O O . GLU A 1 282 ? -21.576 -5.912 32.114 1.00 90.62 282 GLU A O 1
ATOM 2161 N N . THR A 1 283 ? -23.483 -6.850 32.832 1.00 89.81 283 THR A N 1
ATOM 2162 C CA . THR A 1 283 ? -24.002 -7.098 31.487 1.00 89.81 283 THR A CA 1
ATOM 2163 C C . THR A 1 283 ? -24.412 -5.773 30.840 1.00 89.81 283 THR A C 1
ATOM 2165 O O . THR A 1 283 ? -24.619 -4.744 31.503 1.00 89.81 283 THR A O 1
ATOM 2168 N N . PHE A 1 284 ? -24.571 -5.769 29.515 1.00 87.44 284 PHE A N 1
ATOM 2169 C CA . PHE A 1 284 ? -25.113 -4.587 28.844 1.00 87.44 284 PHE A CA 1
ATOM 2170 C C . PHE A 1 284 ? -26.521 -4.212 29.360 1.00 87.44 284 PHE A C 1
ATOM 2172 O O . PHE A 1 284 ? -26.830 -3.023 29.448 1.00 87.44 284 PHE A O 1
ATOM 2179 N N . SER A 1 285 ? -27.314 -5.202 29.792 1.00 86.50 285 SER A N 1
ATOM 2180 C CA . SER A 1 285 ? -28.652 -5.063 30.399 1.00 86.50 285 SER A CA 1
ATOM 2181 C C . SER A 1 285 ? -28.659 -4.563 31.851 1.00 86.50 285 SER A C 1
ATOM 2183 O O . SER A 1 285 ? -29.731 -4.447 32.437 1.00 86.50 285 SER A O 1
ATOM 2185 N N . SER A 1 286 ? -27.488 -4.238 32.409 1.00 88.00 286 SER A N 1
ATOM 2186 C CA . SER A 1 286 ? -27.296 -3.743 33.782 1.00 88.00 286 SER A CA 1
ATOM 2187 C C . SER A 1 286 ? -27.387 -4.800 34.888 1.00 88.00 286 SER A C 1
ATOM 2189 O O . SER A 1 286 ? -27.476 -4.443 36.064 1.00 88.00 286 SER A O 1
ATOM 2191 N N . ASP A 1 287 ? -27.294 -6.089 34.554 1.00 89.94 287 ASP A N 1
ATOM 2192 C CA . ASP A 1 287 ? -27.155 -7.134 35.570 1.00 89.94 287 ASP A CA 1
ATOM 2193 C C . ASP A 1 287 ? -25.732 -7.101 36.128 1.00 89.94 287 ASP A C 1
ATOM 2195 O O . ASP A 1 287 ? -24.753 -7.217 35.384 1.00 89.94 287 ASP A O 1
ATOM 2199 N N . VAL A 1 288 ? -25.601 -6.936 37.443 1.00 89.81 288 VAL A N 1
ATOM 2200 C CA . VAL A 1 288 ? -24.295 -6.936 38.108 1.00 89.81 288 VAL A CA 1
ATOM 2201 C C . VAL A 1 288 ? -23.786 -8.369 38.190 1.00 89.81 288 VAL A C 1
ATOM 2203 O O . VAL A 1 288 ? -24.333 -9.184 38.926 1.00 89.81 288 VAL A O 1
ATOM 2206 N N . VAL A 1 289 ? -22.713 -8.655 37.454 1.00 85.69 289 VAL A N 1
ATOM 2207 C CA . VAL A 1 289 ? -22.044 -9.962 37.474 1.00 85.69 289 VAL A CA 1
ATOM 2208 C C . VAL A 1 289 ? -21.014 -9.999 38.598 1.00 85.69 289 VAL A C 1
ATOM 2210 O O . VAL A 1 289 ? -20.930 -10.965 39.346 1.00 85.69 289 VAL A O 1
ATOM 2213 N N . VAL A 1 290 ? -20.240 -8.918 38.749 1.00 84.94 290 VAL A N 1
ATOM 2214 C CA . VAL A 1 290 ? -19.221 -8.785 39.797 1.00 84.94 290 VAL A CA 1
ATOM 2215 C C . VAL A 1 290 ? -19.179 -7.345 40.300 1.00 84.94 290 VAL A C 1
ATOM 2217 O O . VAL A 1 290 ? -19.049 -6.415 39.515 1.00 84.94 290 VAL A O 1
ATOM 2220 N N . ASP A 1 291 ? -19.215 -7.148 41.616 1.00 87.81 291 ASP A N 1
ATOM 2221 C CA . ASP A 1 291 ? -18.864 -5.881 42.276 1.00 87.81 291 ASP A CA 1
ATOM 2222 C C . ASP A 1 291 ? -17.960 -6.213 43.468 1.00 87.81 291 ASP A C 1
ATOM 2224 O O . ASP A 1 291 ? -18.366 -6.910 44.409 1.00 87.81 291 ASP A O 1
ATOM 2228 N N . ARG A 1 292 ? -16.685 -5.825 43.369 1.00 84.88 292 ARG A N 1
ATOM 2229 C CA . ARG A 1 292 ? -15.633 -6.209 44.316 1.00 84.88 292 ARG A CA 1
ATOM 2230 C C . ARG A 1 292 ? -14.655 -5.066 44.531 1.00 84.88 292 ARG A C 1
ATOM 2232 O O . ARG A 1 292 ? -14.264 -4.364 43.602 1.00 84.88 292 ARG A O 1
ATOM 2239 N N . LEU A 1 293 ? -14.189 -4.931 45.766 1.00 81.12 293 LEU A N 1
ATOM 2240 C CA . LEU A 1 293 ? -13.068 -4.062 46.089 1.00 81.12 293 LEU A CA 1
ATOM 2241 C C . LEU A 1 293 ? -11.759 -4.836 45.904 1.00 81.12 293 LEU A C 1
ATOM 2243 O O . LEU A 1 293 ? -11.490 -5.812 46.604 1.00 81.12 293 LEU A O 1
ATOM 2247 N N . LEU A 1 294 ? -10.943 -4.392 44.956 1.00 75.12 294 LEU A N 1
ATOM 2248 C CA . LEU A 1 294 ? -9.589 -4.877 44.754 1.00 75.12 294 LEU A CA 1
ATOM 2249 C C . LEU A 1 294 ? -8.642 -4.110 45.682 1.00 75.12 294 LEU A C 1
ATOM 2251 O O . LEU A 1 294 ? -8.664 -2.875 45.689 1.00 75.12 294 LEU A O 1
ATOM 2255 N N . PRO A 1 295 ? -7.759 -4.798 46.423 1.00 69.44 295 PRO A N 1
ATOM 2256 C CA . PRO A 1 295 ? -6.687 -4.115 47.129 1.00 69.44 295 PRO A CA 1
ATOM 2257 C C . PRO A 1 295 ? -5.779 -3.397 46.123 1.00 69.44 295 PRO A C 1
ATOM 2259 O O . PRO A 1 295 ? -5.731 -3.745 44.937 1.00 69.44 295 PRO A O 1
ATOM 2262 N N . ARG A 1 296 ? -5.023 -2.401 46.586 1.00 69.06 296 ARG A N 1
ATOM 2263 C CA . ARG A 1 296 ? -3.982 -1.765 45.774 1.00 69.06 296 ARG A CA 1
ATOM 2264 C C . ARG A 1 296 ? -2.939 -2.809 45.360 1.00 69.06 296 ARG A C 1
ATOM 2266 O O . ARG A 1 296 ? -2.028 -3.133 46.115 1.00 69.06 296 ARG A O 1
ATOM 2273 N N . LEU A 1 297 ? -3.071 -3.336 44.146 1.00 61.81 297 LEU A N 1
ATOM 2274 C CA . LEU A 1 297 ? -2.093 -4.242 43.556 1.00 61.81 297 LEU A CA 1
ATOM 2275 C C . LEU A 1 297 ? -0.910 -3.408 43.058 1.00 61.81 297 LEU A C 1
ATOM 2277 O O . LEU A 1 297 ? -0.939 -2.841 41.964 1.00 61.81 297 LEU A O 1
ATOM 2281 N N . GLU A 1 298 ? 0.138 -3.291 43.870 1.00 57.28 298 GLU A N 1
ATOM 2282 C CA . GLU A 1 298 ? 1.409 -2.763 43.382 1.00 57.28 298 GLU A CA 1
ATOM 2283 C C . GLU A 1 298 ? 1.944 -3.695 42.286 1.00 57.28 298 GLU A C 1
ATOM 2285 O O . GLU A 1 298 ? 1.990 -4.914 42.459 1.00 57.28 298 GLU A O 1
ATOM 2290 N N . ARG A 1 299 ? 2.362 -3.123 41.146 1.00 51.12 299 ARG A N 1
ATOM 2291 C CA . ARG A 1 299 ? 2.840 -3.823 39.929 1.00 51.12 299 ARG A CA 1
ATOM 2292 C C . ARG A 1 299 ? 3.995 -4.827 40.148 1.00 51.12 299 ARG A C 1
ATOM 2294 O O . ARG A 1 299 ? 4.502 -5.378 39.175 1.00 51.12 299 ARG A O 1
ATOM 2301 N N . HIS A 1 300 ? 4.469 -5.036 41.374 1.00 43.31 300 HIS A N 1
ATOM 2302 C CA . HIS A 1 300 ? 5.646 -5.842 41.704 1.00 43.31 300 HIS A CA 1
ATOM 2303 C C . HIS A 1 300 ? 5.371 -7.102 42.522 1.00 43.31 300 HIS A C 1
ATOM 2305 O O . HIS A 1 300 ? 6.310 -7.852 42.792 1.00 43.31 300 HIS A O 1
ATOM 2311 N N . ILE A 1 301 ? 4.122 -7.403 42.877 1.00 48.25 301 ILE A N 1
ATOM 2312 C CA . ILE A 1 301 ? 3.861 -8.629 43.629 1.00 48.25 301 ILE A CA 1
ATOM 2313 C C . ILE A 1 301 ? 3.754 -9.807 42.655 1.00 48.25 301 ILE A C 1
ATOM 2315 O O . ILE A 1 301 ? 2.743 -10.003 41.986 1.00 48.25 301 ILE A O 1
ATOM 2319 N N . GLN A 1 302 ? 4.839 -10.581 42.568 1.00 49.62 302 GLN A N 1
ATOM 2320 C CA . GLN A 1 302 ? 4.891 -11.862 41.864 1.00 49.62 302 GLN A CA 1
ATOM 2321 C C . GLN A 1 302 ? 3.700 -12.735 42.292 1.00 49.62 302 GLN A C 1
ATOM 2323 O O . GLN A 1 302 ? 3.570 -13.102 43.463 1.00 49.62 302 GLN A O 1
ATOM 2328 N N . THR A 1 303 ? 2.852 -13.076 41.321 1.00 53.81 303 THR A N 1
ATOM 2329 C CA . THR A 1 303 ? 1.578 -13.808 41.436 1.00 53.81 303 THR A CA 1
ATOM 2330 C C . THR A 1 303 ? 1.655 -15.077 42.292 1.00 53.81 303 THR A C 1
ATOM 2332 O O . THR A 1 303 ? 0.667 -15.453 42.910 1.00 53.81 303 THR A O 1
ATOM 2335 N N . GLN A 1 304 ? 2.831 -15.700 42.420 1.00 49.75 304 GLN A N 1
ATOM 2336 C CA . GLN A 1 304 ? 3.038 -16.912 43.222 1.00 49.75 304 GLN A CA 1
ATOM 2337 C C . GLN A 1 304 ? 2.964 -16.701 44.745 1.00 49.75 304 GLN A C 1
ATOM 2339 O O . GLN A 1 304 ? 2.517 -17.599 45.454 1.00 49.75 304 GLN A O 1
ATOM 2344 N N . LYS A 1 305 ? 3.363 -15.536 45.282 1.00 53.72 305 LYS A N 1
ATOM 2345 C CA . LYS A 1 305 ? 3.278 -15.275 46.737 1.00 53.72 305 LYS A CA 1
ATOM 2346 C C . LYS A 1 305 ? 1.877 -14.852 47.182 1.00 53.72 305 LYS A C 1
ATOM 2348 O O . LYS A 1 305 ? 1.530 -15.048 48.344 1.00 53.72 305 LYS A O 1
ATOM 2353 N N . LEU A 1 306 ? 1.071 -14.310 46.265 1.00 55.22 306 LEU A N 1
ATOM 2354 C CA . LEU A 1 306 ? -0.288 -13.852 46.555 1.00 55.22 306 LEU A CA 1
ATOM 2355 C C . LEU A 1 306 ? -1.301 -14.986 46.677 1.00 55.22 306 LEU A C 1
ATOM 2357 O O . LEU A 1 306 ? -2.313 -14.755 47.320 1.00 55.22 306 LEU A O 1
ATOM 2361 N N . VAL A 1 307 ? -1.026 -16.193 46.158 1.00 57.81 307 VAL A N 1
ATOM 2362 C CA . VAL A 1 307 ? -1.979 -17.324 46.196 1.00 57.81 307 VAL A CA 1
ATOM 2363 C C . VAL A 1 307 ? -2.473 -17.623 47.620 1.00 57.81 307 VAL A C 1
ATOM 2365 O O . VAL A 1 307 ? -3.651 -17.886 47.830 1.00 57.81 307 VAL A O 1
ATOM 2368 N N . LYS A 1 308 ? -1.595 -17.502 48.627 1.00 57.66 308 LYS A N 1
ATOM 2369 C CA . LYS A 1 308 ? -1.944 -17.720 50.045 1.00 57.66 308 LYS A CA 1
ATOM 2370 C C . LYS A 1 308 ? -2.734 -16.576 50.689 1.00 57.66 308 LYS A C 1
ATOM 2372 O O . LYS A 1 308 ? -3.298 -16.762 51.759 1.00 57.66 308 LYS A O 1
ATOM 2377 N N . TYR A 1 309 ? -2.746 -15.408 50.057 1.00 60.22 309 TYR A N 1
ATOM 2378 C CA . TYR A 1 309 ? -3.427 -14.197 50.517 1.00 60.22 309 TYR A CA 1
ATOM 2379 C C . TYR A 1 309 ? -4.540 -13.785 49.552 1.00 60.22 309 TYR A C 1
ATOM 2381 O O . TYR A 1 309 ? -4.960 -12.627 49.547 1.00 60.22 309 TYR A O 1
ATOM 2389 N N . LEU A 1 310 ? -4.992 -14.713 48.702 1.00 63.22 310 LEU A N 1
ATOM 2390 C CA . LEU A 1 310 ? -6.090 -14.437 47.798 1.00 63.22 310 LEU A CA 1
ATOM 2391 C C . LEU A 1 310 ? -7.348 -14.195 48.616 1.00 63.22 310 LEU A C 1
ATOM 2393 O O . LEU A 1 310 ? -7.683 -15.000 49.489 1.00 63.22 310 LEU A O 1
ATOM 2397 N N . PRO A 1 311 ? -8.068 -13.109 48.328 1.00 65.75 311 PRO A N 1
ATOM 2398 C CA . PRO A 1 311 ? -9.401 -12.952 48.862 1.00 65.75 311 PRO A CA 1
ATOM 2399 C C . PRO A 1 311 ? -10.282 -14.150 48.477 1.00 65.75 311 PRO A C 1
ATOM 2401 O O . PRO A 1 311 ? -10.198 -14.654 47.358 1.00 65.75 311 PRO A O 1
ATOM 2404 N N . SER A 1 312 ? -11.164 -14.575 49.382 1.00 71.38 312 SER A N 1
ATOM 2405 C CA . SER A 1 312 ? -12.034 -15.749 49.195 1.00 71.38 312 SER A CA 1
ATOM 2406 C C . SER A 1 312 ? -12.926 -15.676 47.951 1.00 71.38 312 SER A C 1
ATOM 2408 O O . SER A 1 312 ? -13.262 -16.701 47.369 1.00 71.38 312 SER A O 1
ATOM 2410 N N . TRP A 1 313 ? -13.272 -14.468 47.509 1.00 68.25 313 TRP A N 1
ATOM 2411 C CA . TRP A 1 313 ? -14.085 -14.228 46.318 1.00 68.25 313 TRP A CA 1
ATOM 2412 C C . TRP A 1 313 ? -13.342 -14.474 44.992 1.00 68.25 313 TRP A C 1
ATOM 2414 O O . TRP A 1 313 ? -13.961 -14.446 43.937 1.00 68.25 313 TRP A O 1
ATOM 2424 N N . VAL A 1 314 ? -12.025 -14.704 45.004 1.00 68.56 314 VAL A N 1
ATOM 2425 C CA . VAL A 1 314 ? -11.263 -15.051 43.788 1.00 68.56 314 VAL A CA 1
ATOM 2426 C C . VAL A 1 314 ? -11.618 -16.455 43.282 1.00 68.56 314 VAL A C 1
ATOM 2428 O O . VAL A 1 314 ? -11.495 -16.704 42.089 1.00 68.56 314 VAL A O 1
ATOM 2431 N N . SER A 1 315 ? -12.095 -17.335 44.166 1.00 70.69 315 SER A N 1
ATOM 2432 C CA . SER A 1 315 ? -12.576 -18.685 43.835 1.00 70.69 315 SER A CA 1
ATOM 2433 C C . SER A 1 315 ? -14.082 -18.737 43.532 1.00 70.69 315 SER A C 1
ATOM 2435 O O . SER A 1 315 ? -14.659 -19.819 43.450 1.00 70.69 315 SER A O 1
ATOM 2437 N N . ASP A 1 316 ? -14.736 -17.578 43.439 1.00 73.19 316 ASP A N 1
ATOM 2438 C CA . ASP A 1 316 ? -16.169 -17.455 43.177 1.00 73.19 316 ASP A CA 1
ATOM 2439 C C . ASP A 1 316 ? -16.474 -17.895 41.729 1.00 73.19 316 ASP A C 1
ATOM 2441 O O . ASP A 1 316 ? -15.880 -17.344 40.793 1.00 73.19 316 ASP A O 1
ATOM 2445 N N . PRO A 1 317 ? -17.367 -18.877 41.497 1.00 72.50 317 PRO A N 1
ATOM 2446 C CA . PRO A 1 317 ? -17.718 -19.315 40.148 1.00 72.50 317 PRO A CA 1
ATOM 2447 C C . PRO A 1 317 ? -18.231 -18.164 39.273 1.00 72.50 317 PRO A C 1
ATOM 2449 O O . PRO A 1 317 ? -17.911 -18.136 38.084 1.00 72.50 317 PRO A O 1
ATOM 2452 N N . ASP A 1 318 ? -18.913 -17.170 39.848 1.00 71.25 318 ASP A N 1
ATOM 2453 C CA . ASP A 1 318 ? -19.395 -16.001 39.106 1.00 71.25 318 ASP A CA 1
ATOM 2454 C C . ASP A 1 318 ? -18.242 -15.107 38.634 1.00 71.25 318 ASP A C 1
ATOM 2456 O O . ASP A 1 318 ? -18.301 -14.519 37.556 1.00 71.25 318 ASP A O 1
ATOM 2460 N N . ALA A 1 319 ? -17.137 -15.053 39.386 1.00 69.12 319 ALA A N 1
ATOM 2461 C CA . ALA A 1 319 ? -15.920 -14.367 38.959 1.00 69.12 319 ALA A CA 1
ATOM 2462 C C . ALA A 1 319 ? -15.206 -15.103 37.811 1.00 69.12 319 ALA A C 1
ATOM 2464 O O . ALA A 1 319 ? -14.511 -14.478 37.009 1.00 69.12 319 ALA A O 1
ATOM 2465 N N . HIS A 1 320 ? -15.378 -16.421 37.707 1.00 70.25 320 HIS A N 1
ATOM 2466 C CA . HIS A 1 320 ? -14.807 -17.218 36.626 1.00 70.25 320 HIS A CA 1
ATOM 2467 C C . HIS A 1 320 ? -15.645 -17.156 35.345 1.00 70.25 320 HIS A C 1
ATOM 2469 O O . HIS A 1 320 ? -15.068 -17.062 34.257 1.00 70.25 320 HIS A O 1
ATOM 2475 N N . THR A 1 321 ? -16.978 -17.155 35.439 1.00 70.88 321 THR A N 1
ATOM 2476 C CA . THR A 1 321 ? -17.871 -17.153 34.267 1.00 70.88 321 THR A CA 1
ATOM 2477 C C . THR A 1 321 ? -17.641 -15.938 33.367 1.00 70.88 321 THR A C 1
ATOM 2479 O O . THR A 1 321 ? -17.458 -16.106 32.159 1.00 70.88 321 THR A O 1
ATOM 2482 N N . TRP A 1 322 ? -17.513 -14.728 33.922 1.00 74.62 322 TRP A N 1
ATOM 2483 C CA . TRP A 1 322 ? -17.316 -13.523 33.101 1.00 74.62 322 TRP A CA 1
ATOM 2484 C C . TRP A 1 322 ? -15.952 -13.447 32.402 1.00 74.62 322 TRP A C 1
ATOM 2486 O O . TRP A 1 322 ? -15.800 -12.713 31.427 1.00 74.62 322 TRP A O 1
ATOM 2496 N N . THR A 1 323 ? -14.944 -14.217 32.826 1.00 68.31 323 THR A N 1
ATOM 2497 C CA . THR A 1 323 ? -13.648 -14.244 32.115 1.00 68.31 323 THR A CA 1
ATOM 2498 C C . THR A 1 323 ? -13.741 -14.851 30.714 1.00 68.31 323 THR A C 1
ATOM 2500 O O . THR A 1 323 ? -12.845 -14.639 29.893 1.00 68.31 323 THR A O 1
ATOM 2503 N N . THR A 1 324 ? -14.828 -15.579 30.442 1.00 66.88 324 THR A N 1
ATOM 2504 C CA . THR A 1 324 ? -15.149 -16.163 29.133 1.00 66.88 324 THR A CA 1
ATOM 2505 C C . THR A 1 324 ? -16.025 -15.255 28.262 1.00 66.88 324 THR A C 1
ATOM 2507 O O . THR A 1 324 ? -16.146 -15.496 27.061 1.00 66.88 324 THR A O 1
ATOM 2510 N N . SER A 1 325 ? -16.589 -14.191 28.842 1.00 71.69 325 SER A N 1
ATOM 2511 C CA . SER A 1 325 ? -17.424 -13.197 28.164 1.00 71.69 325 SER A CA 1
ATOM 2512 C C . SER A 1 325 ? -16.619 -12.287 27.235 1.00 71.69 325 SER A C 1
ATOM 2514 O O . SER A 1 325 ? -15.396 -12.149 27.344 1.00 71.69 325 SER A O 1
ATOM 2516 N N . ARG A 1 326 ? -17.319 -11.596 26.328 1.00 75.69 326 ARG A N 1
ATOM 2517 C CA . ARG A 1 326 ? -16.719 -10.512 25.546 1.00 75.69 326 ARG A CA 1
ATOM 2518 C C . ARG A 1 326 ? -16.600 -9.271 26.429 1.00 75.69 326 ARG A C 1
ATOM 2520 O O . ARG A 1 326 ? -17.601 -8.741 26.898 1.00 75.69 326 ARG A O 1
ATOM 2527 N N . ILE A 1 327 ? -15.371 -8.813 26.657 1.00 73.88 327 ILE A N 1
ATOM 2528 C CA . ILE A 1 327 ? -15.073 -7.764 27.640 1.00 73.88 327 ILE A CA 1
ATOM 2529 C C . ILE A 1 327 ? -14.815 -6.429 26.946 1.00 73.88 327 ILE A C 1
ATOM 2531 O O . ILE A 1 327 ? -13.923 -6.335 26.099 1.00 73.88 327 ILE A O 1
ATOM 2535 N N . ILE A 1 328 ? -15.522 -5.386 27.385 1.00 76.44 328 ILE A N 1
ATOM 2536 C CA . ILE A 1 328 ? -15.232 -3.993 27.038 1.00 76.44 328 ILE A CA 1
ATOM 2537 C C . ILE A 1 328 ? -14.704 -3.280 28.284 1.00 76.44 328 ILE A C 1
ATOM 2539 O O . ILE A 1 328 ? -15.421 -3.099 29.267 1.00 76.44 328 ILE A O 1
ATOM 2543 N N . GLU A 1 329 ? -13.422 -2.912 28.253 1.00 75.88 329 GLU A N 1
ATOM 2544 C CA . GLU A 1 329 ? -12.720 -2.283 29.378 1.00 75.88 329 GLU A CA 1
ATOM 2545 C C . GLU A 1 329 ? -12.781 -0.751 29.283 1.00 75.88 329 GLU A C 1
ATOM 2547 O O . GLU A 1 329 ? -12.518 -0.173 28.223 1.00 75.88 329 GLU A O 1
ATOM 2552 N N . ALA A 1 330 ? -13.040 -0.090 30.414 1.00 70.75 330 ALA A N 1
ATOM 2553 C CA . ALA A 1 330 ? -12.750 1.330 30.588 1.00 70.75 330 ALA A CA 1
ATOM 2554 C C . ALA A 1 330 ? -11.232 1.621 30.438 1.00 70.75 330 ALA A C 1
ATOM 2556 O O . ALA A 1 330 ? -10.399 0.737 30.665 1.00 70.75 330 ALA A O 1
ATOM 2557 N N . PRO A 1 331 ? -10.819 2.862 30.111 1.00 57.81 331 PRO A N 1
ATOM 2558 C CA . PRO A 1 331 ? -9.420 3.207 29.815 1.00 57.81 331 PRO A CA 1
ATOM 2559 C C . PRO A 1 331 ? -8.393 2.976 30.948 1.00 57.81 331 PRO A C 1
ATOM 2561 O O . PRO A 1 331 ? -7.189 3.005 30.684 1.00 57.81 331 PRO A O 1
ATOM 2564 N N . ILE A 1 332 ? -8.805 2.687 32.191 1.00 59.38 332 ILE A N 1
ATOM 2565 C CA . ILE A 1 332 ? -7.889 2.287 33.279 1.00 59.38 332 ILE A CA 1
ATOM 2566 C C . ILE A 1 332 ? -7.635 0.767 33.226 1.00 59.38 332 ILE A C 1
ATOM 2568 O O . ILE A 1 332 ? -8.091 -0.016 34.055 1.00 59.38 332 ILE A O 1
ATOM 2572 N N . ALA A 1 333 ? -6.845 0.335 32.244 1.00 57.41 333 ALA A N 1
ATOM 2573 C CA . ALA A 1 333 ? -6.633 -1.087 31.947 1.00 57.41 333 ALA A CA 1
ATOM 2574 C C . ALA A 1 333 ? -5.765 -1.859 32.971 1.00 57.41 333 ALA A C 1
ATOM 2576 O O . ALA A 1 333 ? -5.684 -3.086 32.921 1.00 57.41 333 ALA A O 1
ATOM 2577 N N . HIS A 1 334 ? -5.055 -1.180 33.882 1.00 64.25 334 HIS A N 1
ATOM 2578 C CA . HIS A 1 334 ? -4.029 -1.835 34.707 1.00 64.25 334 HIS A CA 1
ATOM 2579 C C . HIS A 1 334 ? -4.592 -2.728 35.817 1.00 64.25 334 HIS A C 1
ATOM 2581 O O . HIS A 1 334 ? -4.086 -3.834 35.998 1.00 64.25 334 HIS A O 1
ATOM 2587 N N . ALA A 1 335 ? -5.632 -2.283 36.530 1.00 65.50 335 ALA A N 1
ATOM 2588 C CA . ALA A 1 335 ? -6.247 -3.074 37.598 1.00 65.50 335 ALA A CA 1
ATOM 2589 C C . ALA A 1 335 ? -7.002 -4.288 37.032 1.00 65.50 335 ALA A C 1
ATOM 2591 O O . ALA A 1 335 ? -6.871 -5.392 37.554 1.00 65.50 335 ALA A O 1
ATOM 2592 N N . VAL A 1 336 ? -7.707 -4.105 35.909 1.00 68.25 336 VAL A N 1
ATOM 2593 C CA . VAL A 1 336 ? -8.434 -5.176 35.206 1.00 68.25 336 VAL A CA 1
ATOM 2594 C C . VAL A 1 336 ? -7.478 -6.247 34.680 1.00 68.25 336 VAL A C 1
ATOM 2596 O O . VAL A 1 336 ? -7.714 -7.438 34.878 1.00 68.25 336 VAL A O 1
ATOM 2599 N N . ALA A 1 337 ? -6.372 -5.841 34.045 1.00 68.75 337 ALA A N 1
ATOM 2600 C CA . ALA A 1 337 ? -5.373 -6.781 33.546 1.00 68.75 337 ALA A CA 1
ATOM 2601 C C . ALA A 1 337 ? -4.716 -7.576 34.687 1.00 68.75 337 ALA A C 1
ATOM 2603 O O . ALA A 1 337 ? -4.650 -8.800 34.607 1.00 68.75 337 ALA A O 1
ATOM 2604 N N . ALA A 1 338 ? -4.304 -6.900 35.767 1.00 67.12 338 ALA A N 1
ATOM 2605 C CA . ALA A 1 338 ? -3.719 -7.558 36.936 1.00 67.12 338 ALA A CA 1
ATOM 2606 C C . ALA A 1 338 ? -4.700 -8.541 37.595 1.00 67.12 338 ALA A C 1
ATOM 2608 O O . ALA A 1 338 ? -4.313 -9.647 37.965 1.00 67.12 338 ALA A O 1
ATOM 2609 N N . TYR A 1 339 ? -5.977 -8.166 37.689 1.00 71.50 339 TYR A N 1
ATOM 2610 C CA . TYR A 1 339 ? -7.027 -9.033 38.211 1.00 71.50 339 TYR A CA 1
ATOM 2611 C C . TYR A 1 339 ? -7.267 -10.270 37.329 1.00 71.50 339 TYR A C 1
ATOM 2613 O O . TYR A 1 339 ? -7.380 -11.384 37.837 1.00 71.50 339 TYR A O 1
ATOM 2621 N N . ARG A 1 340 ? -7.270 -10.113 36.001 1.00 71.56 340 ARG A N 1
ATOM 2622 C CA . ARG A 1 340 ? -7.385 -11.241 35.064 1.00 71.56 340 ARG A CA 1
ATOM 2623 C C . ARG A 1 340 ? -6.202 -12.197 35.176 1.00 71.56 340 ARG A C 1
ATOM 2625 O O . ARG A 1 340 ? -6.393 -13.410 35.155 1.00 71.56 340 ARG A O 1
ATOM 2632 N N . ASP A 1 341 ? -4.989 -11.664 35.278 1.00 69.50 341 ASP A N 1
ATOM 2633 C CA . ASP A 1 341 ? -3.787 -12.483 35.425 1.00 69.50 341 ASP A CA 1
ATOM 2634 C C . ASP A 1 341 ? -3.782 -13.233 36.769 1.00 69.50 341 ASP A C 1
ATOM 2636 O O . ASP A 1 341 ? -3.353 -14.386 36.822 1.00 69.50 341 ASP A O 1
ATOM 2640 N N . LEU A 1 342 ? -4.340 -12.629 37.824 1.00 67.94 342 LEU A N 1
ATOM 2641 C CA . LEU A 1 342 ? -4.589 -13.277 39.113 1.00 67.94 342 LEU A CA 1
ATOM 2642 C C . LEU A 1 342 ? -5.610 -14.419 38.985 1.00 67.94 342 LEU A C 1
ATOM 2644 O O . LEU A 1 342 ? -5.291 -15.546 39.351 1.00 67.94 342 LEU A O 1
ATOM 2648 N N . LEU A 1 343 ? -6.793 -14.172 38.407 1.00 68.75 343 LEU A N 1
ATOM 2649 C CA . LEU A 1 343 ? -7.794 -15.221 38.165 1.00 68.75 343 LEU A CA 1
ATOM 2650 C C . LEU A 1 343 ? -7.238 -16.364 37.312 1.00 68.75 343 LEU A C 1
ATOM 2652 O O . LEU A 1 343 ? -7.525 -17.529 37.581 1.00 68.75 343 LEU A O 1
ATOM 2656 N N . ARG A 1 344 ? -6.409 -16.056 36.308 1.00 68.25 344 ARG A N 1
ATOM 2657 C CA . ARG A 1 344 ? -5.738 -17.065 35.477 1.00 68.25 344 ARG A CA 1
ATOM 2658 C C . ARG A 1 344 ? -4.753 -17.909 36.287 1.00 68.25 344 ARG A C 1
ATOM 2660 O O . ARG A 1 344 ? -4.697 -19.116 36.096 1.00 68.25 344 ARG A O 1
ATOM 2667 N N . ALA A 1 345 ? -3.985 -17.293 37.186 1.00 65.69 345 ALA A N 1
ATOM 2668 C CA . ALA A 1 345 ? -3.045 -18.012 38.044 1.00 65.69 345 ALA A CA 1
ATOM 2669 C C . ALA A 1 345 ? -3.755 -18.973 39.016 1.00 65.69 345 ALA A C 1
ATOM 2671 O O . ALA A 1 345 ? -3.204 -20.019 39.339 1.00 65.69 345 ALA A O 1
ATOM 2672 N N . VAL A 1 346 ? -4.972 -18.631 39.4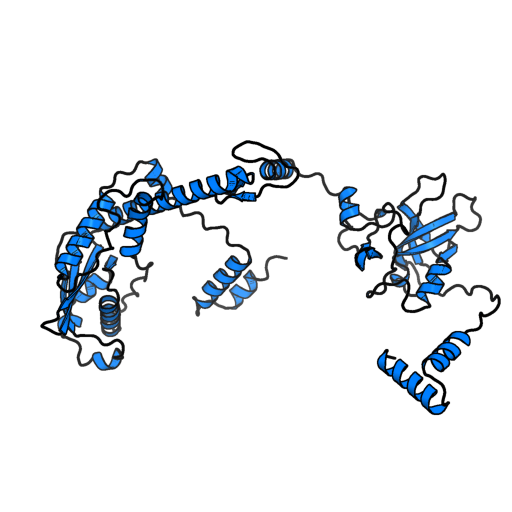49 1.00 63.09 346 VAL A N 1
ATOM 2673 C CA . VAL A 1 346 ? -5.795 -19.449 40.360 1.00 63.09 346 VAL A CA 1
ATOM 2674 C C . VAL A 1 346 ? -6.559 -20.541 39.622 1.00 63.09 346 VAL A C 1
ATOM 2676 O O . VAL A 1 346 ? -6.675 -21.655 40.114 1.00 63.09 346 VAL A O 1
ATOM 2679 N N . SER A 1 347 ? -7.036 -20.242 38.414 1.00 61.97 347 SER A N 1
ATOM 2680 C CA . SER A 1 347 ? -7.770 -21.189 37.564 1.00 61.97 347 SER A CA 1
ATOM 2681 C C . SER A 1 347 ? -6.877 -22.160 36.790 1.00 61.97 347 SER A C 1
ATOM 2683 O O . SER A 1 347 ? -7.411 -22.999 36.071 1.00 61.97 347 SER A O 1
ATOM 2685 N N . ALA A 1 348 ? -5.547 -22.096 36.941 1.00 55.97 348 ALA A N 1
ATOM 2686 C CA . ALA A 1 348 ? -4.588 -22.974 36.261 1.00 55.97 348 ALA A CA 1
ATOM 2687 C C . ALA A 1 348 ? -4.767 -24.482 36.563 1.00 55.97 348 ALA A C 1
ATOM 2689 O O . ALA A 1 348 ? -4.172 -25.299 35.864 1.00 55.97 348 ALA A O 1
ATOM 2690 N N . ASP A 1 349 ? -5.619 -24.850 37.528 1.00 49.78 349 ASP A N 1
ATOM 2691 C CA . ASP A 1 349 ? -6.080 -26.231 37.767 1.00 49.78 349 ASP A CA 1
ATOM 2692 C C . ASP A 1 349 ? -7.256 -26.674 36.871 1.00 49.78 349 ASP A C 1
ATOM 2694 O O . ASP A 1 349 ? -7.625 -27.846 36.844 1.00 49.78 349 ASP A O 1
ATOM 2698 N N . THR A 1 350 ? -7.839 -25.772 36.083 1.00 41.44 350 THR A N 1
ATOM 2699 C CA . THR A 1 350 ? -8.936 -26.077 35.156 1.00 41.44 350 THR A CA 1
ATOM 2700 C C . THR A 1 350 ? -8.575 -25.633 33.745 1.00 41.44 350 THR A C 1
ATOM 2702 O O . THR A 1 350 ? -8.181 -24.497 33.508 1.00 41.44 350 THR A O 1
ATOM 2705 N N . SER A 1 351 ? -8.706 -26.563 32.801 1.00 39.12 351 SER A N 1
ATOM 2706 C CA . SER A 1 351 ? -8.378 -26.546 31.366 1.00 39.12 351 SER A CA 1
ATOM 2707 C C . SER A 1 351 ? -9.034 -25.450 30.502 1.00 39.12 351 SER A C 1
ATOM 2709 O O . SER A 1 351 ? -9.272 -25.655 29.308 1.00 39.12 351 SER A O 1
ATOM 2711 N N . CYS A 1 352 ? -9.342 -24.286 31.063 1.00 37.66 352 CYS A N 1
ATOM 2712 C CA . CYS A 1 352 ? -9.956 -23.168 30.372 1.00 37.66 352 CYS A CA 1
ATOM 2713 C C . CYS A 1 352 ? -8.968 -22.622 29.341 1.00 37.66 352 CYS A C 1
ATOM 2715 O O . CYS A 1 352 ? -7.959 -21.996 29.675 1.00 37.66 352 CYS A O 1
ATOM 2717 N N . HIS A 1 353 ? -9.252 -22.909 28.068 1.00 38.94 353 HIS A N 1
ATOM 2718 C CA . HIS A 1 353 ? -8.584 -22.309 26.923 1.00 38.94 353 HIS A CA 1
ATOM 2719 C C . HIS A 1 353 ? -8.399 -20.823 27.191 1.00 38.94 353 HIS A C 1
ATOM 2721 O O . HIS A 1 353 ? -9.368 -20.143 27.532 1.00 38.94 353 HIS A O 1
ATOM 2727 N N . ALA A 1 354 ? -7.152 -20.346 27.085 1.00 37.56 354 ALA A N 1
ATOM 2728 C CA . ALA A 1 354 ? -6.839 -18.936 27.237 1.00 37.56 354 ALA A CA 1
ATOM 2729 C C . ALA A 1 354 ? -7.910 -18.152 26.471 1.00 37.56 354 ALA A C 1
ATOM 2731 O O . ALA A 1 354 ? -8.065 -18.435 25.276 1.00 37.56 354 ALA A O 1
ATOM 2732 N N . PRO A 1 355 ? -8.682 -17.250 27.121 1.00 40.72 355 PRO A N 1
ATOM 2733 C CA . PRO A 1 355 ? -9.630 -16.427 26.396 1.00 40.72 355 PRO A CA 1
ATOM 2734 C C . PRO A 1 355 ? -8.801 -15.826 25.286 1.00 40.72 355 PRO A C 1
ATOM 2736 O O . PRO A 1 355 ? -7.767 -15.205 25.575 1.00 40.72 355 PRO A O 1
ATOM 2739 N N . ASN A 1 356 ? -9.153 -16.162 24.039 1.00 37.84 356 ASN A N 1
ATOM 2740 C CA . ASN A 1 356 ? -8.437 -15.650 22.893 1.00 37.84 356 ASN A CA 1
ATOM 2741 C C . ASN A 1 356 ? -8.309 -14.170 23.196 1.00 37.84 356 ASN A C 1
ATOM 2743 O O . ASN A 1 356 ? -9.322 -13.486 23.362 1.00 37.84 356 ASN A O 1
ATOM 2747 N N . VAL A 1 357 ? -7.076 -13.678 23.323 1.00 40.03 357 VAL A N 1
ATOM 2748 C CA . VAL A 1 357 ? -6.805 -12.246 23.316 1.00 40.03 357 VAL A CA 1
ATOM 2749 C C . VAL A 1 357 ? -7.075 -11.816 21.872 1.00 40.03 357 VAL A C 1
ATOM 2751 O O . VAL A 1 357 ? -6.192 -11.409 21.121 1.00 40.03 357 VAL A O 1
ATOM 2754 N N . HIS A 1 358 ? -8.315 -12.018 21.423 1.00 42.25 358 HIS A N 1
ATOM 2755 C CA . HIS A 1 358 ? -8.903 -1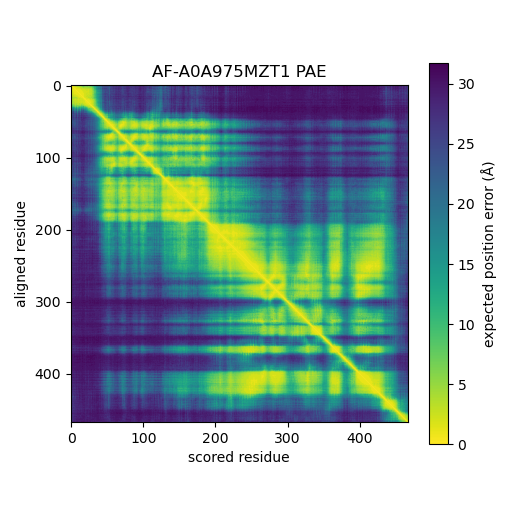1.431 20.258 1.00 42.25 358 HIS A CA 1
ATOM 2756 C C . HIS A 1 358 ? -8.791 -9.953 20.553 1.00 42.25 358 HIS A C 1
ATOM 2758 O O . HIS A 1 358 ? -9.446 -9.451 21.455 1.00 42.25 358 HIS A O 1
ATOM 2764 N N . LYS A 1 359 ? -7.801 -9.343 19.885 1.00 48.19 359 LYS A N 1
ATOM 2765 C CA . LYS A 1 359 ? -7.586 -7.909 19.701 1.00 48.19 359 LYS A CA 1
ATOM 2766 C C . LYS A 1 359 ? -8.345 -7.099 20.743 1.00 48.19 359 LYS A C 1
ATOM 2768 O O . LYS A 1 359 ? -9.516 -6.854 20.501 1.00 48.19 359 LYS A O 1
ATOM 2773 N N . LYS A 1 360 ? -7.690 -6.700 21.846 1.00 52.59 360 LYS A N 1
ATOM 2774 C CA . LYS A 1 360 ? -8.246 -5.745 22.823 1.00 52.59 360 LYS A CA 1
ATOM 2775 C C . LYS A 1 360 ? -9.165 -4.767 22.089 1.00 52.59 360 LYS A C 1
ATOM 2777 O O . LYS A 1 360 ? -8.659 -3.938 21.324 1.00 52.59 360 LYS A O 1
ATOM 2782 N N . ASP A 1 361 ? -10.476 -4.947 22.239 1.00 62.22 361 ASP A N 1
ATOM 2783 C CA . ASP A 1 361 ? -11.477 -4.092 21.619 1.00 62.22 361 ASP A CA 1
ATOM 2784 C C . ASP A 1 361 ? -11.370 -2.777 22.385 1.00 62.22 361 ASP A C 1
ATOM 2786 O O . ASP A 1 361 ? -11.912 -2.592 23.469 1.00 62.22 361 ASP A O 1
ATOM 2790 N N . ASN A 1 362 ? -10.481 -1.918 21.891 1.00 72.56 362 ASN A N 1
ATOM 2791 C CA . ASN A 1 362 ? -10.079 -0.706 22.575 1.00 72.56 362 ASN A CA 1
ATOM 2792 C C . ASN A 1 362 ? -11.224 0.295 22.430 1.00 72.56 362 ASN A C 1
ATOM 2794 O O . ASN A 1 362 ? -11.322 0.973 21.406 1.00 72.56 362 ASN A O 1
ATOM 2798 N N . PHE A 1 363 ? -12.086 0.339 23.446 1.00 77.94 363 PHE A N 1
ATOM 2799 C CA . PHE A 1 363 ? -13.234 1.235 23.526 1.00 77.94 363 PHE A CA 1
ATOM 2800 C C . PHE A 1 363 ? -12.837 2.675 23.192 1.00 77.94 363 PHE A C 1
ATOM 2802 O O . PHE A 1 363 ? -13.418 3.270 22.292 1.00 77.94 363 PHE A O 1
ATOM 2809 N N . SER A 1 364 ? -11.769 3.194 23.812 1.00 74.31 364 SER A N 1
ATOM 2810 C CA . SER A 1 364 ? -11.274 4.549 23.548 1.00 74.31 364 SER A CA 1
ATOM 2811 C C . SER A 1 364 ? -10.913 4.749 22.081 1.00 74.31 364 SER A C 1
ATOM 2813 O O . SER A 1 364 ? -11.302 5.744 21.486 1.00 74.31 364 SER A O 1
ATOM 2815 N N . ARG A 1 365 ? -10.229 3.780 21.464 1.00 79.56 365 ARG A N 1
ATOM 2816 C CA . ARG A 1 365 ? -9.907 3.838 20.035 1.00 79.56 365 ARG A CA 1
ATOM 2817 C C . ARG A 1 365 ? -11.167 3.825 19.167 1.00 79.56 365 ARG A C 1
ATOM 2819 O O . ARG A 1 365 ? -11.226 4.588 18.213 1.00 79.56 365 ARG A O 1
ATOM 2826 N N . ARG A 1 366 ? -12.145 2.964 19.459 1.00 83.19 366 ARG A N 1
ATOM 2827 C CA . ARG A 1 366 ? -13.399 2.876 18.688 1.00 83.19 366 ARG A CA 1
ATOM 2828 C C . ARG A 1 366 ? -14.238 4.136 18.816 1.00 83.19 366 ARG A C 1
ATOM 2830 O O . ARG A 1 366 ? -14.776 4.601 17.820 1.00 83.19 366 ARG A O 1
ATOM 2837 N N . TYR A 1 367 ? -14.276 4.711 20.009 1.00 80.56 367 TYR A N 1
ATOM 2838 C CA . TYR A 1 367 ? -14.901 6.000 20.244 1.00 80.56 367 TYR A CA 1
ATOM 2839 C C . TYR A 1 367 ? -14.183 7.117 19.476 1.00 80.56 367 TYR A C 1
ATOM 2841 O O . TYR A 1 367 ? -14.828 7.886 18.773 1.00 80.56 367 TYR A O 1
ATOM 2849 N N . THR A 1 368 ? -12.844 7.152 19.493 1.00 78.75 368 THR A N 1
ATOM 2850 C CA . THR A 1 368 ? -12.070 8.090 18.663 1.00 78.75 368 THR A CA 1
ATOM 2851 C C . THR A 1 368 ? -12.369 7.914 17.171 1.00 78.75 368 THR A C 1
ATOM 2853 O O . THR A 1 368 ? -12.587 8.901 16.479 1.00 78.75 368 THR A O 1
ATOM 2856 N N . GLU A 1 369 ? -12.422 6.676 16.671 1.00 82.88 369 GLU A N 1
ATOM 2857 C CA . GLU A 1 369 ? -12.789 6.369 15.278 1.00 82.88 369 GLU A CA 1
ATOM 2858 C C . GLU A 1 369 ? -14.216 6.852 14.932 1.00 82.88 369 GLU A C 1
ATOM 2860 O O . GLU A 1 369 ? -14.463 7.246 13.794 1.00 82.88 369 GLU A O 1
ATOM 2865 N N . PHE A 1 370 ? -15.143 6.849 15.896 1.00 83.19 370 PHE A N 1
ATOM 2866 C CA . PHE A 1 370 ? -16.516 7.336 15.734 1.00 83.19 370 PHE A CA 1
ATOM 2867 C C . PHE A 1 370 ? -16.607 8.865 15.661 1.00 83.19 370 PHE A C 1
ATOM 2869 O O . PHE A 1 370 ? -17.282 9.375 14.767 1.00 83.19 370 PHE A O 1
ATOM 2876 N N . ILE A 1 371 ? -15.902 9.587 16.540 1.00 79.69 371 ILE A N 1
ATOM 2877 C CA . ILE A 1 371 ? -15.961 11.060 16.607 1.00 79.69 371 ILE A CA 1
ATOM 2878 C C . ILE A 1 371 ? -15.026 11.759 15.608 1.00 79.69 371 ILE A C 1
ATOM 2880 O O . ILE A 1 371 ? -15.269 12.902 15.238 1.00 79.69 371 ILE A O 1
ATOM 2884 N N . GLN A 1 372 ? -13.966 11.095 15.129 1.00 71.56 372 GLN A N 1
ATOM 2885 C CA . GLN A 1 372 ? -12.982 11.688 14.208 1.00 71.56 372 GLN A CA 1
ATOM 2886 C C . GLN A 1 372 ? -13.565 12.323 12.929 1.00 71.56 372 GLN A C 1
ATOM 2888 O O . GLN A 1 372 ? -13.107 13.408 12.568 1.00 71.56 372 GLN A O 1
ATOM 2893 N N . PRO A 1 373 ? -14.549 11.725 12.228 1.00 62.50 373 PRO A N 1
ATOM 2894 C CA . PRO A 1 373 ? -15.158 12.364 11.063 1.00 62.50 373 PRO A CA 1
ATOM 2895 C C . PRO A 1 373 ? -15.882 13.681 11.379 1.00 62.50 373 PRO A C 1
ATOM 2897 O O . PRO A 1 373 ? -16.064 14.481 10.468 1.00 62.50 373 PRO A O 1
ATOM 2900 N N . LEU A 1 374 ? -16.279 13.919 12.636 1.00 51.81 374 LEU A N 1
ATOM 2901 C CA . LEU A 1 374 ? -16.949 15.151 13.078 1.00 51.81 374 LEU A CA 1
ATOM 2902 C C . LEU A 1 374 ? -15.965 16.311 13.320 1.00 51.81 374 LEU A C 1
ATOM 2904 O O . LEU A 1 374 ? -16.394 17.443 13.518 1.00 51.81 374 LEU A O 1
ATOM 2908 N N . ALA A 1 375 ? -14.657 16.034 13.307 1.00 45.16 375 ALA A N 1
ATOM 2909 C CA . ALA A 1 375 ? -13.586 16.988 13.593 1.00 45.16 375 ALA A CA 1
ATOM 2910 C C . ALA A 1 375 ? -12.765 17.376 12.346 1.00 45.16 375 ALA A C 1
ATOM 2912 O O . ALA A 1 375 ? -11.618 17.808 12.471 1.00 45.16 375 ALA A O 1
ATOM 2913 N N . ALA A 1 376 ? -13.300 17.182 11.133 1.00 48.94 376 ALA A N 1
ATOM 2914 C CA . ALA A 1 376 ? -12.609 17.593 9.911 1.00 48.94 376 ALA A CA 1
ATOM 2915 C C . ALA A 1 376 ? -12.307 19.112 9.940 1.00 48.94 376 ALA A C 1
ATOM 2917 O O . ALA A 1 376 ? -13.136 19.880 10.426 1.00 48.94 376 ALA A O 1
ATOM 2918 N N . PRO A 1 377 ? -11.147 19.557 9.417 1.00 46.91 377 PRO A N 1
ATOM 2919 C CA . PRO A 1 377 ? -10.634 20.918 9.621 1.00 46.91 377 PRO A CA 1
ATOM 2920 C C . PRO A 1 377 ? -11.537 22.042 9.083 1.00 46.91 377 PRO A C 1
ATOM 2922 O O . PRO A 1 377 ? -11.448 23.160 9.582 1.00 46.91 377 PRO A O 1
ATOM 2925 N N . ASP A 1 378 ? -12.423 21.743 8.127 1.00 43.72 378 ASP A N 1
ATOM 2926 C CA . ASP A 1 378 ? -13.308 22.728 7.480 1.00 43.72 378 ASP A CA 1
ATOM 2927 C C . ASP A 1 378 ? -14.771 22.663 7.948 1.00 43.72 378 ASP A C 1
ATOM 2929 O O . ASP A 1 378 ? -15.589 23.508 7.583 1.00 43.72 378 ASP A O 1
ATOM 2933 N N . THR A 1 379 ? -15.133 21.674 8.765 1.00 40.09 379 THR A N 1
ATOM 2934 C CA . THR A 1 379 ? -16.426 21.664 9.453 1.00 40.09 379 THR A CA 1
ATOM 2935 C C . THR A 1 379 ? -16.241 22.355 10.789 1.00 40.09 379 THR A C 1
ATOM 2937 O O . THR A 1 379 ? -15.436 21.899 11.600 1.00 40.09 379 THR A O 1
ATOM 2940 N N . ALA A 1 380 ? -16.971 23.455 11.014 1.00 38.19 380 ALA A N 1
ATOM 2941 C CA . ALA A 1 380 ? -17.020 24.099 12.322 1.00 38.19 380 ALA A CA 1
ATOM 2942 C C . ALA A 1 380 ? -17.193 23.012 13.397 1.00 38.19 380 ALA A C 1
ATOM 2944 O O . ALA A 1 380 ? -18.051 22.140 13.210 1.00 38.19 380 ALA A O 1
ATOM 2945 N N . PRO A 1 381 ? -16.370 23.009 14.464 1.00 40.22 381 PRO A N 1
ATOM 2946 C CA . PRO A 1 381 ? -16.453 21.986 15.494 1.00 40.22 381 PRO A CA 1
ATOM 2947 C C . PRO A 1 381 ? -17.904 21.900 15.953 1.00 40.22 381 PRO A C 1
ATOM 2949 O O . PRO A 1 381 ? -18.481 22.918 16.338 1.00 40.22 381 PRO A O 1
ATOM 2952 N N . VAL A 1 382 ? -18.507 20.710 15.854 1.00 42.88 382 VAL A N 1
ATOM 2953 C CA . VAL A 1 382 ? -19.865 20.491 16.360 1.00 42.88 382 VAL A CA 1
ATOM 2954 C C . VAL A 1 382 ? -19.841 20.903 17.836 1.00 42.88 382 VAL A C 1
ATOM 2956 O O . VAL A 1 382 ? -19.080 20.298 18.605 1.00 42.88 382 VAL A O 1
ATOM 2959 N N . PRO A 1 383 ? -20.588 21.948 18.244 1.00 38.34 383 PRO A N 1
ATOM 2960 C CA . PRO A 1 383 ? -20.544 22.439 19.614 1.00 38.34 383 PRO A CA 1
ATOM 2961 C C . PRO A 1 383 ? -20.873 21.293 20.579 1.00 38.34 383 PRO A C 1
ATOM 2963 O O . PRO A 1 383 ? -21.940 20.694 20.476 1.00 38.34 383 PRO A O 1
ATOM 2966 N N . GLY A 1 384 ? -19.935 20.954 21.471 1.00 45.88 384 GLY A N 1
ATOM 2967 C CA . GLY A 1 384 ? -20.079 19.881 22.466 1.00 45.88 384 GLY A CA 1
ATOM 2968 C C . GLY A 1 384 ? -19.193 18.638 22.277 1.00 45.88 384 GLY A C 1
ATOM 2969 O O . GLY A 1 384 ? -18.999 17.919 23.250 1.00 45.88 384 GLY A O 1
ATOM 2970 N N . TYR A 1 385 ? -18.604 18.392 21.095 1.00 41.16 385 TYR A N 1
ATOM 2971 C CA . TYR A 1 385 ? -17.799 17.172 20.851 1.00 41.16 385 TYR A CA 1
ATOM 2972 C C . TYR A 1 385 ? -16.274 17.373 20.889 1.00 41.16 385 TYR A C 1
ATOM 2974 O O . TYR A 1 385 ? -15.548 16.422 21.168 1.00 41.16 385 TYR A O 1
ATOM 2982 N N . ALA A 1 386 ? -15.766 18.585 20.635 1.00 39.62 386 ALA A N 1
ATOM 2983 C CA . ALA A 1 386 ? -14.319 18.851 20.603 1.00 39.62 386 ALA A CA 1
ATOM 2984 C C . ALA A 1 386 ? -13.641 18.744 21.988 1.00 39.62 386 ALA A C 1
ATOM 2986 O O . ALA A 1 386 ? -12.457 18.421 22.062 1.00 39.62 386 ALA A O 1
ATOM 2987 N N . ASP A 1 387 ? -14.414 18.928 23.064 1.00 43.06 387 ASP A N 1
ATOM 2988 C CA . ASP A 1 387 ? -13.962 18.823 24.459 1.00 43.06 387 ASP A CA 1
ATOM 2989 C C . ASP A 1 387 ? -14.340 17.483 25.117 1.00 43.06 387 ASP A C 1
ATOM 2991 O O . ASP A 1 387 ? -14.070 17.268 26.301 1.00 43.06 387 ASP A O 1
ATOM 2995 N N . ALA A 1 388 ? -14.966 16.562 24.371 1.00 46.00 388 ALA A N 1
ATOM 2996 C CA . ALA A 1 388 ? -15.378 15.257 24.876 1.00 46.00 388 ALA A CA 1
ATOM 2997 C C . ALA A 1 388 ? -14.156 14.333 25.008 1.00 46.00 388 ALA A C 1
ATOM 2999 O O . ALA A 1 388 ? -13.924 13.431 24.197 1.00 46.00 388 ALA A O 1
ATOM 3000 N N . GLU A 1 389 ? -13.335 14.568 26.034 1.00 47.38 389 GLU A N 1
ATOM 3001 C CA . GLU A 1 389 ? -12.285 13.631 26.403 1.00 47.38 389 GLU A CA 1
ATOM 3002 C C . GLU A 1 389 ? -12.918 12.254 26.671 1.00 47.38 389 GLU A C 1
ATOM 3004 O O . GLU A 1 389 ? -13.920 12.164 27.385 1.00 47.38 389 GLU A O 1
ATOM 3009 N N . PRO A 1 390 ? -12.369 11.165 26.099 1.00 50.25 390 PRO A N 1
ATOM 3010 C CA . PRO A 1 390 ? -12.939 9.835 26.258 1.00 50.25 390 PRO A CA 1
ATOM 3011 C C . PRO A 1 390 ? -12.980 9.503 27.742 1.00 50.25 390 PRO A C 1
ATOM 3013 O O . PRO A 1 390 ? -11.902 9.414 28.327 1.00 50.25 390 PRO A O 1
ATOM 3016 N N . VAL A 1 391 ? -14.196 9.353 28.299 1.00 53.25 391 VAL A N 1
ATOM 3017 C CA . VAL A 1 391 ? -14.524 8.907 29.671 1.00 53.25 391 VAL A CA 1
ATOM 3018 C C . VAL A 1 391 ? -13.284 8.964 30.557 1.00 53.25 391 VAL A C 1
ATOM 3020 O O . VAL A 1 391 ? -12.633 7.947 30.809 1.00 53.25 391 VAL A O 1
ATOM 3023 N N . ARG A 1 392 ? -12.850 10.181 30.909 1.00 49.78 392 ARG A N 1
ATOM 3024 C CA . ARG A 1 392 ? -11.768 10.327 31.875 1.00 49.78 392 ARG A CA 1
ATOM 3025 C C . ARG A 1 392 ? -12.423 10.212 33.234 1.00 49.78 392 ARG A C 1
ATOM 3027 O O . ARG A 1 392 ? -13.191 11.104 33.586 1.00 49.78 392 ARG A O 1
ATOM 3034 N N . PRO A 1 393 ? -12.150 9.142 33.994 1.00 49.69 393 PRO A N 1
ATOM 3035 C CA . PRO A 1 393 ? -12.662 9.054 35.341 1.00 49.69 393 PRO A CA 1
ATOM 3036 C C . PRO A 1 393 ? -12.104 10.237 36.120 1.00 49.69 393 PRO A C 1
ATOM 3038 O O . PRO A 1 393 ? -10.909 10.304 36.422 1.00 49.69 393 PRO A O 1
ATOM 3041 N N . HIS A 1 394 ? -12.973 11.201 36.417 1.00 55.44 394 HIS A N 1
ATOM 3042 C CA . HIS A 1 394 ? -12.679 12.186 37.438 1.00 55.44 394 HIS A CA 1
ATOM 3043 C C . HIS A 1 394 ? -12.400 11.424 38.733 1.00 55.44 394 HIS A C 1
ATOM 3045 O O . HIS A 1 394 ? -12.942 10.343 38.961 1.00 55.44 394 HIS A O 1
ATOM 3051 N N . THR A 1 395 ? -11.562 11.978 39.605 1.00 57.03 395 THR A N 1
ATOM 3052 C CA . THR A 1 395 ? -11.129 11.301 40.840 1.00 57.03 395 THR A CA 1
ATOM 3053 C C . THR A 1 395 ? -12.269 10.944 41.808 1.00 57.03 395 THR A C 1
ATOM 3055 O O . THR A 1 395 ? -11.995 10.345 42.841 1.00 57.03 395 THR A O 1
ATOM 3058 N N . SER A 1 396 ? -13.511 11.321 41.490 1.00 64.88 396 SER A N 1
ATOM 3059 C CA . SER A 1 396 ? -14.745 11.059 42.232 1.00 64.88 396 SER A CA 1
ATOM 3060 C C . SER A 1 396 ? -15.754 10.141 41.520 1.00 64.88 396 SER A C 1
ATOM 3062 O O . SER A 1 396 ? -16.777 9.833 42.122 1.00 64.88 396 SER A O 1
ATOM 3064 N N . GLN A 1 397 ? -15.531 9.721 40.267 1.00 75.81 397 GLN A N 1
ATOM 3065 C CA . GLN A 1 397 ? -16.497 8.864 39.561 1.00 75.81 397 GLN A CA 1
ATOM 3066 C C . GLN A 1 397 ? -16.448 7.426 40.081 1.00 75.81 397 GLN A C 1
ATOM 3068 O O . GLN A 1 397 ? -15.370 6.839 40.209 1.00 75.81 397 GLN A O 1
ATOM 3073 N N . SER A 1 398 ? -17.620 6.846 40.344 1.00 85.00 398 SER A N 1
ATOM 3074 C CA . SER A 1 398 ? -17.735 5.443 40.735 1.00 85.00 398 SER A CA 1
ATOM 3075 C C . SER A 1 398 ? -17.588 4.514 39.526 1.00 85.00 398 SER A C 1
ATOM 3077 O O . SER A 1 398 ? -17.809 4.903 38.378 1.00 85.00 398 SER A O 1
ATOM 3079 N N . ALA A 1 399 ? -17.249 3.246 39.767 1.00 83.25 399 ALA A N 1
ATOM 3080 C CA . ALA A 1 399 ? -17.207 2.235 38.712 1.00 83.25 399 ALA A CA 1
ATOM 3081 C C . ALA A 1 399 ? -18.564 2.064 37.993 1.00 83.25 399 ALA A C 1
ATOM 3083 O O . ALA A 1 399 ? -18.576 1.756 36.805 1.00 83.25 399 ALA A O 1
ATOM 3084 N N . ALA A 1 400 ? -19.686 2.300 38.687 1.00 86.81 400 ALA A N 1
ATOM 3085 C CA . ALA A 1 400 ? -21.023 2.278 38.095 1.00 86.81 400 ALA A CA 1
ATOM 3086 C C . ALA A 1 400 ? -21.241 3.459 37.134 1.00 86.81 400 ALA A C 1
ATOM 3088 O O . ALA A 1 400 ? -21.728 3.253 36.025 1.00 86.81 400 ALA A O 1
ATOM 3089 N N . ASP A 1 401 ? -20.798 4.666 37.507 1.00 86.31 401 ASP A N 1
ATOM 3090 C CA . ASP A 1 401 ? -20.890 5.852 36.640 1.00 86.31 401 ASP A CA 1
ATOM 3091 C C . ASP A 1 401 ? -20.087 5.659 35.350 1.00 86.31 401 ASP A C 1
ATOM 3093 O O . ASP A 1 401 ? -20.544 6.007 34.263 1.00 86.31 401 ASP A O 1
ATOM 3097 N N . VAL A 1 402 ? -18.897 5.059 35.460 1.00 83.50 402 VAL A N 1
ATOM 3098 C CA . VAL A 1 402 ? -18.054 4.731 34.302 1.00 83.50 402 VAL A CA 1
ATOM 3099 C C . VAL A 1 402 ? -18.764 3.741 33.372 1.00 83.50 402 VAL A C 1
ATOM 3101 O O . VAL A 1 402 ? -18.763 3.941 32.157 1.00 83.50 402 VAL A O 1
ATOM 3104 N N . ILE A 1 403 ? -19.392 2.694 33.921 1.00 88.81 403 ILE A N 1
ATOM 3105 C CA . ILE A 1 403 ? -20.144 1.710 33.129 1.00 88.81 403 ILE A CA 1
ATOM 3106 C C . ILE A 1 403 ? -21.350 2.360 32.442 1.00 88.81 403 ILE A C 1
ATOM 3108 O O . ILE A 1 403 ? -21.557 2.125 31.251 1.00 88.81 403 ILE A O 1
ATOM 3112 N N . GLU A 1 404 ? -22.113 3.208 33.136 1.00 90.00 404 GLU A N 1
ATOM 3113 C CA . GLU A 1 404 ? -23.270 3.881 32.531 1.00 90.00 404 GLU A CA 1
ATOM 3114 C C . GLU A 1 404 ? -22.852 4.867 31.432 1.00 90.00 404 GLU A C 1
ATOM 3116 O O . GLU A 1 404 ? -23.499 4.937 30.386 1.00 90.00 404 GLU A O 1
ATOM 3121 N N . GLN A 1 405 ? -21.725 5.568 31.598 1.00 86.06 405 GLN A N 1
ATOM 3122 C CA . GLN A 1 405 ? -21.155 6.402 30.536 1.00 86.06 405 GLN A CA 1
ATOM 3123 C C . GLN A 1 405 ? -20.759 5.566 29.315 1.00 86.06 405 GLN A C 1
ATOM 3125 O O . GLN A 1 405 ? -21.104 5.923 28.188 1.00 86.06 405 GLN A O 1
ATOM 3130 N N . MET A 1 406 ? -20.089 4.425 29.515 1.00 88.62 406 MET A N 1
ATOM 3131 C CA . MET A 1 406 ? -19.758 3.507 28.418 1.00 88.62 406 MET A CA 1
ATOM 3132 C C . MET A 1 406 ? -21.016 3.004 27.706 1.00 88.62 406 MET A C 1
ATOM 3134 O O . MET A 1 406 ? -21.064 2.997 26.477 1.00 88.62 406 MET A O 1
ATOM 3138 N N . ARG A 1 407 ? -22.044 2.615 28.466 1.00 91.81 407 ARG A N 1
ATOM 3139 C CA . ARG A 1 407 ? -23.334 2.157 27.940 1.00 91.81 407 ARG A CA 1
ATOM 3140 C C . ARG A 1 407 ? -24.021 3.251 27.122 1.00 91.81 407 ARG A C 1
ATOM 3142 O O . ARG A 1 407 ? -24.494 2.974 26.023 1.00 91.81 407 ARG A O 1
ATOM 3149 N N . THR A 1 408 ? -24.016 4.487 27.618 1.00 90.88 408 THR A N 1
ATOM 3150 C CA . THR A 1 408 ? -24.565 5.664 26.927 1.00 90.88 408 THR A CA 1
ATOM 3151 C C . THR A 1 408 ? -23.863 5.904 25.593 1.00 90.88 408 THR A C 1
ATOM 3153 O O . THR A 1 408 ? -24.526 5.977 24.562 1.00 90.88 408 THR A O 1
ATOM 3156 N N . VAL A 1 409 ? -22.527 5.922 25.586 1.00 89.50 409 VAL A N 1
ATOM 3157 C CA . VAL A 1 409 ? -21.727 6.099 24.362 1.00 89.50 409 VAL A CA 1
ATOM 3158 C C . VAL A 1 409 ? -21.970 4.968 23.359 1.00 89.50 409 VAL A C 1
ATOM 3160 O O . VAL A 1 409 ? -22.111 5.216 22.165 1.00 89.50 409 VAL A O 1
ATOM 3163 N N . LEU A 1 410 ? -22.045 3.714 23.819 1.00 91.31 410 LEU A N 1
ATOM 3164 C CA . LEU A 1 410 ? -22.332 2.578 22.939 1.00 91.31 410 LEU A CA 1
ATOM 3165 C C . LEU A 1 410 ? -23.728 2.672 22.314 1.00 91.31 410 LEU A C 1
ATOM 3167 O O . LEU A 1 410 ? -23.856 2.373 21.128 1.00 91.31 410 LEU A O 1
ATOM 3171 N N . ARG A 1 411 ? -24.745 3.117 23.069 1.00 93.69 411 ARG A N 1
ATOM 3172 C CA . ARG A 1 411 ? -26.093 3.375 22.531 1.00 93.69 411 ARG A CA 1
ATOM 3173 C C . ARG A 1 411 ? -26.061 4.471 21.470 1.00 93.69 411 ARG A C 1
ATOM 3175 O O . ARG A 1 411 ? -26.517 4.233 20.361 1.00 93.69 411 ARG A O 1
ATOM 3182 N N . GLU A 1 412 ? -25.431 5.608 21.757 1.00 91.50 412 GLU A N 1
ATOM 3183 C CA . GLU A 1 412 ? -25.291 6.717 20.801 1.00 91.50 412 GLU A CA 1
ATOM 3184 C C . GLU A 1 412 ? -24.619 6.266 19.489 1.00 91.50 412 GLU A C 1
ATOM 3186 O O . GLU A 1 412 ? -25.113 6.518 18.384 1.00 91.50 412 GLU A O 1
ATOM 3191 N N . MET A 1 413 ? -23.520 5.515 19.605 1.00 92.62 413 MET A N 1
ATOM 3192 C CA . MET A 1 413 ? -22.851 4.910 18.455 1.00 92.62 413 MET A CA 1
ATOM 3193 C C . MET A 1 413 ? -23.779 3.939 17.713 1.00 92.62 413 MET A C 1
ATOM 3195 O O . MET A 1 413 ? -23.843 3.975 16.486 1.00 92.62 413 MET A O 1
ATOM 3199 N N . GLY A 1 414 ? -24.490 3.063 18.427 1.00 92.56 414 GLY A N 1
ATOM 3200 C CA . GLY A 1 414 ? -25.371 2.048 17.847 1.00 92.56 414 GLY A CA 1
ATOM 3201 C C . GLY A 1 414 ? -26.608 2.618 17.145 1.00 92.56 414 GLY A C 1
ATOM 3202 O O . GLY A 1 414 ? -27.006 2.108 16.089 1.00 92.56 414 GLY A O 1
ATOM 3203 N N . ASP A 1 415 ? -27.164 3.704 17.671 1.00 93.38 415 ASP A N 1
ATOM 3204 C CA . ASP A 1 415 ? -28.373 4.364 17.168 1.00 93.38 415 ASP A CA 1
ATOM 3205 C C . ASP A 1 415 ? -28.101 5.219 15.920 1.00 93.38 415 ASP A C 1
ATOM 3207 O O . ASP A 1 415 ? -29.019 5.555 15.170 1.00 93.38 415 ASP A O 1
ATOM 3211 N N . THR A 1 416 ? -26.830 5.503 15.620 1.00 92.69 416 THR A N 1
ATOM 3212 C CA . THR A 1 416 ? -26.423 6.251 14.423 1.00 92.69 416 THR A CA 1
ATOM 3213 C C . THR A 1 416 ? -26.887 5.546 13.142 1.00 92.69 416 THR A C 1
ATOM 3215 O O . THR A 1 416 ? -26.392 4.473 12.779 1.00 92.69 416 THR A O 1
ATOM 3218 N N . ALA A 1 417 ? -27.834 6.143 12.415 1.00 92.81 417 ALA A N 1
ATOM 3219 C CA . ALA A 1 417 ? -28.375 5.571 11.185 1.00 92.81 417 ALA A CA 1
ATOM 3220 C C . ALA A 1 417 ? -27.282 5.392 10.113 1.00 92.81 417 ALA A C 1
ATOM 3222 O O . ALA A 1 417 ? -26.530 6.316 9.813 1.00 92.81 417 ALA A O 1
ATOM 3223 N N . LEU A 1 418 ? -27.214 4.195 9.517 1.00 91.50 418 LEU A N 1
ATOM 3224 C CA . LEU A 1 418 ? -26.316 3.891 8.399 1.00 91.50 418 LEU A CA 1
ATOM 3225 C C . LEU A 1 418 ? -27.133 3.466 7.181 1.00 91.50 418 LEU A C 1
ATOM 3227 O O . LEU A 1 418 ? -28.047 2.651 7.306 1.00 91.50 418 LEU A O 1
ATOM 3231 N N . THR A 1 419 ? -26.762 3.951 6.000 1.00 94.88 419 THR A N 1
ATOM 3232 C CA . THR A 1 419 ? -27.328 3.477 4.732 1.00 94.88 419 THR A CA 1
ATOM 3233 C C . THR A 1 419 ? -26.809 2.079 4.385 1.00 94.88 419 THR A C 1
ATOM 3235 O O . THR A 1 419 ? -25.747 1.650 4.851 1.00 94.88 419 THR A O 1
ATOM 3238 N N . GLU A 1 420 ? -27.520 1.355 3.517 1.00 94.31 420 GLU A N 1
ATOM 3239 C CA . GLU A 1 420 ? -27.096 0.019 3.071 1.00 94.31 420 GLU A CA 1
ATOM 3240 C C . GLU A 1 420 ? -25.697 0.042 2.428 1.00 94.31 420 GLU A C 1
ATOM 3242 O O . GLU A 1 420 ? -24.864 -0.839 2.668 1.00 94.31 420 GLU A O 1
ATOM 3247 N N . GLU A 1 421 ? -25.390 1.097 1.670 1.00 91.81 421 GLU A N 1
ATOM 3248 C CA . GLU A 1 421 ? -24.070 1.290 1.077 1.00 91.81 421 GLU A CA 1
ATOM 3249 C C . GLU A 1 421 ? -22.982 1.475 2.138 1.00 91.81 421 GLU A C 1
ATOM 3251 O O . GLU A 1 421 ? -21.925 0.844 2.044 1.00 91.81 421 GLU A O 1
ATOM 3256 N N . GLN A 1 422 ? -23.231 2.282 3.174 1.00 91.31 422 GLN A N 1
ATOM 3257 C CA . GLN A 1 422 ? -22.289 2.488 4.278 1.00 91.31 422 GLN A CA 1
ATOM 3258 C C . GLN A 1 422 ? -22.033 1.181 5.035 1.00 91.31 422 GLN A C 1
ATOM 3260 O O . GLN A 1 422 ? -20.876 0.834 5.285 1.00 91.31 422 GLN A O 1
ATOM 3265 N N . ILE A 1 423 ? -23.079 0.389 5.301 1.00 91.50 423 ILE A N 1
ATOM 3266 C CA . ILE A 1 423 ? -22.957 -0.939 5.922 1.00 91.50 423 ILE A CA 1
ATOM 3267 C C . ILE A 1 423 ? -22.100 -1.861 5.048 1.00 91.50 423 ILE A C 1
ATOM 3269 O O . ILE A 1 423 ? -21.158 -2.500 5.532 1.00 91.50 423 ILE A O 1
ATOM 3273 N N . LYS A 1 424 ? -22.385 -1.918 3.741 1.00 91.88 424 LYS A N 1
ATOM 3274 C CA . LYS A 1 424 ? -21.629 -2.737 2.785 1.00 91.88 424 LYS A CA 1
ATOM 3275 C C . LYS A 1 424 ? -20.161 -2.319 2.735 1.00 91.88 424 LYS A C 1
ATOM 3277 O O . LYS A 1 424 ? -19.290 -3.184 2.649 1.00 91.88 424 LYS A O 1
ATOM 3282 N N . ARG A 1 425 ? -19.867 -1.017 2.792 1.00 86.44 425 ARG A N 1
ATOM 3283 C CA . ARG A 1 425 ? -18.499 -0.476 2.788 1.00 86.44 425 ARG A CA 1
ATOM 3284 C C . ARG A 1 425 ? -17.761 -0.764 4.093 1.00 86.44 425 ARG A C 1
ATOM 3286 O O . ARG A 1 425 ? -16.643 -1.270 4.033 1.00 86.44 425 ARG A O 1
ATOM 3293 N N . ALA A 1 426 ? -18.396 -0.566 5.244 1.00 87.00 426 ALA A N 1
ATOM 3294 C CA . ALA A 1 426 ? -17.816 -0.853 6.555 1.00 87.00 426 ALA A CA 1
ATOM 3295 C C . ALA A 1 426 ? -17.433 -2.336 6.713 1.00 87.00 426 ALA A C 1
ATOM 3297 O O . ALA A 1 426 ? -16.348 -2.648 7.216 1.00 87.00 426 ALA A O 1
ATOM 3298 N N . LYS A 1 427 ? -18.278 -3.246 6.200 1.00 88.19 427 LYS A N 1
ATOM 3299 C CA . LYS A 1 427 ? -18.038 -4.701 6.193 1.00 88.19 427 LYS A CA 1
ATOM 3300 C C . LYS A 1 427 ? -16.917 -5.144 5.246 1.00 88.19 427 LYS A C 1
ATOM 3302 O O . LYS A 1 427 ? -16.363 -6.231 5.426 1.00 88.19 427 LYS A O 1
ATOM 3307 N N . ARG A 1 428 ? -16.539 -4.342 4.240 1.00 86.94 428 ARG A N 1
ATOM 3308 C CA . ARG A 1 428 ? -15.387 -4.669 3.382 1.00 86.94 428 ARG A CA 1
ATOM 3309 C C . ARG A 1 428 ? -14.118 -4.640 4.224 1.00 86.94 428 ARG A C 1
ATOM 3311 O O . ARG A 1 428 ? -13.879 -3.696 4.980 1.00 86.94 428 ARG A O 1
ATOM 3318 N N . ARG A 1 429 ? -13.265 -5.654 4.053 1.00 74.44 429 ARG A N 1
ATOM 3319 C CA . ARG A 1 429 ? -11.935 -5.656 4.672 1.00 74.44 429 ARG A CA 1
ATOM 3320 C C . ARG A 1 429 ? -11.196 -4.384 4.246 1.00 74.44 429 ARG A C 1
ATOM 3322 O O . ARG A 1 429 ? -11.191 -4.089 3.047 1.00 74.44 429 ARG A O 1
ATOM 3329 N N . PRO A 1 430 ? -10.579 -3.637 5.182 1.00 68.00 430 PRO A N 1
ATOM 3330 C CA . PRO A 1 430 ? -9.769 -2.491 4.806 1.00 68.00 430 PRO A CA 1
ATOM 3331 C C . PRO A 1 430 ? -8.724 -2.962 3.805 1.00 68.00 430 PRO A C 1
ATOM 3333 O O . PRO A 1 430 ? -8.054 -3.975 4.045 1.00 68.00 430 PRO A O 1
ATOM 3336 N N . ARG A 1 431 ? -8.613 -2.254 2.674 1.00 62.50 431 ARG A N 1
ATOM 3337 C CA . ARG A 1 431 ? -7.484 -2.454 1.770 1.00 62.50 431 ARG A CA 1
ATOM 3338 C C . ARG A 1 431 ? -6.244 -2.234 2.617 1.00 62.50 431 ARG A C 1
ATOM 3340 O O . ARG A 1 431 ? -6.061 -1.159 3.179 1.00 62.50 431 ARG A O 1
ATOM 3347 N N . GLN A 1 432 ? -5.460 -3.290 2.805 1.00 59.94 432 GLN A N 1
ATOM 3348 C CA . GLN A 1 432 ? -4.193 -3.122 3.489 1.00 59.94 432 GLN A CA 1
ATOM 3349 C C . GLN A 1 432 ? -3.362 -2.184 2.616 1.00 59.94 432 GLN A C 1
ATOM 3351 O O . GLN A 1 432 ? -3.339 -2.404 1.398 1.00 59.94 432 GLN A O 1
ATOM 3356 N N . PRO A 1 433 ? -2.728 -1.149 3.193 1.00 56.41 433 PRO A N 1
ATOM 3357 C CA . PRO A 1 433 ? -1.796 -0.339 2.429 1.00 56.41 433 PRO A CA 1
ATOM 3358 C C . PRO A 1 433 ? -0.815 -1.291 1.746 1.00 56.41 433 PRO A C 1
ATOM 3360 O O . PRO A 1 433 ? -0.389 -2.285 2.351 1.00 56.41 433 PRO A O 1
ATOM 3363 N N . LYS A 1 434 ? -0.531 -1.048 0.460 1.00 56.84 434 LYS A N 1
ATOM 3364 C CA . LYS A 1 434 ? 0.508 -1.788 -0.258 1.00 56.84 434 LYS A CA 1
ATOM 3365 C C . LYS A 1 434 ? 1.809 -1.515 0.495 1.00 56.84 434 LYS A C 1
ATOM 3367 O O . LYS A 1 434 ? 2.411 -0.464 0.315 1.00 56.84 434 LYS A O 1
ATOM 3372 N N . LEU A 1 435 ? 2.198 -2.430 1.380 1.00 54.47 435 LEU A N 1
ATOM 3373 C CA . LEU A 1 435 ? 3.464 -2.322 2.090 1.00 54.47 435 LEU A CA 1
ATOM 3374 C C . LEU A 1 435 ? 4.558 -2.282 1.036 1.00 54.47 435 LEU A C 1
ATOM 3376 O O . LEU A 1 435 ? 4.587 -3.132 0.138 1.00 54.47 435 LEU A O 1
ATOM 3380 N N . ASN A 1 436 ? 5.451 -1.305 1.141 1.00 64.06 436 ASN A N 1
ATOM 3381 C CA . ASN A 1 436 ? 6.648 -1.324 0.317 1.00 64.06 436 ASN A CA 1
ATOM 3382 C C . ASN A 1 436 ? 7.455 -2.607 0.629 1.00 64.06 436 ASN A C 1
ATOM 3384 O O . ASN A 1 436 ? 7.259 -3.252 1.665 1.00 64.06 436 ASN A O 1
ATOM 3388 N N . GLY A 1 437 ? 8.348 -3.016 -0.278 1.00 61.72 437 GLY A N 1
ATOM 3389 C CA . GLY A 1 437 ? 9.091 -4.277 -0.127 1.00 61.72 437 GLY A CA 1
ATOM 3390 C C . GLY A 1 437 ? 9.806 -4.399 1.226 1.00 61.72 437 GLY A C 1
ATOM 3391 O O . GLY A 1 437 ? 9.821 -5.470 1.825 1.00 61.72 437 GLY A O 1
ATOM 3392 N N . VAL A 1 438 ? 10.299 -3.280 1.763 1.00 63.94 438 VAL A N 1
ATOM 3393 C CA . VAL A 1 438 ? 10.997 -3.207 3.055 1.00 63.94 438 VAL A CA 1
ATOM 3394 C C . VAL A 1 438 ? 10.047 -3.437 4.234 1.00 63.94 438 VAL A C 1
ATOM 3396 O O . VAL A 1 438 ? 10.356 -4.209 5.141 1.00 63.94 438 VAL A O 1
ATOM 3399 N N . GLU A 1 439 ? 8.873 -2.816 4.229 1.00 61.94 439 GLU A N 1
ATOM 3400 C CA . GLU A 1 439 ? 7.847 -2.982 5.259 1.00 61.94 439 GLU A CA 1
ATOM 3401 C C . GLU A 1 439 ? 7.211 -4.367 5.221 1.00 61.94 439 GLU A C 1
ATOM 3403 O O . GLU A 1 439 ? 6.907 -4.930 6.275 1.00 61.94 439 GLU A O 1
ATOM 3408 N N . ARG A 1 440 ? 7.055 -4.946 4.026 1.00 69.00 440 ARG A N 1
ATOM 3409 C CA . ARG A 1 440 ? 6.619 -6.333 3.859 1.00 69.00 440 ARG A CA 1
ATOM 3410 C C . ARG A 1 440 ? 7.617 -7.283 4.522 1.00 69.00 440 ARG A C 1
ATOM 3412 O O . ARG A 1 440 ? 7.224 -8.037 5.407 1.00 69.00 440 ARG A O 1
ATOM 3419 N N . ILE A 1 441 ? 8.908 -7.146 4.203 1.00 69.62 441 ILE A N 1
ATOM 3420 C CA . ILE A 1 441 ? 9.991 -7.925 4.826 1.00 69.62 441 ILE A CA 1
ATOM 3421 C C . ILE A 1 441 ? 10.020 -7.716 6.347 1.00 69.62 441 ILE A C 1
ATOM 3423 O O . ILE A 1 441 ? 10.143 -8.678 7.105 1.00 69.62 441 ILE A O 1
ATOM 3427 N N . ARG A 1 442 ? 9.874 -6.474 6.826 1.00 69.94 442 ARG A N 1
ATOM 3428 C CA . ARG A 1 442 ? 9.857 -6.164 8.265 1.00 69.94 442 ARG A CA 1
ATOM 3429 C C . ARG A 1 442 ? 8.673 -6.822 8.973 1.00 69.94 442 ARG A C 1
ATOM 3431 O O . ARG A 1 442 ? 8.840 -7.367 10.061 1.00 69.94 442 ARG A O 1
ATOM 3438 N N . ARG A 1 443 ? 7.488 -6.795 8.365 1.00 69.81 443 ARG A N 1
ATOM 3439 C CA . ARG A 1 443 ? 6.279 -7.413 8.919 1.00 69.81 443 ARG A CA 1
ATOM 3440 C C . ARG A 1 443 ? 6.364 -8.933 8.928 1.00 69.81 443 ARG A C 1
ATOM 3442 O O . ARG A 1 443 ? 5.946 -9.546 9.907 1.00 69.81 443 ARG A O 1
ATOM 3449 N N . ASP A 1 444 ? 6.921 -9.523 7.878 1.00 71.88 444 ASP A N 1
ATOM 3450 C CA . ASP A 1 444 ? 7.122 -10.968 7.790 1.00 71.88 444 ASP A CA 1
ATOM 3451 C C . ASP A 1 444 ? 8.160 -11.439 8.820 1.00 71.88 444 ASP A C 1
ATOM 3453 O O . ASP A 1 444 ? 7.927 -12.435 9.503 1.00 71.88 444 ASP A O 1
ATOM 3457 N N . ARG A 1 445 ? 9.227 -10.658 9.055 1.00 67.00 445 ARG A N 1
ATOM 3458 C CA . ARG A 1 445 ? 10.171 -10.892 10.164 1.00 67.00 445 ARG A CA 1
ATOM 3459 C C . ARG A 1 445 ? 9.500 -10.801 11.535 1.00 67.00 445 ARG A C 1
ATOM 3461 O O . ARG A 1 445 ? 9.693 -11.693 12.350 1.00 67.00 445 ARG A O 1
ATOM 3468 N N . LEU A 1 446 ? 8.678 -9.777 11.778 1.00 67.12 446 LEU A N 1
ATOM 3469 C CA . LEU A 1 446 ? 7.959 -9.622 13.051 1.00 67.12 446 LEU A CA 1
ATOM 3470 C C . LEU A 1 446 ? 6.956 -10.759 13.305 1.00 67.12 446 LEU A C 1
ATOM 3472 O O . LEU A 1 446 ? 6.774 -11.184 14.443 1.00 67.12 446 LEU A O 1
ATOM 3476 N N . ARG A 1 447 ? 6.315 -11.277 12.251 1.00 61.28 447 ARG A N 1
ATOM 3477 C CA . ARG A 1 447 ? 5.441 -12.456 12.344 1.00 61.28 447 ARG A CA 1
ATOM 3478 C C . ARG A 1 447 ? 6.221 -13.737 12.614 1.00 61.28 447 ARG A C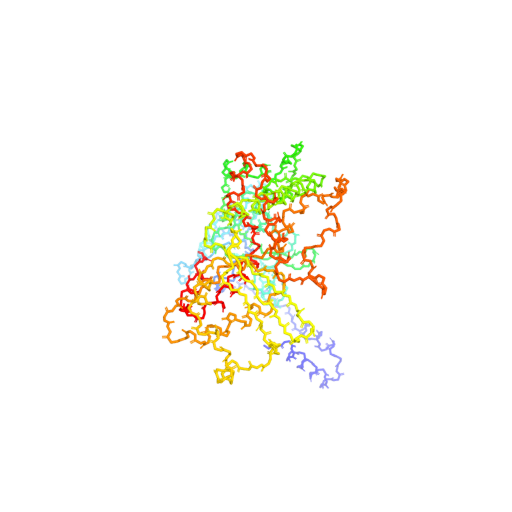 1
ATOM 3480 O O . ARG A 1 447 ? 5.747 -14.552 13.394 1.00 61.28 447 ARG A O 1
ATOM 3487 N N . ALA A 1 448 ? 7.398 -13.893 12.010 1.00 57.31 448 ALA A N 1
ATOM 3488 C CA . ALA A 1 448 ? 8.281 -15.025 12.275 1.00 57.31 448 ALA A CA 1
ATOM 3489 C C . ALA A 1 448 ? 8.765 -15.037 13.734 1.00 57.31 448 ALA A C 1
ATOM 3491 O O . ALA A 1 448 ? 8.791 -16.087 14.359 1.00 57.31 448 ALA A O 1
ATOM 3492 N N . THR A 1 449 ? 9.066 -13.870 14.310 1.00 55.25 449 THR A N 1
ATOM 3493 C CA . THR A 1 449 ? 9.478 -13.762 15.720 1.00 55.25 449 THR A CA 1
ATOM 3494 C C . THR A 1 449 ? 8.330 -13.925 16.718 1.00 55.25 449 THR A C 1
ATOM 3496 O O . THR A 1 449 ? 8.577 -14.229 17.878 1.00 55.25 449 THR A O 1
ATOM 3499 N N . ALA A 1 450 ? 7.081 -13.714 16.294 1.00 46.50 450 ALA A N 1
ATOM 3500 C CA . ALA A 1 450 ? 5.904 -13.818 17.158 1.00 46.50 450 ALA A CA 1
ATOM 3501 C C . ALA A 1 450 ? 5.334 -15.245 17.262 1.00 46.50 450 ALA A C 1
ATOM 3503 O O . ALA A 1 450 ? 4.370 -15.446 17.996 1.00 46.50 450 ALA A O 1
ATOM 3504 N N . ASN A 1 451 ? 5.895 -16.217 16.535 1.00 45.03 451 ASN A N 1
ATOM 3505 C CA . ASN A 1 451 ? 5.445 -17.608 16.556 1.00 45.03 451 ASN A CA 1
ATOM 3506 C C . ASN A 1 451 ? 6.630 -18.548 16.867 1.00 45.03 451 ASN A C 1
ATOM 3508 O O . ASN A 1 451 ? 7.205 -19.122 15.940 1.00 45.03 451 ASN A O 1
ATOM 3512 N N . PRO A 1 452 ? 7.042 -18.667 18.144 1.00 48.72 452 PRO A N 1
ATOM 3513 C CA . PRO A 1 452 ? 8.225 -19.438 18.543 1.00 48.72 452 PRO A CA 1
ATOM 3514 C C . PRO A 1 452 ? 8.104 -20.952 18.286 1.00 48.72 452 PRO A C 1
ATOM 3516 O O . PRO A 1 452 ? 9.127 -21.625 18.221 1.00 48.72 452 PRO A O 1
ATOM 3519 N N . ASP A 1 453 ? 6.892 -21.464 18.042 1.00 49.41 453 ASP A N 1
ATOM 3520 C CA . ASP A 1 453 ? 6.631 -22.882 17.736 1.00 49.41 453 ASP A CA 1
ATOM 3521 C C . ASP A 1 453 ? 6.624 -23.197 16.222 1.00 49.41 453 ASP A C 1
ATOM 3523 O O . ASP A 1 453 ? 6.373 -24.325 15.792 1.00 49.41 453 ASP A O 1
ATOM 3527 N N . GLY A 1 454 ? 6.884 -22.200 15.368 1.00 47.59 454 GLY A N 1
ATOM 3528 C CA . GLY A 1 454 ? 6.904 -22.359 13.915 1.00 47.59 454 GLY A CA 1
ATOM 3529 C C . GLY A 1 454 ? 8.221 -22.947 13.407 1.00 47.59 454 GLY A C 1
ATOM 3530 O O . GLY A 1 454 ? 9.235 -22.257 13.379 1.00 47.59 454 GLY A O 1
ATOM 3531 N N . ASN A 1 455 ? 8.186 -24.198 12.938 1.00 47.66 455 ASN A N 1
ATOM 3532 C CA . ASN A 1 455 ? 9.316 -24.922 12.345 1.00 47.66 455 ASN A CA 1
ATOM 3533 C C . ASN A 1 455 ? 10.145 -24.032 11.372 1.00 47.66 455 ASN A C 1
ATOM 3535 O O . ASN A 1 455 ? 9.640 -23.659 10.304 1.00 47.66 455 ASN A O 1
ATOM 3539 N N . PRO A 1 456 ? 11.412 -23.697 11.693 1.00 50.91 456 PRO A N 1
ATOM 3540 C CA . PRO A 1 456 ? 12.224 -22.730 10.941 1.00 50.91 456 PRO A CA 1
ATOM 3541 C C . PRO A 1 456 ? 12.515 -23.155 9.490 1.00 50.91 456 PRO A C 1
ATOM 3543 O O . PRO A 1 456 ? 12.840 -22.313 8.650 1.00 50.91 456 PRO A O 1
ATOM 3546 N N . SER A 1 457 ? 12.330 -24.438 9.158 1.00 48.84 457 SER A N 1
ATOM 3547 C CA . SER A 1 457 ? 12.494 -24.971 7.799 1.00 48.84 457 SER A CA 1
ATOM 3548 C C . SER A 1 457 ? 11.460 -24.436 6.793 1.00 48.84 457 SER A C 1
ATOM 3550 O O . SER A 1 457 ? 11.810 -24.176 5.642 1.00 48.84 457 SER A O 1
ATOM 3552 N N . LEU A 1 458 ? 10.218 -24.163 7.221 1.00 47.19 458 LEU A N 1
ATOM 3553 C CA . LEU A 1 458 ? 9.158 -23.624 6.350 1.00 47.19 458 LEU A CA 1
ATOM 3554 C C . LEU A 1 458 ? 9.386 -22.147 5.973 1.00 47.19 458 LEU A C 1
ATOM 3556 O O . LEU A 1 458 ? 8.954 -21.697 4.906 1.00 47.19 458 LEU A O 1
ATOM 3560 N N . LEU A 1 459 ? 10.088 -21.397 6.828 1.00 43.84 459 LEU A N 1
ATOM 3561 C CA . LEU A 1 459 ? 10.454 -19.994 6.608 1.00 43.84 459 LEU A CA 1
ATOM 3562 C C . LEU A 1 459 ? 11.575 -19.846 5.571 1.00 43.84 459 LEU A C 1
ATOM 3564 O O . LEU A 1 459 ? 11.492 -18.963 4.717 1.00 43.84 459 LEU A O 1
ATOM 3568 N N . ALA A 1 460 ? 12.566 -20.743 5.580 1.00 45.22 460 ALA A N 1
ATOM 3569 C CA . ALA A 1 460 ? 13.623 -20.764 4.568 1.00 45.22 460 ALA A CA 1
ATOM 3570 C C . ALA A 1 460 ? 13.055 -21.055 3.166 1.00 45.22 460 ALA A C 1
ATOM 3572 O O . ALA A 1 460 ? 13.367 -20.350 2.211 1.00 45.22 460 ALA A O 1
ATOM 3573 N N . SER A 1 461 ? 12.117 -21.997 3.043 1.00 44.31 461 SER A N 1
ATOM 3574 C CA . SER A 1 461 ? 11.490 -22.329 1.755 1.00 44.31 461 SER A CA 1
ATOM 3575 C C . SER A 1 461 ? 10.593 -21.231 1.157 1.00 44.31 461 SER A C 1
ATOM 3577 O O . SER A 1 461 ? 10.295 -21.282 -0.034 1.00 44.31 461 SER A O 1
ATOM 3579 N N . ARG A 1 462 ? 10.155 -20.236 1.947 1.00 43.53 462 ARG A N 1
ATOM 3580 C CA . ARG A 1 462 ? 9.354 -19.094 1.457 1.00 43.53 462 ARG A CA 1
ATOM 3581 C C . ARG A 1 462 ? 10.180 -17.863 1.093 1.00 43.53 462 ARG A C 1
ATOM 3583 O O . ARG A 1 462 ? 9.700 -17.050 0.317 1.00 43.53 462 ARG A O 1
ATOM 3590 N N . LEU A 1 463 ? 11.383 -17.716 1.646 1.00 43.09 463 LEU A N 1
ATOM 3591 C CA . LEU A 1 463 ? 12.281 -16.597 1.334 1.00 43.09 463 LEU A CA 1
ATOM 3592 C C . LEU A 1 463 ? 13.150 -16.850 0.091 1.00 43.09 463 LEU A C 1
ATOM 3594 O O . LEU A 1 463 ? 13.698 -15.895 -0.444 1.00 43.09 463 LEU A O 1
ATOM 3598 N N . TYR A 1 464 ? 13.245 -18.102 -0.370 1.00 42.84 464 TYR A N 1
ATOM 3599 C CA . TYR A 1 464 ? 14.074 -18.523 -1.512 1.00 42.84 464 TYR A CA 1
ATOM 3600 C C . TYR A 1 464 ? 13.275 -19.116 -2.689 1.00 42.84 464 TYR A C 1
ATOM 3602 O O . TYR A 1 464 ? 13.842 -19.767 -3.559 1.00 42.84 464 TYR A O 1
ATOM 3610 N N . ARG A 1 465 ? 11.952 -18.918 -2.731 1.00 34.62 465 ARG A N 1
ATOM 3611 C CA . ARG A 1 465 ? 11.134 -19.189 -3.925 1.00 34.62 465 ARG A CA 1
ATOM 3612 C C . ARG A 1 465 ? 10.691 -17.860 -4.521 1.00 34.62 465 ARG A C 1
ATOM 3614 O O . ARG A 1 465 ? 9.566 -17.449 -4.284 1.00 34.62 465 ARG A O 1
ATOM 3621 N N . ASP A 1 466 ? 11.617 -17.192 -5.187 1.00 35.28 466 ASP A N 1
ATOM 3622 C CA . ASP A 1 466 ? 11.385 -16.192 -6.233 1.00 35.28 466 ASP A CA 1
ATOM 3623 C C . ASP A 1 466 ? 12.761 -15.967 -6.894 1.00 35.28 466 ASP A C 1
ATOM 3625 O O . ASP A 1 466 ? 13.459 -15.006 -6.576 1.00 35.28 466 ASP A O 1
ATOM 3629 N N . ASP A 1 467 ? 13.154 -16.927 -7.739 1.00 36.28 467 ASP A N 1
ATOM 3630 C CA . ASP A 1 467 ? 14.085 -16.743 -8.863 1.00 36.28 467 ASP A CA 1
ATOM 3631 C C . ASP A 1 467 ? 13.280 -16.914 -10.159 1.00 36.28 467 ASP A C 1
ATOM 3633 O O . ASP A 1 467 ? 12.492 -17.894 -10.226 1.00 36.28 467 ASP A O 1
#